Protein AF-0000000066302357 (afdb_homodimer)

Foldseek 3Di:
DDLFAKEKAWAWADDDPPVDQKTKIKIFIDGQQRTDDIWIDIDGQLDACVQVVVLVGLVPDPCLVRHQAYEYAAQAHNHLHGHQLVSNCVRRVHKYKYKYPDDDDPVVVVVCVVRPDCSVVSVCNQPDWDWEAEPAGIMIITIDNDDPVVVNVQQRSQQDPHSGGNNNVVNQQVRHCVRVVGSDDPDPPPDDPPPPPD/DDLFAKEKAWAWADDDPPVDQKTKIKIFIDGQQRTDDIWIDIDGQLDACVQVVVLVGLVPDPCLVRHQAYEYAAQAHNHLHGHQLVSNCVRRVHKYKYKYPDDDDPVVVVVCVVRPDCSVVSVCNQPDWDWEAEPAGIMIITIDNDDPVVVNVQQRSQQDPHSGGNNNVVNQQVRHCVRVVGSDDPDPDDDPPPPPPD

pLDDT: mean 91.06, std 17.76, range [19.14, 98.94]

Organism: Nanoarchaeum equitans (strain Kin4-M) (NCBI:txid228908)

Structure (mmCIF, N/CA/C/O backbone):
data_AF-0000000066302357-model_v1
#
loop_
_entity.id
_entity.type
_entity.pdbx_description
1 polymer 'UPF0215 protein NEQ431'
#
loop_
_atom_site.group_PDB
_atom_site.id
_atom_site.type_symbol
_atom_site.label_atom_id
_atom_site.label_alt_id
_atom_site.label_comp_id
_atom_site.label_asym_id
_atom_site.label_entity_id
_atom_site.label_seq_id
_atom_site.pdbx_PDB_ins_code
_atom_site.Cartn_x
_atom_site.Cartn_y
_atom_site.Cartn_z
_atom_site.occupancy
_atom_site.B_iso_or_equiv
_atom_site.auth_seq_id
_atom_site.auth_comp_id
_atom_site.auth_asym_id
_atom_site.auth_atom_id
_atom_site.pdbx_PDB_model_num
ATOM 1 N N . MET A 1 1 ? -20.938 16.656 -1.493 1 35 1 MET A N 1
ATOM 2 C CA . MET A 1 1 ? -19.672 16.188 -2.061 1 35 1 MET A CA 1
ATOM 3 C C . MET A 1 1 ? -19.844 14.852 -2.766 1 35 1 MET A C 1
ATOM 5 O O . MET A 1 1 ? -20.578 13.984 -2.283 1 35 1 MET A O 1
ATOM 9 N N . LYS A 1 2 ? -19.609 14.695 -3.947 1 46.97 2 LYS A N 1
ATOM 10 C CA . LYS A 1 2 ? -19.984 13.586 -4.816 1 46.97 2 LYS A CA 1
ATOM 11 C C . LYS A 1 2 ? -19.375 12.273 -4.32 1 46.97 2 LYS A C 1
ATOM 13 O O . LYS A 1 2 ? -18.203 12.227 -3.967 1 46.97 2 LYS A O 1
ATOM 18 N N . LYS A 1 3 ? -20.156 11.211 -3.994 1 53.09 3 LYS A N 1
ATOM 19 C CA . LYS A 1 3 ? -19.969 9.805 -3.664 1 53.09 3 LYS A CA 1
ATOM 20 C C . LYS A 1 3 ? -18.719 9.242 -4.34 1 53.09 3 LYS A C 1
ATOM 22 O O . LYS A 1 3 ? -18.203 8.203 -3.932 1 53.09 3 LYS A O 1
ATOM 27 N N . PHE A 1 4 ? -17.875 10.242 -5.062 1 69.38 4 PHE A N 1
ATOM 28 C CA . PHE A 1 4 ? -16.891 9.586 -5.902 1 69.38 4 PHE A CA 1
ATOM 29 C C . PHE A 1 4 ? -15.594 10.391 -5.938 1 69.38 4 PHE A C 1
ATOM 31 O O . PHE A 1 4 ? -14.773 10.227 -6.848 1 69.38 4 PHE A O 1
ATOM 38 N N . ALA A 1 5 ? -15.406 11.188 -4.895 1 89.81 5 ALA A N 1
ATOM 39 C CA . ALA A 1 5 ? -14.227 12.047 -4.938 1 89.81 5 ALA A CA 1
ATOM 40 C C . ALA A 1 5 ? -12.969 11.281 -4.523 1 89.81 5 ALA A C 1
ATOM 42 O O . ALA A 1 5 ? -13.023 10.414 -3.652 1 89.81 5 ALA A O 1
ATOM 43 N N . ARG A 1 6 ? -11.883 11.641 -5.211 1 96.56 6 ARG A N 1
ATOM 44 C CA . ARG A 1 6 ? -10.586 11.07 -4.863 1 96.56 6 ARG A CA 1
ATOM 45 C C . ARG A 1 6 ? -9.836 11.969 -3.887 1 96.56 6 ARG A C 1
ATOM 47 O O . ARG A 1 6 ? -9.773 13.18 -4.074 1 96.56 6 ARG A O 1
ATOM 54 N N . PHE A 1 7 ? -9.398 11.391 -2.848 1 98.44 7 PHE A N 1
ATOM 55 C CA . PHE A 1 7 ? -8.5 12.055 -1.91 1 98.44 7 PHE A CA 1
ATOM 56 C C . PHE A 1 7 ? -7.16 11.328 -1.841 1 98.44 7 PHE A C 1
ATOM 58 O O . PHE A 1 7 ? -7.082 10.133 -2.117 1 98.44 7 PHE A O 1
ATOM 65 N N . ILE A 1 8 ? -6.137 12.055 -1.518 1 98.69 8 ILE A N 1
ATOM 66 C CA . ILE A 1 8 ? -4.84 11.43 -1.271 1 98.69 8 ILE A CA 1
ATOM 67 C C . ILE A 1 8 ? -4.484 11.547 0.21 1 98.69 8 ILE A C 1
ATOM 69 O O . ILE A 1 8 ? -4.543 12.641 0.784 1 98.69 8 ILE A O 1
ATOM 73 N N . GLY A 1 9 ? -4.262 10.391 0.84 1 98.88 9 GLY A N 1
ATOM 74 C CA . GLY A 1 9 ? -3.689 10.352 2.176 1 98.88 9 GLY A CA 1
ATOM 75 C C . GLY A 1 9 ? -2.176 10.266 2.172 1 98.88 9 GLY A C 1
ATOM 76 O O . GLY A 1 9 ? -1.589 9.586 1.323 1 98.88 9 GLY A O 1
ATOM 77 N N . ILE A 1 10 ? -1.567 10.938 3.137 1 98.94 10 ILE A N 1
ATOM 78 C CA . ILE A 1 10 ? -0.109 10.969 3.156 1 98.94 10 ILE A CA 1
ATOM 79 C C . ILE A 1 10 ? 0.395 10.633 4.559 1 98.94 10 ILE A C 1
ATOM 81 O O . ILE A 1 10 ? -0.11 11.172 5.547 1 98.94 10 ILE A O 1
ATOM 85 N N . ASP A 1 11 ? 1.307 9.789 4.613 1 98.75 11 ASP A N 1
ATOM 86 C CA . ASP A 1 11 ? 2.014 9.453 5.848 1 98.75 11 ASP A CA 1
ATOM 87 C C . ASP A 1 11 ? 3.439 8.992 5.555 1 98.75 11 ASP A C 1
ATOM 89 O O . ASP A 1 11 ? 3.801 8.766 4.395 1 98.75 11 ASP A O 1
ATOM 93 N N . ASP A 1 12 ? 4.246 8.953 6.543 1 98.44 12 ASP A N 1
ATOM 94 C CA . ASP A 1 12 ? 5.629 8.531 6.363 1 98.44 12 ASP A CA 1
ATOM 95 C C . ASP A 1 12 ? 5.855 7.137 6.953 1 98.44 12 ASP A C 1
ATOM 97 O O . ASP A 1 12 ? 5.047 6.66 7.754 1 98.44 12 ASP A O 1
ATOM 101 N N . GLY A 1 13 ? 6.961 6.531 6.5 1 97.25 13 GLY A N 1
ATOM 102 C CA . GLY A 1 13 ? 7.312 5.184 6.926 1 97.25 13 GLY A CA 1
ATOM 103 C C . GLY A 1 13 ? 8.102 5.152 8.219 1 97.25 13 GLY A C 1
ATOM 104 O O . GLY A 1 13 ? 8.484 6.199 8.742 1 97.25 13 GLY A O 1
ATOM 105 N N . TYR A 1 14 ? 8.266 3.93 8.672 1 93.81 14 TYR A N 1
ATOM 106 C CA . TYR A 1 14 ? 9.062 3.652 9.867 1 93.81 14 TYR A CA 1
ATOM 107 C C . TYR A 1 14 ? 10.508 4.078 9.664 1 93.81 14 TYR A C 1
ATOM 109 O O . TYR A 1 14 ? 11.062 3.939 8.57 1 93.81 14 TYR A O 1
ATOM 117 N N . PHE A 1 15 ? 11.086 4.555 10.805 1 94.38 15 PHE A N 1
ATOM 118 C CA . PHE A 1 15 ? 12.508 4.879 10.797 1 94.38 15 PHE A CA 1
ATOM 119 C C . PHE A 1 15 ? 13.086 4.82 12.203 1 94.38 15 PHE A C 1
ATOM 121 O O . PHE A 1 15 ? 12.344 4.863 13.188 1 94.38 15 PHE A O 1
ATOM 128 N N . VAL A 1 16 ? 14.312 4.652 12.242 1 93.62 16 VAL A N 1
ATOM 129 C CA . VAL A 1 16 ? 15.07 4.758 13.477 1 93.62 16 VAL A CA 1
ATOM 130 C C . VAL A 1 16 ? 16.016 5.957 13.406 1 93.62 16 VAL A C 1
ATOM 132 O O . VAL A 1 16 ? 16.906 5.996 12.555 1 93.62 16 VAL A O 1
ATOM 135 N N . ARG A 1 17 ? 15.773 6.895 14.344 1 91.06 17 ARG A N 1
ATOM 136 C CA . ARG A 1 17 ? 16.578 8.109 14.375 1 91.06 17 ARG A CA 1
ATOM 137 C C . ARG A 1 17 ? 18.062 7.777 14.539 1 91.06 17 ARG A C 1
ATOM 139 O O . ARG A 1 17 ? 18.422 6.867 15.297 1 91.06 17 ARG A O 1
ATOM 146 N N . ASN A 1 18 ? 18.922 8.484 13.938 1 91.12 18 ASN A N 1
ATOM 147 C CA . ASN A 1 18 ? 20.375 8.359 14 1 91.12 18 ASN A CA 1
ATOM 148 C C . ASN A 1 18 ? 20.859 7.078 13.336 1 91.12 18 ASN A C 1
ATOM 150 O O . ASN A 1 18 ? 22.031 6.734 13.422 1 91.12 18 ASN A O 1
ATOM 154 N N . VAL A 1 19 ? 20.031 6.344 12.844 1 92.62 19 VAL A N 1
ATOM 155 C CA . VAL A 1 19 ? 20.406 5.164 12.07 1 92.62 19 VAL A CA 1
ATOM 156 C C . VAL A 1 19 ? 20.078 5.398 10.594 1 92.62 19 VAL A C 1
ATOM 158 O O . VAL A 1 19 ? 20.938 5.219 9.727 1 92.62 19 VAL A O 1
ATOM 161 N N . HIS A 1 20 ? 18.875 5.871 10.445 1 95.06 20 HIS A N 1
ATOM 162 C CA . HIS A 1 20 ? 18.438 6.164 9.086 1 95.06 20 HIS A CA 1
ATOM 163 C C . HIS A 1 20 ? 18.578 7.648 8.773 1 95.06 20 HIS A C 1
ATOM 165 O O . HIS A 1 20 ? 18.375 8.492 9.648 1 95.06 20 HIS A O 1
ATOM 171 N N . LYS A 1 21 ? 18.859 7.91 7.52 1 97.38 21 LYS A N 1
ATOM 172 C CA . LYS A 1 21 ? 18.938 9.305 7.082 1 97.38 21 LYS A CA 1
ATOM 173 C C . LYS A 1 21 ? 17.656 9.727 6.387 1 97.38 21 LYS A C 1
ATOM 175 O O . LYS A 1 21 ? 17.312 10.914 6.359 1 97.38 21 LYS A O 1
ATOM 180 N N . LYS A 1 22 ? 17.031 8.711 5.809 1 98.25 22 LYS A N 1
ATOM 181 C CA . LYS A 1 22 ? 15.805 8.969 5.055 1 98.25 22 LYS A CA 1
ATOM 182 C C . LYS A 1 22 ? 14.742 7.91 5.355 1 98.25 22 LYS A C 1
ATOM 184 O O . LYS A 1 22 ? 15.055 6.852 5.91 1 98.25 22 LYS A O 1
ATOM 189 N N . THR A 1 23 ? 13.516 8.25 5.031 1 98 23 THR A N 1
ATOM 190 C CA . THR A 1 23 ? 12.414 7.297 5.051 1 98 23 THR A CA 1
ATOM 191 C C . THR A 1 23 ? 11.453 7.566 3.896 1 98 23 THR A C 1
ATOM 193 O O . THR A 1 23 ? 11.648 8.508 3.123 1 98 23 THR A O 1
ATOM 196 N N . LYS A 1 24 ? 10.508 6.695 3.795 1 98.38 24 LYS A N 1
ATOM 197 C CA . LYS A 1 24 ? 9.555 6.801 2.689 1 98.38 24 LYS A CA 1
ATOM 198 C C . LYS A 1 24 ? 8.391 7.715 3.055 1 98.38 24 LYS A C 1
ATOM 200 O O . LYS A 1 24 ? 7.895 7.676 4.184 1 98.38 24 LYS A O 1
ATOM 205 N N . LEU A 1 25 ? 8.031 8.539 2.184 1 98.88 25 LEU A N 1
ATOM 206 C CA . LEU A 1 25 ? 6.762 9.25 2.17 1 98.88 25 LEU A CA 1
ATOM 207 C C . LEU A 1 25 ? 5.766 8.562 1.243 1 98.88 25 LEU A C 1
ATOM 209 O O . LEU A 1 25 ? 6.047 8.367 0.058 1 98.88 25 LEU A O 1
ATOM 213 N N . ILE A 1 26 ? 4.602 8.219 1.754 1 98.88 26 ILE A N 1
ATOM 214 C CA . ILE A 1 26 ? 3.629 7.453 0.981 1 98.88 26 ILE A CA 1
ATOM 215 C C . ILE A 1 26 ? 2.377 8.297 0.745 1 98.88 26 ILE A C 1
ATOM 217 O O . ILE A 1 26 ? 1.867 8.938 1.669 1 98.88 26 ILE A O 1
ATOM 221 N N . GLY A 1 27 ? 1.935 8.344 -0.473 1 98.88 27 GLY A N 1
ATOM 222 C CA . GLY A 1 27 ? 0.632 8.867 -0.847 1 98.88 27 GLY A CA 1
ATOM 223 C C . GLY A 1 27 ? -0.321 7.801 -1.349 1 98.88 27 GLY A C 1
ATOM 224 O O . GLY A 1 27 ? -0.022 7.098 -2.318 1 98.88 27 GLY A O 1
ATOM 225 N N . ALA A 1 28 ? -1.444 7.68 -0.691 1 98.75 28 ALA A N 1
ATOM 226 C CA . ALA A 1 28 ? -2.482 6.742 -1.112 1 98.75 28 ALA A CA 1
ATOM 227 C C . ALA A 1 28 ? -3.686 7.48 -1.692 1 98.75 28 ALA A C 1
ATOM 229 O O . ALA A 1 28 ? -4.359 8.234 -0.985 1 98.75 28 ALA A O 1
ATOM 230 N N . ILE A 1 29 ? -3.963 7.258 -2.912 1 98.38 29 ILE A N 1
ATOM 231 C CA . ILE A 1 29 ? -5.129 7.84 -3.568 1 98.38 29 ILE A CA 1
ATOM 232 C C . ILE A 1 29 ? -6.297 6.859 -3.514 1 98.38 29 ILE A C 1
ATOM 234 O O . ILE A 1 29 ? -6.191 5.73 -4.004 1 98.38 29 ILE A O 1
ATOM 238 N N . THR A 1 30 ? -7.375 7.332 -2.893 1 97.5 30 THR A N 1
ATOM 239 C CA . THR A 1 30 ? -8.516 6.441 -2.764 1 97.5 30 THR A CA 1
ATOM 240 C C . THR A 1 30 ? -9.789 7.117 -3.266 1 97.5 30 THR A C 1
ATOM 242 O O . THR A 1 30 ? -9.914 8.344 -3.209 1 97.5 30 THR A O 1
ATOM 245 N N . LYS A 1 31 ? -10.602 6.375 -3.805 1 95.94 31 LYS A N 1
ATOM 246 C CA . LYS A 1 31 ? -12.016 6.676 -3.984 1 95.94 31 LYS A CA 1
ATOM 247 C C . LYS A 1 31 ? -12.875 5.891 -2.996 1 95.94 31 LYS A C 1
ATOM 249 O O . LYS A 1 31 ? -13.219 4.734 -3.244 1 95.94 31 LYS A O 1
ATOM 254 N N . HIS A 1 32 ? -13.141 6.527 -1.908 1 94 32 HIS A N 1
ATOM 255 C CA . HIS A 1 32 ? -13.727 5.848 -0.761 1 94 32 HIS A CA 1
ATOM 256 C C . HIS A 1 32 ? -12.82 4.727 -0.263 1 94 32 HIS A C 1
ATOM 258 O O . HIS A 1 32 ? -11.711 4.98 0.211 1 94 32 HIS A O 1
ATOM 264 N N . THR A 1 33 ? -13.195 3.494 -0.592 1 93.75 33 THR A N 1
ATOM 265 C CA . THR A 1 33 ? -12.383 2.406 -0.062 1 93.75 33 THR A CA 1
ATOM 266 C C . THR A 1 33 ? -11.508 1.804 -1.157 1 93.75 33 THR A C 1
ATOM 268 O O . THR A 1 33 ? -10.672 0.941 -0.886 1 93.75 33 THR A O 1
ATOM 271 N N . ILE A 1 34 ? -11.672 2.238 -2.33 1 96.31 34 ILE A N 1
ATOM 272 C CA . ILE A 1 34 ? -10.93 1.671 -3.449 1 96.31 34 ILE A CA 1
ATOM 273 C C . ILE A 1 34 ? -9.586 2.381 -3.59 1 96.31 34 ILE A C 1
ATOM 275 O O . ILE A 1 34 ? -9.539 3.604 -3.752 1 96.31 34 ILE A O 1
ATOM 279 N N . LEU A 1 35 ? -8.547 1.677 -3.498 1 97.5 35 LEU A N 1
ATOM 280 C CA . LEU A 1 35 ? -7.219 2.229 -3.754 1 97.5 35 LEU A CA 1
ATOM 281 C C . LEU A 1 35 ? -7.004 2.461 -5.246 1 97.5 35 LEU A C 1
ATOM 283 O O . LEU A 1 35 ? -7.02 1.515 -6.035 1 97.5 35 LEU A O 1
ATOM 287 N N . ASP A 1 36 ? -6.766 3.691 -5.574 1 95.94 36 ASP A N 1
ATOM 288 C CA . ASP A 1 36 ? -6.703 4.062 -6.984 1 95.94 36 ASP A CA 1
ATOM 289 C C . ASP A 1 36 ? -5.266 4.363 -7.41 1 95.94 36 ASP A C 1
ATOM 291 O O . ASP A 1 36 ? -4.965 4.414 -8.602 1 95.94 36 ASP A O 1
ATOM 295 N N . GLY A 1 37 ? -4.441 4.59 -6.461 1 97.19 37 GLY A N 1
ATOM 296 C CA . GLY A 1 37 ? -3.049 4.879 -6.758 1 97.19 37 GLY A CA 1
ATOM 297 C C . GLY A 1 37 ? -2.18 4.949 -5.516 1 97.19 37 GLY A C 1
ATOM 298 O O . GLY A 1 37 ? -2.666 5.258 -4.426 1 97.19 37 GLY A O 1
ATOM 299 N N . VAL A 1 38 ? -0.959 4.637 -5.68 1 98.56 38 VAL A N 1
ATOM 300 C CA . VAL A 1 38 ? 0.049 4.766 -4.633 1 98.56 38 VAL A CA 1
ATOM 301 C C . VAL A 1 38 ? 1.243 5.559 -5.16 1 98.56 38 VAL A C 1
ATOM 303 O O . VAL A 1 38 ? 1.76 5.273 -6.242 1 98.56 38 VAL A O 1
ATOM 306 N N . LEU A 1 39 ? 1.622 6.543 -4.441 1 98.5 39 LEU A N 1
ATOM 307 C CA . LEU A 1 39 ? 2.791 7.367 -4.73 1 98.5 39 LEU A CA 1
ATOM 308 C C . LEU A 1 39 ? 3.807 7.285 -3.596 1 98.5 39 LEU A C 1
ATOM 310 O O . LEU A 1 39 ? 3.439 7.039 -2.445 1 98.5 39 LEU A O 1
ATOM 314 N N . SER A 1 40 ? 5.062 7.52 -3.977 1 98.62 40 SER A N 1
ATOM 315 C CA . SER A 1 40 ? 6.051 7.535 -2.9 1 98.62 40 SER A CA 1
ATOM 316 C C . SER A 1 40 ? 7.246 8.414 -3.26 1 98.62 40 SER A C 1
ATOM 318 O O . SER A 1 40 ? 7.527 8.633 -4.438 1 98.62 40 SER A O 1
ATOM 320 N N . ARG A 1 41 ? 7.82 8.984 -2.303 1 98.44 41 ARG A N 1
ATOM 321 C CA . ARG A 1 41 ? 9.102 9.695 -2.326 1 98.44 41 ARG A CA 1
ATOM 322 C C . ARG A 1 41 ? 9.922 9.375 -1.083 1 98.44 41 ARG A C 1
ATOM 324 O O . ARG A 1 41 ? 9.438 8.719 -0.162 1 98.44 41 ARG A O 1
ATOM 331 N N . GLU A 1 42 ? 11.133 9.773 -1.117 1 98.44 42 GLU A N 1
ATOM 332 C CA . GLU A 1 42 ? 11.961 9.727 0.082 1 98.44 42 GLU A CA 1
ATOM 333 C C . GLU A 1 42 ? 12.117 11.117 0.699 1 98.44 42 GLU A C 1
ATOM 335 O O . GLU A 1 42 ? 12.273 12.109 -0.019 1 98.44 42 GLU A O 1
ATOM 340 N N . ILE A 1 43 ? 12.047 11.141 1.98 1 98.5 43 ILE A N 1
ATOM 341 C CA . ILE A 1 43 ? 12.234 12.414 2.674 1 98.5 43 ILE A CA 1
ATOM 342 C C . ILE A 1 43 ? 13.32 12.273 3.73 1 98.5 43 ILE A C 1
ATOM 344 O O . ILE A 1 43 ? 13.586 11.172 4.215 1 98.5 43 ILE A O 1
ATOM 348 N N . THR A 1 44 ? 13.938 13.391 4.086 1 98.25 44 THR A N 1
ATOM 349 C CA . THR A 1 44 ? 15.031 13.422 5.055 1 98.25 44 THR A CA 1
ATOM 350 C C . THR A 1 44 ? 14.484 13.422 6.48 1 98.25 44 THR A C 1
ATOM 352 O O . THR A 1 44 ? 13.555 14.156 6.801 1 98.25 44 THR A O 1
ATOM 355 N N . ILE A 1 45 ? 15.008 12.555 7.328 1 97.5 45 ILE A N 1
ATOM 356 C CA . ILE A 1 45 ? 14.625 12.523 8.734 1 97.5 45 ILE A CA 1
ATOM 357 C C . ILE A 1 45 ? 15.039 13.836 9.406 1 97.5 45 ILE A C 1
ATOM 359 O O . ILE A 1 45 ? 16.172 14.281 9.258 1 97.5 45 ILE A O 1
ATOM 363 N N . ASP A 1 46 ? 14.109 14.492 10.039 1 95.44 46 ASP A N 1
ATOM 364 C CA . ASP A 1 46 ? 14.297 15.781 10.703 1 95.44 46 ASP A CA 1
ATOM 365 C C . ASP A 1 46 ? 14.734 16.859 9.711 1 95.44 46 ASP A C 1
ATOM 367 O O . ASP A 1 46 ? 15.461 17.781 10.07 1 95.44 46 ASP A O 1
ATOM 371 N N . GLY A 1 47 ? 14.383 16.641 8.477 1 96.38 47 GLY A N 1
ATOM 372 C CA . GLY A 1 47 ? 14.734 17.578 7.426 1 96.38 47 GLY A CA 1
ATOM 373 C C . GLY A 1 47 ? 13.688 18.656 7.211 1 96.38 47 GLY A C 1
ATOM 374 O O . GLY A 1 47 ? 12.938 19 8.133 1 96.38 47 GLY A O 1
ATOM 375 N N . ASP A 1 48 ? 13.75 19.25 5.996 1 96.38 48 ASP A N 1
ATOM 376 C CA . ASP A 1 48 ? 12.82 20.312 5.629 1 96.38 48 ASP A CA 1
ATOM 377 C C . ASP A 1 48 ? 12.328 20.141 4.195 1 96.38 48 ASP A C 1
ATOM 379 O O . ASP A 1 48 ? 11.969 21.125 3.537 1 96.38 48 ASP A O 1
ATOM 383 N N . ASP A 1 49 ? 12.289 18.938 3.799 1 98.25 49 ASP A N 1
ATOM 384 C CA . ASP A 1 49 ? 12.031 18.703 2.381 1 98.25 49 ASP A CA 1
ATOM 385 C C . ASP A 1 49 ? 10.656 18.078 2.166 1 98.25 49 ASP A C 1
ATOM 387 O O . ASP A 1 49 ? 10.273 17.781 1.032 1 98.25 49 ASP A O 1
ATOM 391 N N . VAL A 1 50 ? 9.82 17.844 3.17 1 98.5 50 VAL A N 1
ATOM 392 C CA . VAL A 1 50 ? 8.57 17.109 3.045 1 98.5 50 VAL A CA 1
ATOM 393 C C . VAL A 1 50 ? 7.59 17.891 2.18 1 98.5 50 VAL A C 1
ATOM 395 O O . VAL A 1 50 ? 6.859 17.312 1.373 1 98.5 50 VAL A O 1
ATOM 398 N N . SER A 1 51 ? 7.527 19.203 2.328 1 98.75 51 SER A N 1
ATOM 399 C CA . SER A 1 51 ? 6.594 20.016 1.554 1 98.75 51 SER A CA 1
ATOM 400 C C . SER A 1 51 ? 6.875 19.906 0.059 1 98.75 51 SER A C 1
ATOM 402 O O . SER A 1 51 ? 5.961 19.672 -0.734 1 98.75 51 SER A O 1
ATOM 404 N N . GLU A 1 52 ? 8.109 20.031 -0.253 1 98.75 52 GLU A N 1
ATOM 405 C CA . GLU A 1 52 ? 8.508 19.938 -1.655 1 98.75 52 GLU A CA 1
ATOM 406 C C . GLU A 1 52 ? 8.234 18.547 -2.211 1 98.75 52 GLU A C 1
ATOM 408 O O . GLU A 1 52 ? 7.832 18.406 -3.367 1 98.75 52 GLU A O 1
ATOM 413 N N . LYS A 1 53 ? 8.469 17.547 -1.421 1 98.75 53 LYS A N 1
ATOM 414 C CA . LYS A 1 53 ? 8.25 16.172 -1.856 1 98.75 53 LYS A CA 1
ATOM 415 C C . LYS A 1 53 ? 6.762 15.883 -2.049 1 98.75 53 LYS A C 1
ATOM 417 O O . LYS A 1 53 ? 6.379 15.148 -2.961 1 98.75 53 LYS A O 1
ATOM 422 N N . ILE A 1 54 ? 5.93 16.422 -1.17 1 98.81 54 ILE A N 1
ATOM 423 C CA . ILE A 1 54 ? 4.484 16.281 -1.33 1 98.81 54 ILE A CA 1
ATOM 424 C C . ILE A 1 54 ? 4.047 16.938 -2.639 1 98.81 54 ILE A C 1
ATOM 426 O O . ILE A 1 54 ? 3.303 16.344 -3.42 1 98.81 54 ILE A O 1
ATOM 430 N N . ILE A 1 55 ? 4.523 18.125 -2.861 1 98.81 55 ILE A N 1
ATOM 431 C CA . ILE A 1 55 ? 4.18 18.859 -4.07 1 98.81 55 ILE A CA 1
ATOM 432 C C . ILE A 1 55 ? 4.629 18.078 -5.301 1 98.81 55 ILE A C 1
ATOM 434 O O . ILE A 1 55 ? 3.844 17.875 -6.23 1 98.81 55 ILE A O 1
ATOM 438 N N . ASP A 1 56 ? 5.836 17.625 -5.262 1 98.25 56 ASP A N 1
ATOM 439 C CA . ASP A 1 56 ? 6.418 16.875 -6.371 1 98.25 56 ASP A CA 1
ATOM 440 C C . ASP A 1 56 ? 5.645 15.586 -6.625 1 98.25 56 ASP A C 1
ATOM 442 O O . ASP A 1 56 ? 5.312 15.273 -7.77 1 98.25 56 ASP A O 1
ATOM 446 N N . MET A 1 57 ? 5.359 14.945 -5.633 1 97.19 57 MET A N 1
ATOM 447 C CA . MET A 1 57 ? 4.676 13.648 -5.668 1 97.19 57 MET A CA 1
ATOM 448 C C . MET A 1 57 ? 3.297 13.781 -6.305 1 97.19 57 MET A C 1
ATOM 450 O O . MET A 1 57 ? 2.93 12.992 -7.172 1 97.19 57 MET A O 1
ATOM 454 N N . ILE A 1 58 ? 2.523 14.766 -5.941 1 97.75 58 ILE A N 1
ATOM 455 C CA . ILE A 1 58 ? 1.146 14.938 -6.387 1 97.75 58 ILE A CA 1
ATOM 456 C C . ILE A 1 58 ? 1.13 15.562 -7.781 1 97.75 58 ILE A C 1
ATOM 458 O O . ILE A 1 58 ? 0.404 15.102 -8.664 1 97.75 58 ILE A O 1
ATOM 462 N N . LYS A 1 59 ? 1.954 16.531 -7.977 1 95.94 59 LYS A N 1
ATOM 463 C CA . LYS A 1 59 ? 1.983 17.266 -9.25 1 95.94 59 LYS A CA 1
ATOM 464 C C . LYS A 1 59 ? 2.359 16.328 -10.398 1 95.94 59 LYS A C 1
ATOM 466 O O . LYS A 1 59 ? 1.87 16.5 -11.516 1 95.94 59 LYS A O 1
ATOM 471 N N . ASN A 1 60 ? 3.16 15.391 -10.156 1 93.94 60 ASN A N 1
ATOM 472 C CA . ASN A 1 60 ? 3.674 14.523 -11.211 1 93.94 60 ASN A CA 1
ATOM 473 C C . ASN A 1 60 ? 2.885 13.227 -11.297 1 93.94 60 ASN A C 1
ATOM 475 O O . ASN A 1 60 ? 3.264 12.312 -12.039 1 93.94 60 ASN A O 1
ATOM 479 N N . SER A 1 61 ? 1.84 13.125 -10.594 1 93 61 SER A N 1
ATOM 480 C CA . SER A 1 61 ? 0.997 11.938 -10.656 1 93 61 SER A CA 1
ATOM 481 C C . SER A 1 61 ? -0.038 12.062 -11.773 1 93 61 SER A C 1
ATOM 483 O O . SER A 1 61 ? -0.488 13.164 -12.094 1 93 61 SER A O 1
ATOM 485 N N . ASN A 1 62 ? -0.44 10.883 -12.281 1 89.31 62 ASN A N 1
ATOM 486 C CA . ASN A 1 62 ? -1.488 10.828 -13.297 1 89.31 62 ASN A CA 1
ATOM 487 C C . ASN A 1 62 ? -2.85 11.203 -12.711 1 89.31 62 ASN A C 1
ATOM 489 O O . ASN A 1 62 ? -3.801 11.453 -13.453 1 89.31 62 ASN A O 1
ATOM 493 N N . HIS A 1 63 ? -2.961 11.297 -11.461 1 87.25 63 HIS A N 1
ATOM 494 C CA . HIS A 1 63 ? -4.238 11.516 -10.789 1 87.25 63 HIS A CA 1
ATOM 495 C C . HIS A 1 63 ? -4.395 12.969 -10.352 1 87.25 63 HIS A C 1
ATOM 497 O O . HIS A 1 63 ? -5.426 13.344 -9.797 1 87.25 63 HIS A O 1
ATOM 503 N N . TYR A 1 64 ? -3.42 13.773 -10.602 1 87.75 64 TYR A N 1
ATOM 504 C CA . TYR A 1 64 ? -3.373 15.117 -10.039 1 87.75 64 TYR A CA 1
ATOM 505 C C . TYR A 1 64 ? -4.691 15.852 -10.266 1 87.75 64 TYR A C 1
ATOM 507 O O . TYR A 1 64 ? -5.293 16.359 -9.32 1 87.75 64 TYR A O 1
ATOM 515 N N . TYR A 1 65 ? -5.25 15.734 -11.375 1 89.81 65 TYR A N 1
ATOM 516 C CA . TYR A 1 65 ? -6.418 16.531 -11.734 1 89.81 65 TYR A CA 1
ATOM 517 C C . TYR A 1 65 ? -7.695 15.914 -11.188 1 89.81 65 TYR A C 1
ATOM 519 O O . TYR A 1 65 ? -8.758 16.531 -11.211 1 89.81 65 TYR A O 1
ATOM 527 N N . GLN A 1 66 ? -7.574 14.711 -10.648 1 94.38 66 GLN A N 1
ATOM 528 C CA . GLN A 1 66 ? -8.75 14.016 -10.141 1 94.38 66 GLN A CA 1
ATOM 529 C C . GLN A 1 66 ? -8.82 14.102 -8.617 1 94.38 66 GLN A C 1
ATOM 531 O O . GLN A 1 66 ? -9.859 13.797 -8.023 1 94.38 66 GLN A O 1
ATOM 536 N N . ILE A 1 67 ? -7.793 14.531 -8.023 1 97.12 67 ILE A N 1
ATOM 537 C CA . ILE A 1 67 ? -7.727 14.594 -6.562 1 97.12 67 ILE A CA 1
ATOM 538 C C . ILE A 1 67 ? -8.469 15.836 -6.07 1 97.12 67 ILE A C 1
ATOM 540 O O . ILE A 1 67 ? -8.281 16.938 -6.602 1 97.12 67 ILE A O 1
ATOM 544 N N . ARG A 1 68 ? -9.281 15.664 -5.039 1 97.56 68 ARG A N 1
ATOM 545 C CA . ARG A 1 68 ? -10.117 16.75 -4.555 1 97.56 68 ARG A CA 1
ATOM 546 C C . ARG A 1 68 ? -9.562 17.344 -3.258 1 97.56 68 ARG A C 1
ATOM 548 O O . ARG A 1 68 ? -9.984 18.406 -2.824 1 97.56 68 ARG A O 1
ATOM 555 N N . GLY A 1 69 ? -8.625 16.641 -2.662 1 98.31 69 GLY A N 1
ATOM 556 C CA . GLY A 1 69 ? -8.047 17.125 -1.417 1 98.31 69 GLY A CA 1
ATOM 557 C C . GLY A 1 69 ? -6.945 16.234 -0.885 1 98.31 69 GLY A C 1
ATOM 558 O O . GLY A 1 69 ? -6.789 15.094 -1.332 1 98.31 69 GLY A O 1
ATOM 559 N N . ILE A 1 70 ? -6.227 16.781 0.041 1 98.81 70 ILE A N 1
ATOM 560 C CA . ILE A 1 70 ? -5.105 16.109 0.688 1 98.81 70 ILE A CA 1
ATOM 561 C C . ILE A 1 70 ? -5.43 15.867 2.16 1 98.81 70 ILE A C 1
ATOM 563 O O . ILE A 1 70 ? -5.902 16.766 2.854 1 98.81 70 ILE A O 1
ATOM 567 N N . ILE A 1 71 ? -5.203 14.68 2.584 1 98.94 71 ILE A N 1
ATOM 568 C CA . ILE A 1 71 ? -5.355 14.344 3.996 1 98.94 71 ILE A CA 1
ATOM 569 C C . ILE A 1 71 ? -4.008 13.922 4.574 1 98.94 71 ILE A C 1
ATOM 571 O O . ILE A 1 71 ? -3.484 12.859 4.23 1 98.94 71 ILE A O 1
ATOM 575 N N . LEU A 1 72 ? -3.473 14.719 5.418 1 98.94 72 LEU A N 1
ATOM 576 C CA . LEU A 1 72 ? -2.205 14.422 6.074 1 98.94 72 LEU A CA 1
ATOM 577 C C . LEU A 1 72 ? -2.436 13.703 7.398 1 98.94 72 LEU A C 1
ATOM 579 O O . LEU A 1 72 ? -3.266 14.125 8.203 1 98.94 72 LEU A O 1
ATOM 583 N N . TYR A 1 73 ? -1.77 12.641 7.535 1 98.69 73 TYR A N 1
ATOM 584 C CA . TYR A 1 73 ? -1.791 11.992 8.844 1 98.69 73 TYR A CA 1
ATOM 585 C C . TYR A 1 73 ? -0.735 12.586 9.766 1 98.69 73 TYR A C 1
ATOM 587 O O . TYR A 1 73 ? 0.319 11.984 9.984 1 98.69 73 TYR A O 1
ATOM 595 N N . GLY A 1 74 ? -1.081 13.727 10.383 1 97.5 74 GLY A N 1
ATOM 596 C CA . GLY A 1 74 ? -0.149 14.57 11.117 1 97.5 74 GLY A CA 1
ATOM 597 C C . GLY A 1 74 ? 0.506 15.633 10.25 1 97.5 74 GLY A C 1
ATOM 598 O O . GLY A 1 74 ? 0.478 15.539 9.023 1 97.5 74 GLY A O 1
ATOM 599 N N . ILE A 1 75 ? 1.095 16.594 10.938 1 97.44 75 ILE A N 1
ATOM 600 C CA . ILE A 1 75 ? 1.716 17.688 10.195 1 97.44 75 ILE A CA 1
ATOM 601 C C . ILE A 1 75 ? 3.227 17.469 10.133 1 97.44 75 ILE A C 1
ATOM 603 O O . ILE A 1 75 ? 3.916 18.109 9.336 1 97.44 75 ILE A O 1
ATOM 607 N N . THR A 1 76 ? 3.768 16.625 11.039 1 96.75 76 THR A N 1
ATOM 608 C CA . THR A 1 76 ? 5.191 16.312 11.055 1 96.75 76 THR A CA 1
ATOM 609 C C . THR A 1 76 ? 5.434 14.914 10.484 1 96.75 76 THR A C 1
ATOM 611 O O . THR A 1 76 ? 4.664 13.984 10.734 1 96.75 76 THR A O 1
ATOM 614 N N . PHE A 1 77 ? 6.43 14.812 9.742 1 97.69 77 PHE A N 1
ATOM 615 C CA . PHE A 1 77 ? 6.863 13.578 9.102 1 97.69 77 PHE A CA 1
ATOM 616 C C . PHE A 1 77 ? 8.344 13.312 9.375 1 97.69 77 PHE A C 1
ATOM 618 O O . PHE A 1 77 ? 9.133 14.258 9.492 1 97.69 77 PHE A O 1
ATOM 625 N N . ALA A 1 78 ? 8.648 12.016 9.469 1 97.44 78 ALA A N 1
ATOM 626 C CA . ALA A 1 78 ? 10.047 11.656 9.648 1 97.44 78 ALA A CA 1
ATOM 627 C C . ALA A 1 78 ? 10.68 12.469 10.781 1 97.44 78 ALA A C 1
ATOM 629 O O . ALA A 1 78 ? 11.727 13.094 10.594 1 97.44 78 ALA A O 1
ATOM 630 N N . GLY A 1 79 ? 9.992 12.578 11.852 1 94.75 79 GLY A N 1
ATOM 631 C CA . GLY A 1 79 ? 10.453 13.367 12.984 1 94.75 79 GLY A CA 1
ATOM 632 C C . GLY A 1 79 ? 10 14.812 12.945 1 94.75 79 GLY A C 1
ATOM 633 O O . GLY A 1 79 ? 8.805 15.094 13.094 1 94.75 79 GLY A O 1
ATOM 634 N N . PHE A 1 80 ? 10.953 15.727 12.586 1 94.88 80 PHE A N 1
ATOM 635 C CA . PHE A 1 80 ? 10.656 17.156 12.641 1 94.88 80 PHE A CA 1
ATOM 636 C C . PHE A 1 80 ? 10.625 17.75 11.242 1 94.88 80 PHE A C 1
ATOM 638 O O . PHE A 1 80 ? 10.945 18.938 11.062 1 94.88 80 PHE A O 1
ATOM 645 N N . ASN A 1 81 ? 10.375 16.922 10.32 1 97.12 81 ASN A N 1
ATOM 646 C CA . ASN A 1 81 ? 10.109 17.406 8.969 1 97.12 81 ASN A CA 1
ATOM 647 C C . ASN A 1 81 ? 8.664 17.875 8.812 1 97.12 81 ASN A C 1
ATOM 649 O O . ASN A 1 81 ? 7.777 17.078 8.508 1 97.12 81 ASN A O 1
ATOM 653 N N . ILE A 1 82 ? 8.445 19.172 8.953 1 97.75 82 ILE A N 1
ATOM 654 C CA . ILE A 1 82 ? 7.109 19.719 9.141 1 97.75 82 ILE A CA 1
ATOM 655 C C . ILE A 1 82 ? 6.555 20.188 7.793 1 97.75 82 ILE A C 1
ATOM 657 O O . ILE A 1 82 ? 7.23 20.891 7.043 1 97.75 82 ILE A O 1
ATOM 661 N N . ALA A 1 83 ? 5.371 19.828 7.508 1 98.44 83 ALA A N 1
ATOM 662 C CA . ALA A 1 83 ? 4.715 20.219 6.266 1 98.44 83 ALA A CA 1
ATOM 663 C C . ALA A 1 83 ? 4.242 21.672 6.34 1 98.44 83 ALA A C 1
ATOM 665 O O . ALA A 1 83 ? 3.529 22.062 7.27 1 98.44 83 ALA A O 1
ATOM 666 N N . ASP A 1 84 ? 4.66 22.453 5.418 1 98.25 84 ASP A N 1
ATOM 667 C CA . ASP A 1 84 ? 4.152 23.812 5.242 1 98.25 84 ASP A CA 1
ATOM 668 C C . ASP A 1 84 ? 2.871 23.812 4.414 1 98.25 84 ASP A C 1
ATOM 670 O O . ASP A 1 84 ? 2.92 23.859 3.184 1 98.25 84 ASP A O 1
ATOM 674 N N . VAL A 1 85 ? 1.762 23.875 5.07 1 98.5 85 VAL A N 1
ATOM 675 C CA . VAL A 1 85 ? 0.478 23.672 4.406 1 98.5 85 VAL A CA 1
ATOM 676 C C . VAL A 1 85 ? 0.193 24.859 3.48 1 98.5 85 VAL A C 1
ATOM 678 O O . VAL A 1 85 ? -0.454 24.703 2.441 1 98.5 85 VAL A O 1
ATOM 681 N N . GLU A 1 86 ? 0.63 26 3.885 1 98.25 86 GLU A N 1
ATOM 682 C CA . GLU A 1 86 ? 0.45 27.156 3.02 1 98.25 86 GLU A CA 1
ATOM 683 C C . GLU A 1 86 ? 1.204 26.984 1.704 1 98.25 86 GLU A C 1
ATOM 685 O O . GLU A 1 86 ? 0.648 27.219 0.629 1 98.25 86 GLU A O 1
ATOM 690 N N . LEU A 1 87 ? 2.451 26.609 1.847 1 98.38 87 LEU A N 1
ATOM 691 C CA . LEU A 1 87 ? 3.268 26.391 0.658 1 98.38 87 LEU A CA 1
ATOM 692 C C . LEU A 1 87 ? 2.652 25.312 -0.232 1 98.38 87 LEU A C 1
ATOM 694 O O . LEU A 1 87 ? 2.576 25.484 -1.451 1 98.38 87 LEU A O 1
ATOM 698 N N . ILE A 1 88 ? 2.207 24.234 0.319 1 98.75 88 ILE A N 1
ATOM 699 C CA . ILE A 1 88 ? 1.622 23.109 -0.422 1 98.75 88 ILE A CA 1
ATOM 700 C C . ILE A 1 88 ? 0.35 23.578 -1.128 1 98.75 88 ILE A C 1
ATOM 702 O O . ILE A 1 88 ? 0.164 23.312 -2.318 1 98.75 88 ILE A O 1
ATOM 706 N N . TYR A 1 89 ? -0.491 24.281 -0.447 1 98.62 89 TYR A N 1
ATOM 707 C CA . TYR A 1 89 ? -1.743 24.781 -1.006 1 98.62 89 TYR A CA 1
ATOM 708 C C . TYR A 1 89 ? -1.482 25.734 -2.166 1 98.62 89 TYR A C 1
ATOM 710 O O . TYR A 1 89 ? -2.143 25.641 -3.205 1 98.62 89 TYR A O 1
ATOM 718 N N . LYS A 1 90 ? -0.603 26.609 -1.958 1 98.38 90 LYS A N 1
ATOM 719 C CA . LYS A 1 90 ? -0.282 27.578 -2.99 1 98.38 90 LYS A CA 1
ATOM 720 C C . LYS A 1 90 ? 0.171 26.891 -4.277 1 98.38 90 LYS A C 1
ATOM 722 O O . LYS A 1 90 ? -0.114 27.375 -5.375 1 98.38 90 LYS A O 1
ATOM 727 N N . ASN A 1 91 ? 0.828 25.844 -4.168 1 98.38 91 ASN A N 1
ATOM 728 C CA . ASN A 1 91 ? 1.396 25.172 -5.328 1 98.38 91 ASN A CA 1
ATOM 729 C C . ASN A 1 91 ? 0.395 24.203 -5.965 1 98.38 91 ASN A C 1
ATOM 731 O O . ASN A 1 91 ? 0.399 24.016 -7.18 1 98.38 91 ASN A O 1
ATOM 735 N N . LEU A 1 92 ? -0.486 23.594 -5.168 1 98.31 92 LEU A N 1
ATOM 736 C CA . LEU A 1 92 ? -1.32 22.516 -5.688 1 98.31 92 LEU A CA 1
ATOM 737 C C . LEU A 1 92 ? -2.768 22.969 -5.836 1 98.31 92 LEU A C 1
ATOM 739 O O . LEU A 1 92 ? -3.545 22.359 -6.57 1 98.31 92 LEU A O 1
ATOM 743 N N . GLY A 1 93 ? -3.129 23.922 -5.051 1 97.75 93 GLY A N 1
ATOM 744 C CA . GLY A 1 93 ? -4.5 24.406 -5.086 1 97.75 93 GLY A CA 1
ATOM 745 C C . GLY A 1 93 ? -5.496 23.422 -4.504 1 97.75 93 GLY A C 1
ATOM 746 O O . GLY A 1 93 ? -6.688 23.484 -4.812 1 97.75 93 GLY A O 1
ATOM 747 N N . LEU A 1 94 ? -5.086 22.562 -3.801 1 98.25 94 LEU A N 1
ATOM 748 C CA . LEU A 1 94 ? -5.93 21.531 -3.188 1 98.25 94 LEU A CA 1
ATOM 749 C C . LEU A 1 94 ? -6.117 21.812 -1.698 1 98.25 94 LEU A C 1
ATOM 751 O O . LEU A 1 94 ? -5.16 22.156 -1.001 1 98.25 94 LEU A O 1
ATOM 755 N N . PRO A 1 95 ? -7.379 21.672 -1.197 1 98.56 95 PRO A N 1
ATOM 756 C CA . PRO A 1 95 ? -7.559 21.797 0.253 1 98.56 95 PRO A CA 1
ATOM 757 C C . PRO A 1 95 ? -6.785 20.719 1.026 1 98.56 95 PRO A C 1
ATOM 759 O O . PRO A 1 95 ? -6.59 19.609 0.525 1 98.56 95 PRO A O 1
ATOM 762 N N . ILE A 1 96 ? -6.387 21.125 2.229 1 98.88 96 ILE A N 1
ATOM 763 C CA . ILE A 1 96 ? -5.59 20.234 3.066 1 98.88 96 ILE A CA 1
ATOM 764 C C . ILE A 1 96 ? -6.293 20.016 4.406 1 98.88 96 ILE A C 1
ATOM 766 O O . ILE A 1 96 ? -6.715 20.984 5.051 1 98.88 96 ILE A O 1
ATOM 770 N N . ILE A 1 97 ? -6.484 18.781 4.746 1 98.88 97 ILE A N 1
ATOM 771 C CA . ILE A 1 97 ? -6.969 18.391 6.066 1 98.88 97 ILE A CA 1
ATOM 772 C C . ILE A 1 97 ? -5.879 17.625 6.805 1 98.88 97 ILE A C 1
ATOM 774 O O . ILE A 1 97 ? -5.379 16.609 6.305 1 98.88 97 ILE A O 1
ATOM 778 N N . ILE A 1 98 ? -5.449 18.094 7.965 1 98.88 98 ILE A N 1
ATOM 779 C CA . ILE A 1 98 ? -4.5 17.391 8.828 1 98.88 98 ILE A CA 1
ATOM 780 C C . ILE A 1 98 ? -5.254 16.656 9.93 1 98.88 98 ILE A C 1
ATOM 782 O O . ILE A 1 98 ? -5.984 17.281 10.711 1 98.88 98 ILE A O 1
ATOM 786 N N . VAL A 1 99 ? -5.07 15.352 9.992 1 98.81 99 VAL A N 1
ATOM 787 C CA . VAL A 1 99 ? -5.824 14.586 10.984 1 98.81 99 VAL A CA 1
ATOM 788 C C . VAL A 1 99 ? -4.867 13.992 12.008 1 98.81 99 VAL A C 1
ATOM 790 O O . VAL A 1 99 ? -3.715 13.68 11.688 1 98.81 99 VAL A O 1
ATOM 793 N N . MET A 1 100 ? -5.418 13.875 13.219 1 97.62 100 MET A N 1
ATOM 794 C CA . MET A 1 100 ? -4.691 13.266 14.328 1 97.62 100 MET A CA 1
ATOM 795 C C . MET A 1 100 ? -5.641 12.5 15.242 1 97.62 100 MET A C 1
ATOM 797 O O . MET A 1 100 ? -6.801 12.891 15.406 1 97.62 100 MET A O 1
ATOM 801 N N . GLU A 1 101 ? -5.113 11.5 15.805 1 96.94 101 GLU A N 1
ATOM 802 C CA . GLU A 1 101 ? -5.922 10.727 16.75 1 96.94 101 GLU A CA 1
ATOM 803 C C . GLU A 1 101 ? -6.105 11.477 18.062 1 96.94 101 GLU A C 1
ATOM 805 O O 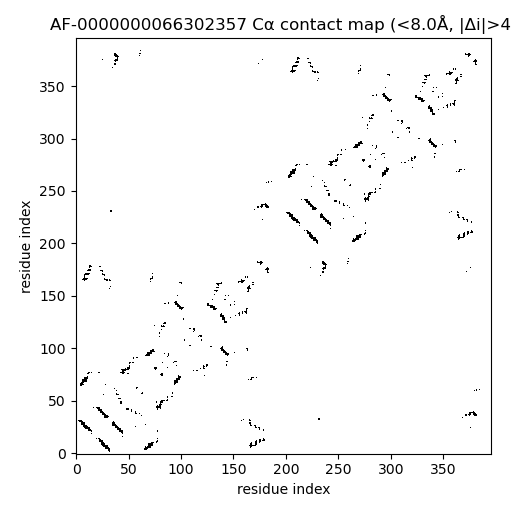. GLU A 1 101 ? -7.137 11.336 18.719 1 96.94 101 GLU A O 1
ATOM 810 N N . ARG A 1 102 ? -5.051 12.203 18.438 1 95.88 102 ARG A N 1
ATOM 811 C CA . ARG A 1 102 ? -5.023 13.023 19.641 1 95.88 102 ARG A CA 1
ATOM 812 C C . ARG A 1 102 ? -4.285 14.336 19.406 1 95.88 102 ARG A C 1
ATOM 814 O O . ARG A 1 102 ? -3.348 14.383 18.609 1 95.88 102 ARG A O 1
ATOM 821 N N . PRO A 1 103 ? -4.762 15.297 20.141 1 94.19 103 PRO A N 1
ATOM 822 C CA . PRO A 1 103 ? -4.027 16.562 19.969 1 94.19 103 PRO A CA 1
ATOM 823 C C . PRO A 1 103 ? -2.619 16.5 20.562 1 94.19 103 PRO A C 1
ATOM 825 O O . PRO A 1 103 ? -2.379 15.758 21.516 1 94.19 103 PRO A O 1
ATOM 828 N N . PRO A 1 104 ? -1.73 17.281 19.984 1 92.38 104 PRO A N 1
ATOM 829 C CA . PRO A 1 104 ? -0.369 17.281 20.531 1 92.38 104 PRO A CA 1
ATOM 830 C C . PRO A 1 104 ? -0.302 17.828 21.953 1 92.38 104 PRO A C 1
ATOM 832 O O . PRO A 1 104 ? -1.062 18.719 22.312 1 92.38 104 PRO A O 1
ATOM 835 N N . LYS A 1 105 ? 0.646 17.266 22.641 1 91.81 105 LYS A N 1
ATOM 836 C CA . LYS A 1 105 ? 0.903 17.734 24 1 91.81 105 LYS A CA 1
ATOM 837 C C . LYS A 1 105 ? 1.964 18.828 24.016 1 91.81 105 LYS A C 1
ATOM 839 O O . LYS A 1 105 ? 2.629 19.078 23 1 91.81 105 LYS A O 1
ATOM 844 N N . ASP A 1 106 ? 2.123 19.406 25.219 1 91.12 106 ASP A N 1
ATOM 845 C CA . ASP A 1 106 ? 3.066 20.516 25.375 1 91.12 106 ASP A CA 1
ATOM 846 C C . ASP A 1 106 ? 4.484 20.078 25 1 91.12 106 ASP A C 1
ATOM 848 O O . ASP A 1 106 ? 5.258 20.875 24.469 1 91.12 106 ASP A O 1
ATOM 852 N N . ILE A 1 107 ? 4.758 18.875 25.297 1 88.94 107 ILE A N 1
ATOM 853 C CA . ILE A 1 107 ? 6.098 18.359 25.062 1 88.94 107 ILE A CA 1
ATOM 854 C C . ILE A 1 107 ? 6.398 18.375 23.562 1 88.94 107 ILE A C 1
ATOM 856 O O . ILE A 1 107 ? 7.539 18.578 23.156 1 88.94 107 ILE A O 1
ATOM 860 N N . PHE A 1 108 ? 5.422 18.219 22.891 1 90.88 108 PHE A N 1
ATOM 861 C CA . PHE A 1 108 ? 5.559 18.266 21.438 1 90.88 108 PHE A CA 1
ATOM 862 C C . PHE A 1 108 ? 6.027 19.641 21 1 90.88 108 PHE A C 1
ATOM 864 O O . PHE A 1 108 ? 6.996 19.766 20.25 1 90.88 108 PHE A O 1
ATOM 871 N N . TYR A 1 109 ? 5.426 20.641 21.469 1 92.06 109 TYR A N 1
ATOM 872 C CA . TYR A 1 109 ? 5.75 22.016 21.094 1 92.06 109 TYR A CA 1
ATOM 873 C C . TYR A 1 109 ? 7.133 22.406 21.594 1 92.06 109 TYR A C 1
ATOM 875 O O . TYR A 1 109 ? 7.891 23.078 20.891 1 92.06 109 TYR A O 1
ATOM 883 N N . LYS A 1 110 ? 7.457 21.953 22.734 1 92.44 110 LYS A N 1
ATOM 884 C CA . LYS A 1 110 ? 8.773 22.219 23.297 1 92.44 110 LYS A CA 1
ATOM 885 C C . LYS A 1 110 ? 9.875 21.594 22.453 1 92.44 110 LYS A C 1
ATOM 887 O O . LYS A 1 110 ? 10.922 22.203 22.219 1 92.44 110 LYS A O 1
ATOM 892 N N . ALA A 1 111 ? 9.578 20.375 22.031 1 92.38 111 ALA A N 1
ATOM 893 C CA . ALA A 1 111 ? 10.539 19.672 21.172 1 92.38 111 ALA A CA 1
ATOM 894 C C . ALA A 1 111 ? 10.727 20.406 19.844 1 92.38 111 ALA A C 1
ATOM 896 O O . ALA A 1 111 ? 11.852 20.562 19.375 1 92.38 111 ALA A O 1
ATOM 897 N N . ILE A 1 112 ? 9.656 20.844 19.312 1 92.69 112 ILE A N 1
ATOM 898 C CA . ILE A 1 112 ? 9.711 21.562 18.047 1 92.69 112 ILE A CA 1
ATOM 899 C C . ILE A 1 112 ? 10.516 22.844 18.219 1 92.69 112 ILE A C 1
ATOM 901 O O . ILE A 1 112 ? 11.375 23.172 17.391 1 92.69 112 ILE A O 1
ATOM 905 N N . GLU A 1 113 ? 10.203 23.562 19.25 1 91.31 113 GLU A N 1
ATOM 906 C CA . GLU A 1 113 ? 10.906 24.812 19.516 1 91.31 113 GLU A CA 1
ATOM 907 C C . GLU A 1 113 ? 12.414 24.578 19.672 1 91.31 113 GLU A C 1
ATOM 909 O O . GLU A 1 113 ? 13.219 25.391 19.219 1 91.31 113 GLU A O 1
ATOM 914 N N . LYS A 1 114 ? 12.711 23.531 20.172 1 91.38 114 LYS A N 1
ATOM 915 C CA . LYS A 1 114 ? 14.102 23.219 20.469 1 91.38 114 LYS A CA 1
ATOM 916 C C . LYS A 1 114 ? 14.844 22.766 19.219 1 91.38 114 LYS A C 1
ATOM 918 O O . LYS A 1 114 ? 15.992 23.141 19 1 91.38 114 LYS A O 1
ATOM 923 N N . TYR A 1 115 ? 14.195 22.016 18.328 1 90.19 115 TYR A N 1
ATOM 924 C CA . TYR A 1 115 ? 14.945 21.312 17.297 1 90.19 115 TYR A CA 1
ATOM 925 C C . TYR A 1 115 ? 14.656 21.891 15.922 1 90.19 115 TYR A C 1
ATOM 927 O O . TYR A 1 115 ? 15.383 21.609 14.969 1 90.19 115 TYR A O 1
ATOM 935 N N . LYS A 1 116 ? 13.617 22.625 15.805 1 91.5 116 LYS A N 1
ATOM 936 C CA . LYS A 1 116 ? 13.25 23.156 14.492 1 91.5 116 LYS A CA 1
ATOM 937 C C . LYS A 1 116 ? 12.969 24.656 14.562 1 91.5 116 LYS A C 1
ATOM 939 O O . LYS A 1 116 ? 11.852 25.078 14.859 1 91.5 116 LYS A O 1
ATOM 944 N N . PRO A 1 117 ? 14.047 25.312 14.07 1 87.12 117 PRO A N 1
ATOM 945 C CA . PRO A 1 117 ? 13.805 26.75 14.008 1 87.12 117 PRO A CA 1
ATOM 946 C C . PRO A 1 117 ? 12.586 27.109 13.164 1 87.12 117 PRO A C 1
ATOM 948 O O . PRO A 1 117 ? 12.391 26.547 12.086 1 87.12 117 PRO A O 1
ATOM 951 N N . ASN A 1 118 ? 11.633 27.844 13.562 1 89.31 118 ASN A N 1
ATOM 952 C CA . ASN A 1 118 ? 10.445 28.328 12.867 1 89.31 118 ASN A CA 1
ATOM 953 C C . ASN A 1 118 ? 9.359 27.25 12.805 1 89.31 118 ASN A C 1
ATOM 955 O O . ASN A 1 118 ? 8.398 27.391 12.039 1 89.31 118 ASN A O 1
ATOM 959 N N . GLY A 1 119 ? 9.656 26.125 13.445 1 93.75 119 GLY A N 1
ATOM 960 C CA . GLY A 1 119 ? 8.703 25.016 13.422 1 93.75 119 GLY A CA 1
ATOM 961 C C . GLY A 1 119 ? 7.336 25.406 13.945 1 93.75 119 GLY A C 1
ATOM 962 O O . GLY A 1 119 ? 6.316 25.031 13.359 1 93.75 119 GLY A O 1
ATOM 963 N N . ILE A 1 120 ? 7.355 26.156 14.961 1 93.25 120 ILE A N 1
ATOM 964 C CA . ILE A 1 120 ? 6.109 26.578 15.594 1 93.25 120 ILE A CA 1
ATOM 965 C C . ILE A 1 120 ? 5.312 27.453 14.625 1 93.25 120 ILE A C 1
ATOM 967 O O . ILE A 1 120 ? 4.086 27.328 14.539 1 93.25 120 ILE A O 1
ATOM 971 N N . GLU A 1 121 ? 5.996 28.266 13.953 1 93.62 121 GLU A N 1
ATOM 972 C CA . GLU A 1 121 ? 5.344 29.141 12.984 1 93.62 121 GLU A CA 1
ATOM 973 C C . GLU A 1 121 ? 4.652 28.344 11.891 1 93.62 121 GLU A C 1
ATOM 975 O O . GLU A 1 121 ? 3.547 28.672 11.469 1 93.62 121 GLU A O 1
ATOM 980 N N . LEU A 1 122 ? 5.285 27.297 11.43 1 93.69 122 LEU A N 1
ATOM 981 C CA . LEU A 1 122 ? 4.715 26.422 10.406 1 93.69 122 LEU A CA 1
ATOM 982 C C . LEU A 1 122 ? 3.439 25.75 10.906 1 93.69 122 LEU A C 1
ATOM 984 O O . LEU A 1 122 ? 2.441 25.688 10.188 1 93.69 122 LEU A O 1
ATOM 988 N N . ILE A 1 123 ? 3.488 25.297 12.078 1 94.44 123 ILE A N 1
ATOM 989 C CA . ILE A 1 123 ? 2.361 24.609 12.688 1 94.44 123 ILE A CA 1
ATOM 990 C C . ILE A 1 123 ? 1.191 25.562 12.867 1 94.44 123 ILE A C 1
ATOM 992 O O . ILE A 1 123 ? 0.036 25.203 12.633 1 94.44 123 ILE A O 1
ATOM 996 N N . LYS A 1 124 ? 1.462 26.781 13.219 1 93.12 124 LYS A N 1
ATOM 997 C CA . LYS A 1 124 ? 0.437 27.797 13.438 1 93.12 124 LYS A CA 1
ATOM 998 C C . LYS A 1 124 ? -0.281 28.141 12.133 1 93.12 124 LYS A C 1
ATOM 1000 O O . LYS A 1 124 ? -1.458 28.516 12.148 1 93.12 124 LYS A O 1
ATOM 1005 N N . LYS A 1 125 ? 0.428 28.031 11.07 1 94.12 125 LYS A N 1
ATOM 1006 C CA . LYS A 1 125 ? -0.166 28.312 9.766 1 94.12 125 LYS A CA 1
ATOM 1007 C C . LYS A 1 125 ? -1.341 27.391 9.484 1 94.12 125 LYS A C 1
ATOM 1009 O O . LYS A 1 125 ? -2.236 27.719 8.703 1 94.12 125 LYS A O 1
ATOM 1014 N N . ALA A 1 126 ? -1.315 26.188 10.086 1 94.19 126 ALA A N 1
ATOM 1015 C CA . ALA A 1 126 ? -2.369 25.203 9.852 1 94.19 126 ALA A CA 1
ATOM 1016 C C . ALA A 1 126 ? -3.639 25.578 10.617 1 94.19 126 ALA A C 1
ATOM 1018 O O . ALA A 1 126 ? -4.691 24.969 10.414 1 94.19 126 ALA A O 1
ATOM 1019 N N . GLY A 1 127 ? -3.531 26.609 11.453 1 95.62 127 GLY A N 1
ATOM 1020 C CA . GLY A 1 127 ? -4.715 27.078 12.148 1 95.62 127 GLY A CA 1
ATOM 1021 C C . GLY A 1 127 ? -5.016 26.281 13.406 1 95.62 127 GLY A C 1
ATOM 1022 O O . GLY A 1 127 ? -4.207 25.453 13.836 1 95.62 127 GLY A O 1
ATOM 1023 N N . PRO A 1 128 ? -6.16 26.562 14.055 1 96.81 128 PRO A N 1
ATOM 1024 C CA . PRO A 1 128 ? -6.52 25.891 15.305 1 96.81 128 PRO A CA 1
ATOM 1025 C C . PRO A 1 128 ? -6.883 24.422 15.102 1 96.81 128 PRO A C 1
ATOM 1027 O O . PRO A 1 128 ? -7.223 24.016 13.984 1 96.81 128 PRO A O 1
ATOM 1030 N N . ILE A 1 129 ? -6.766 23.641 16.188 1 97.94 129 ILE A N 1
ATOM 1031 C CA . ILE A 1 129 ? -7.152 22.234 16.156 1 97.94 129 ILE A CA 1
ATOM 1032 C C . ILE A 1 129 ? -8.641 22.109 16.5 1 97.94 129 ILE A C 1
ATOM 1034 O O . ILE A 1 129 ? -9.094 22.625 17.516 1 97.94 129 ILE A O 1
ATOM 1038 N N . TYR A 1 130 ? -9.375 21.453 15.586 1 98.56 130 TYR A N 1
ATOM 1039 C CA . TYR A 1 130 ? -10.789 21.141 15.781 1 98.56 130 TYR A CA 1
ATOM 1040 C C . TYR A 1 130 ? -10.969 19.656 16.109 1 98.56 130 TYR A C 1
ATOM 1042 O O . TYR A 1 130 ? -10.008 18.875 16.062 1 98.56 130 TYR A O 1
ATOM 1050 N N . LYS A 1 131 ?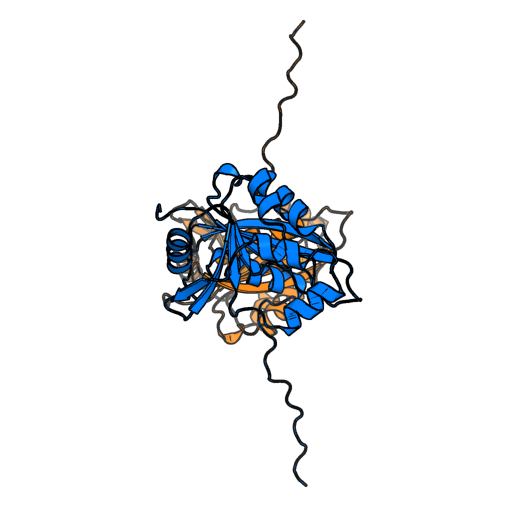 -12.102 19.266 16.5 1 98.19 131 LYS A N 1
ATOM 1051 C CA . LYS A 1 131 ? -12.445 17.859 16.719 1 98.19 131 LYS A CA 1
ATOM 1052 C C . LYS A 1 131 ? -13.797 17.531 16.094 1 98.19 131 LYS A C 1
ATOM 1054 O O . LYS A 1 131 ? -14.688 18.375 16.047 1 98.19 131 LYS A O 1
ATOM 1059 N N . THR A 1 132 ? -13.977 16.391 15.609 1 98.44 132 THR A N 1
ATOM 1060 C CA . THR A 1 132 ? -15.234 15.891 15.062 1 98.44 132 THR A CA 1
ATOM 1061 C C . THR A 1 132 ? -15.5 14.453 15.516 1 98.44 132 THR A C 1
ATOM 1063 O O . THR A 1 132 ? -14.555 13.68 15.711 1 98.44 132 THR A O 1
ATOM 1066 N N . LYS A 1 133 ? -16.719 14.102 15.656 1 97.75 133 LYS A N 1
ATOM 1067 C CA . LYS A 1 133 ? -17.109 12.758 16.062 1 97.75 133 LYS A CA 1
ATOM 1068 C C . LYS A 1 133 ? -17.375 11.859 14.852 1 97.75 133 LYS A C 1
ATOM 1070 O O . LYS A 1 133 ? -18.125 12.234 13.953 1 97.75 133 LYS A O 1
ATOM 1075 N N . THR A 1 134 ? -16.719 10.742 14.844 1 97.56 134 THR A N 1
ATOM 1076 C CA . THR A 1 134 ? -16.953 9.695 13.852 1 97.56 134 THR A CA 1
ATOM 1077 C C . THR A 1 134 ? -17.609 8.477 14.5 1 97.56 134 THR A C 1
ATOM 1079 O O . THR A 1 134 ? -17.719 8.398 15.727 1 97.56 134 THR A O 1
ATOM 1082 N N . PRO A 1 135 ? -18.062 7.562 13.688 1 97 135 PRO A N 1
ATOM 1083 C CA . PRO A 1 135 ? -18.625 6.332 14.258 1 97 135 PRO A CA 1
ATOM 1084 C C . PRO A 1 135 ? -17.609 5.574 15.109 1 97 135 PRO A C 1
ATOM 1086 O O . PRO A 1 135 ? -17.984 4.699 15.898 1 97 135 PRO A O 1
ATOM 1089 N N . PHE A 1 136 ? -16.375 5.969 15.055 1 97.75 136 PHE A N 1
ATOM 1090 C CA . PHE A 1 136 ? -15.336 5.207 15.727 1 97.75 136 PHE A CA 1
ATOM 1091 C C . PHE A 1 136 ? -14.656 6.047 16.797 1 97.75 136 PHE A C 1
ATOM 1093 O O . PHE A 1 136 ? -13.625 5.656 17.344 1 97.75 136 PHE A O 1
ATOM 1100 N N . GLY A 1 137 ? -15.156 7.191 17.031 1 97.56 137 GLY A N 1
ATOM 1101 C CA . GLY A 1 137 ? -14.586 8.078 18.031 1 97.56 137 GLY A CA 1
ATOM 1102 C C . GLY A 1 137 ? -14.289 9.469 17.5 1 97.56 137 GLY A C 1
ATOM 1103 O O . GLY A 1 137 ? -14.758 9.836 16.422 1 97.56 137 GLY A O 1
ATOM 1104 N N . TYR A 1 138 ? -13.492 10.18 18.266 1 98.06 138 TYR A N 1
ATOM 1105 C CA . TYR A 1 138 ? -13.188 11.555 17.875 1 98.06 138 TYR A CA 1
ATOM 1106 C C . TYR A 1 138 ? -11.906 11.625 17.047 1 98.06 138 TYR A C 1
ATOM 1108 O O . TYR A 1 138 ? -10.938 10.93 17.344 1 98.06 138 TYR A O 1
ATOM 1116 N N . THR A 1 139 ? -11.992 12.383 16.094 1 98.44 139 THR A N 1
ATOM 1117 C CA . THR A 1 139 ? -10.82 12.734 15.297 1 98.44 139 THR A CA 1
ATOM 1118 C C . THR A 1 139 ? -10.5 14.219 15.43 1 98.44 139 THR A C 1
ATOM 1120 O O . THR A 1 139 ? -11.398 15.062 15.383 1 98.44 139 THR A O 1
ATOM 1123 N N . TYR A 1 140 ? -9.266 14.562 15.648 1 98.75 140 TYR A N 1
ATOM 1124 C CA . TYR A 1 140 ? -8.805 15.945 15.688 1 98.75 140 TYR A CA 1
ATOM 1125 C C . TYR A 1 140 ? -8.211 16.359 14.352 1 98.75 140 TYR A C 1
ATOM 1127 O O . TYR A 1 140 ? -7.594 15.547 13.664 1 98.75 140 TYR A O 1
ATOM 1135 N N . TYR A 1 141 ? -8.453 17.656 14.047 1 98.75 141 TYR A N 1
ATOM 1136 C CA . TYR A 1 141 ? -8 18.016 12.711 1 98.75 141 TYR A CA 1
ATOM 1137 C C . TYR A 1 141 ? -7.75 19.5 12.602 1 98.75 141 TYR A C 1
ATOM 1139 O O . TYR A 1 141 ? -8.227 20.281 13.438 1 98.75 141 TYR A O 1
ATOM 1147 N N . GLN A 1 142 ? -6.891 19.891 11.703 1 98.62 142 GLN A N 1
ATOM 1148 C CA . GLN A 1 142 ? -6.668 21.234 11.195 1 98.62 142 GLN A CA 1
ATOM 1149 C C . GLN A 1 142 ? -6.957 21.328 9.703 1 98.62 142 GLN A C 1
ATOM 1151 O O . GLN A 1 142 ? -7.062 20.297 9.023 1 98.62 142 GLN A O 1
ATOM 1156 N N . VAL A 1 143 ? -7.18 22.547 9.227 1 98.44 143 VAL A N 1
ATOM 1157 C CA . VAL A 1 143 ? -7.555 22.672 7.82 1 98.44 143 VAL A CA 1
ATOM 1158 C C . VAL A 1 143 ? -6.84 23.859 7.191 1 98.44 143 VAL A C 1
ATOM 1160 O O . VAL A 1 143 ? -6.5 24.828 7.887 1 98.44 143 VAL A O 1
ATOM 1163 N N . TYR A 1 144 ? -6.625 23.781 5.988 1 98.56 144 TYR A N 1
ATOM 1164 C CA . TYR A 1 144 ? -6.148 24.891 5.164 1 98.56 144 TYR A CA 1
ATOM 1165 C C . TYR A 1 144 ? -6.793 24.859 3.783 1 98.56 144 TYR A C 1
ATOM 1167 O O . TYR A 1 144 ? -6.773 23.828 3.104 1 98.56 144 TYR A O 1
ATOM 1175 N N . GLY A 1 145 ? -7.453 25.922 3.357 1 98.19 145 GLY A N 1
ATOM 1176 C CA . GLY A 1 145 ? -8.07 26.016 2.045 1 98.19 145 GLY A CA 1
ATOM 1177 C C . GLY A 1 145 ? -9.484 25.453 2.016 1 98.19 145 GLY A C 1
ATOM 1178 O O . GLY A 1 145 ? -10.039 25.219 0.942 1 98.19 145 GLY A O 1
ATOM 1179 N N . ILE A 1 146 ? -10.039 25.188 3.143 1 98.06 146 ILE A N 1
ATOM 1180 C CA . ILE A 1 146 ? -11.391 24.656 3.268 1 98.06 146 ILE A CA 1
ATOM 1181 C C . ILE A 1 146 ? -11.969 25.016 4.633 1 98.06 146 ILE A C 1
ATOM 1183 O O . ILE A 1 146 ? -11.227 25.219 5.594 1 98.06 146 ILE A O 1
ATOM 1187 N N . ASP A 1 147 ? -13.227 25.125 4.719 1 97.94 147 ASP A N 1
ATOM 1188 C CA . ASP A 1 147 ? -13.82 25.453 6.004 1 97.94 147 ASP A CA 1
ATOM 1189 C C . ASP A 1 147 ? -13.938 24.219 6.902 1 97.94 147 ASP A C 1
ATOM 1191 O O . ASP A 1 147 ? -14.07 23.109 6.406 1 97.94 147 ASP A O 1
ATOM 1195 N N . LYS A 1 148 ? -13.992 24.484 8.18 1 98.25 148 LYS A N 1
ATOM 1196 C CA . LYS A 1 148 ? -13.922 23.422 9.172 1 98.25 148 LYS A CA 1
ATOM 1197 C C . LYS A 1 148 ? -15.141 22.5 9.078 1 98.25 148 LYS A C 1
ATOM 1199 O O . LYS A 1 148 ? -15.039 21.297 9.32 1 98.25 148 LYS A O 1
ATOM 1204 N N . ASP A 1 149 ? -16.266 23.047 8.75 1 98.44 149 ASP A N 1
ATOM 1205 C CA . ASP A 1 149 ? -17.484 22.234 8.703 1 98.44 149 ASP A CA 1
ATOM 1206 C C . ASP A 1 149 ? -17.453 21.266 7.52 1 98.44 149 ASP A C 1
ATOM 1208 O O . ASP A 1 149 ? -17.812 20.094 7.66 1 98.44 149 ASP A O 1
ATOM 1212 N N . THR A 1 150 ? -17.078 21.734 6.395 1 98.31 150 THR A N 1
ATOM 1213 C CA . THR A 1 150 ? -16.922 20.875 5.219 1 98.31 150 THR A CA 1
ATOM 1214 C C . THR A 1 150 ? -15.883 19.797 5.473 1 98.31 150 THR A C 1
ATOM 1216 O O . THR A 1 150 ? -16.094 18.625 5.121 1 98.31 150 THR A O 1
ATOM 1219 N N . ALA A 1 151 ? -14.812 20.188 6.094 1 98.5 151 ALA A N 1
ATOM 1220 C CA . ALA A 1 151 ? -13.766 19.234 6.426 1 98.5 151 ALA A CA 1
ATOM 1221 C C . ALA A 1 151 ? -14.297 18.156 7.371 1 98.5 151 ALA A C 1
ATOM 1223 O O . ALA A 1 151 ? -14 16.969 7.199 1 98.5 151 ALA A O 1
ATOM 1224 N N . SER A 1 152 ? -15.047 18.562 8.328 1 98.62 152 SER A N 1
ATOM 1225 C CA . SER A 1 152 ? -15.656 17.625 9.266 1 98.62 152 SER A CA 1
ATOM 1226 C C . SER A 1 152 ? -16.516 16.594 8.531 1 98.62 152 SER A C 1
ATOM 1228 O O . SER A 1 152 ? -16.453 15.398 8.836 1 98.62 152 SER A O 1
ATOM 1230 N N . ASN A 1 153 ? -17.25 17.047 7.602 1 98.06 153 ASN A N 1
ATOM 1231 C CA . ASN A 1 153 ? -18.094 16.156 6.812 1 98.06 153 ASN A CA 1
ATOM 1232 C C . ASN A 1 153 ? -17.25 15.164 6 1 98.06 153 ASN A C 1
ATOM 1234 O O . ASN A 1 153 ? -17.609 13.992 5.895 1 98.06 153 ASN A O 1
ATOM 1238 N N . ILE A 1 154 ? -16.203 15.625 5.441 1 97.94 154 ILE A N 1
ATOM 1239 C CA . ILE A 1 154 ? -15.305 14.781 4.656 1 97.94 154 ILE A CA 1
ATOM 1240 C C . ILE A 1 154 ? -14.695 13.703 5.555 1 97.94 154 ILE A C 1
ATOM 1242 O O . ILE A 1 154 ? -14.688 12.523 5.199 1 97.94 154 ILE A O 1
ATOM 1246 N N . ILE A 1 155 ? -14.25 14.117 6.73 1 98.56 155 ILE A N 1
ATOM 1247 C CA . ILE A 1 155 ? -13.648 13.188 7.684 1 98.56 155 ILE A CA 1
ATOM 1248 C C . ILE A 1 155 ? -14.664 12.109 8.062 1 98.56 155 ILE A C 1
ATOM 1250 O O . ILE A 1 155 ? -14.352 10.914 8.031 1 98.56 155 ILE A O 1
ATOM 1254 N N . ASN A 1 156 ? -15.797 12.508 8.32 1 97.75 156 ASN A N 1
ATOM 1255 C CA . ASN A 1 156 ? -16.828 11.578 8.742 1 97.75 156 ASN A CA 1
ATOM 1256 C C . ASN A 1 156 ? -17.203 10.602 7.629 1 97.75 156 ASN A C 1
ATOM 1258 O O . ASN A 1 156 ? -17.422 9.422 7.883 1 97.75 156 ASN A O 1
ATOM 1262 N N . ASN A 1 157 ? -17.266 11.102 6.473 1 96.75 157 ASN A N 1
ATOM 1263 C CA . ASN A 1 157 ? -17.609 10.266 5.324 1 96.75 157 ASN A CA 1
ATOM 1264 C C . ASN A 1 157 ? -16.531 9.25 5.016 1 96.75 157 ASN A C 1
ATOM 1266 O O . ASN A 1 157 ? -16.812 8.164 4.504 1 96.75 157 ASN A O 1
ATOM 1270 N N . LEU A 1 158 ? -15.281 9.594 5.355 1 97.5 158 LEU A N 1
ATOM 1271 C CA . LEU A 1 158 ? -14.164 8.75 4.965 1 97.5 158 LEU A CA 1
ATOM 1272 C C . LEU A 1 158 ? -13.664 7.926 6.148 1 97.5 158 LEU A C 1
ATOM 1274 O O . LEU A 1 158 ? -12.734 7.117 6.004 1 97.5 158 LEU A O 1
ATOM 1278 N N . ALA A 1 159 ? -14.242 8.211 7.281 1 97.81 159 ALA A N 1
ATOM 1279 C CA . ALA A 1 159 ? -13.992 7.344 8.43 1 97.81 159 ALA A CA 1
ATOM 1280 C C . ALA A 1 159 ? -14.781 6.043 8.32 1 97.81 159 ALA A C 1
ATOM 1282 O O . ALA A 1 159 ? -15.875 5.93 8.875 1 97.81 159 ALA A O 1
ATOM 1283 N N . ILE A 1 160 ? -14.227 5.07 7.73 1 96.5 160 ILE A N 1
ATOM 1284 C CA . ILE A 1 160 ? -14.977 3.896 7.289 1 96.5 160 ILE A CA 1
ATOM 1285 C C . ILE A 1 160 ? -14.766 2.752 8.281 1 96.5 160 ILE A C 1
ATOM 1287 O O . ILE A 1 160 ? -15.734 2.162 8.766 1 96.5 160 ILE A O 1
ATOM 1291 N N . VAL A 1 161 ? -13.484 2.494 8.57 1 96.5 161 VAL A N 1
ATOM 1292 C CA . VAL A 1 161 ? -13.227 1.368 9.461 1 96.5 161 VAL A CA 1
ATOM 1293 C C . VAL A 1 161 ? -12.492 1.854 10.711 1 96.5 161 VAL A C 1
ATOM 1295 O O . VAL A 1 161 ? -12.195 1.067 11.609 1 96.5 161 VAL A O 1
ATOM 1298 N N . SER A 1 162 ? -12.125 3.1 10.758 1 96.94 162 SER A N 1
ATOM 1299 C CA . SER A 1 162 ? -11.484 3.742 11.898 1 96.94 162 SER A CA 1
ATOM 1300 C C . SER A 1 162 ? -11.812 5.23 11.953 1 96.94 162 SER A C 1
ATOM 1302 O O . SER A 1 162 ? -12.477 5.758 11.055 1 96.94 162 SER A O 1
ATOM 1304 N N . LYS A 1 163 ? -11.414 5.816 12.984 1 98.06 163 LYS A N 1
ATOM 1305 C CA . LYS A 1 163 ? -11.672 7.246 13.141 1 98.06 163 LYS A CA 1
ATOM 1306 C C . LYS A 1 163 ? -10.781 8.07 12.219 1 98.06 163 LYS A C 1
ATOM 1308 O O . LYS A 1 163 ? -10.992 9.273 12.055 1 98.06 163 LYS A O 1
ATOM 1313 N N . ILE A 1 164 ? -9.773 7.438 11.727 1 98.31 164 ILE A N 1
ATOM 1314 C CA . ILE A 1 164 ? -8.906 8.07 10.742 1 98.31 164 ILE A CA 1
ATOM 1315 C C . ILE A 1 164 ? -9.484 7.867 9.344 1 98.31 164 ILE A C 1
ATOM 1317 O O . ILE A 1 164 ? -9.844 6.75 8.969 1 98.31 164 ILE A O 1
ATOM 1321 N N . PRO A 1 165 ? -9.602 8.977 8.562 1 98.44 165 PRO A N 1
ATOM 1322 C CA . PRO A 1 165 ? -10.133 8.828 7.207 1 98.44 165 PRO A CA 1
ATOM 1323 C C . PRO A 1 165 ? -9.367 7.797 6.383 1 98.44 165 PRO A C 1
ATOM 1325 O O . PRO A 1 165 ? -8.148 7.688 6.504 1 98.44 165 PRO A O 1
ATOM 1328 N N . GLU A 1 166 ? -10.016 7.105 5.508 1 98.38 166 GLU A N 1
ATOM 1329 C CA . GLU A 1 166 ? -9.523 5.934 4.789 1 98.38 166 GLU A CA 1
ATOM 1330 C C . GLU A 1 166 ? -8.25 6.258 4.012 1 98.38 166 GLU A C 1
ATOM 1332 O O . GLU A 1 166 ? -7.281 5.492 4.055 1 98.38 166 GLU A O 1
ATOM 1337 N N . PRO A 1 167 ? -8.156 7.441 3.271 1 98.5 167 PRO A N 1
ATOM 1338 C CA . PRO A 1 167 ? -6.914 7.715 2.549 1 98.5 167 PRO A CA 1
ATOM 1339 C C . PRO A 1 167 ? -5.695 7.766 3.467 1 98.5 167 PRO A C 1
ATOM 1341 O O . PRO A 1 167 ? -4.645 7.215 3.137 1 98.5 167 PRO A O 1
ATOM 1344 N N . ALA A 1 168 ? -5.832 8.383 4.625 1 98.75 168 ALA A N 1
ATOM 1345 C CA . ALA A 1 168 ? -4.734 8.492 5.582 1 98.75 168 ALA A CA 1
ATOM 1346 C C . ALA A 1 168 ? -4.445 7.141 6.23 1 98.75 168 ALA A C 1
ATOM 1348 O O . ALA A 1 168 ? -3.283 6.789 6.449 1 98.75 168 ALA A O 1
ATOM 1349 N N . ARG A 1 169 ? -5.504 6.426 6.535 1 98.5 169 ARG A N 1
ATOM 1350 C CA . ARG A 1 169 ? -5.344 5.098 7.125 1 98.5 169 ARG A CA 1
ATOM 1351 C C . ARG A 1 169 ? -4.562 4.176 6.195 1 98.5 169 ARG A C 1
ATOM 1353 O O . ARG A 1 169 ? -3.643 3.48 6.629 1 98.5 169 ARG A O 1
ATOM 1360 N N . VAL A 1 170 ? -4.938 4.199 4.973 1 98.62 170 VAL A N 1
ATOM 1361 C CA . VAL A 1 170 ? -4.309 3.346 3.971 1 98.62 170 VAL A CA 1
ATOM 1362 C C . VAL A 1 170 ? -2.852 3.766 3.773 1 98.62 170 VAL A C 1
ATOM 1364 O O . VAL A 1 170 ? -1.957 2.92 3.713 1 98.62 170 VAL A O 1
ATOM 1367 N N . ALA A 1 171 ? -2.602 5.074 3.66 1 98.81 171 ALA A N 1
ATOM 1368 C CA . ALA A 1 171 ? -1.231 5.57 3.549 1 98.81 171 ALA A CA 1
ATOM 1369 C C . ALA A 1 171 ? -0.38 5.094 4.723 1 98.81 171 ALA A C 1
ATOM 1371 O O . ALA A 1 171 ? 0.759 4.66 4.539 1 98.81 171 ALA A O 1
ATOM 1372 N N . HIS A 1 172 ? -0.967 5.168 5.887 1 98.38 172 HIS A N 1
ATOM 1373 C CA . HIS A 1 172 ? -0.284 4.746 7.105 1 98.38 172 HIS A CA 1
ATOM 1374 C C . HIS A 1 172 ? 0.062 3.26 7.055 1 98.38 172 HIS A C 1
ATOM 1376 O O . HIS A 1 172 ? 1.193 2.871 7.352 1 98.38 172 HIS A O 1
ATOM 1382 N N . MET A 1 173 ? -0.854 2.5 6.637 1 97.81 173 MET A N 1
ATOM 1383 C CA . MET A 1 173 ? -0.678 1.051 6.574 1 97.81 173 MET A CA 1
ATOM 1384 C C . MET A 1 173 ? 0.399 0.678 5.562 1 97.81 173 MET A C 1
ATOM 1386 O O . MET A 1 173 ? 1.262 -0.155 5.844 1 97.81 173 MET A O 1
ATOM 1390 N N . ILE A 1 174 ? 0.341 1.292 4.414 1 98.75 174 ILE A N 1
ATOM 1391 C CA . ILE A 1 174 ? 1.33 1.021 3.377 1 98.75 174 ILE A CA 1
ATOM 1392 C C . ILE A 1 174 ? 2.715 1.444 3.859 1 98.75 174 ILE A C 1
ATOM 1394 O O . ILE A 1 174 ? 3.68 0.684 3.744 1 98.75 174 ILE A O 1
ATOM 1398 N N . ALA A 1 175 ? 2.797 2.637 4.43 1 98.62 175 ALA A N 1
ATOM 1399 C CA . ALA A 1 175 ? 4.074 3.172 4.895 1 98.62 175 ALA A CA 1
ATOM 1400 C C . ALA A 1 175 ? 4.723 2.238 5.91 1 98.62 175 ALA A C 1
ATOM 1402 O O . ALA A 1 175 ? 5.895 1.878 5.773 1 98.62 175 ALA A O 1
ATOM 1403 N N . ARG A 1 176 ? 3.977 1.818 6.875 1 97.31 176 ARG A N 1
ATOM 1404 C CA . ARG A 1 176 ? 4.492 0.921 7.902 1 97.31 176 ARG A CA 1
ATOM 1405 C C . ARG A 1 176 ? 4.84 -0.443 7.316 1 97.31 176 ARG A C 1
ATOM 1407 O O . ARG A 1 176 ? 5.902 -0.998 7.605 1 97.31 176 ARG A O 1
ATOM 1414 N N . GLY A 1 177 ? 3.967 -0.948 6.469 1 98.06 177 GLY A N 1
ATOM 1415 C CA . GLY A 1 177 ? 4.152 -2.271 5.895 1 98.06 177 GLY A CA 1
ATOM 1416 C C . GLY A 1 177 ? 5.398 -2.379 5.035 1 98.06 177 GLY A C 1
ATOM 1417 O O . GLY A 1 177 ? 6.105 -3.387 5.082 1 98.06 177 GLY A O 1
ATOM 1418 N N . VAL A 1 178 ? 5.707 -1.361 4.312 1 97.94 178 VAL A N 1
ATOM 1419 C CA . VAL A 1 178 ? 6.785 -1.456 3.332 1 97.94 178 VAL A CA 1
ATOM 1420 C C . VAL A 1 178 ? 8.117 -1.106 3.994 1 97.94 178 VAL A C 1
ATOM 1422 O O . VAL A 1 178 ? 9.18 -1.482 3.496 1 97.94 178 VAL A O 1
ATOM 1425 N N . THR A 1 179 ? 8.055 -0.397 5.098 1 96.81 179 THR A N 1
ATOM 1426 C CA . THR A 1 179 ? 9.312 0.025 5.707 1 96.81 179 THR A CA 1
ATOM 1427 C C . THR A 1 179 ? 9.672 -0.873 6.887 1 96.81 179 THR A C 1
ATOM 1429 O O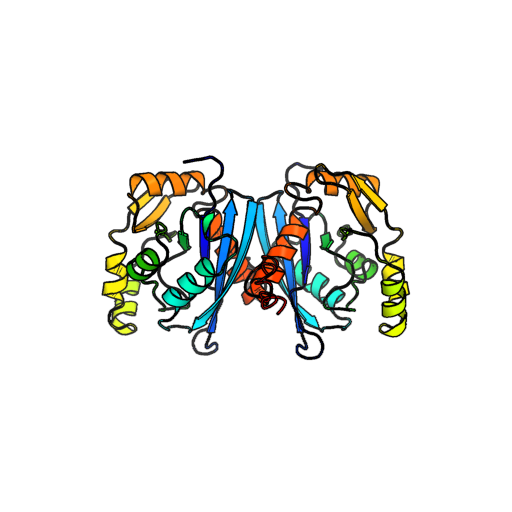 . THR A 1 179 ? 10.852 -1.127 7.145 1 96.81 179 THR A O 1
ATOM 1432 N N . LYS A 1 180 ? 8.672 -1.389 7.594 1 93.69 180 LYS A N 1
ATOM 1433 C CA . LYS A 1 180 ? 8.914 -2.264 8.734 1 93.69 180 LYS A CA 1
ATOM 1434 C C . LYS A 1 180 ? 8.781 -3.732 8.344 1 93.69 180 LYS A C 1
ATOM 1436 O O . LYS A 1 180 ? 9.219 -4.621 9.078 1 93.69 180 LYS A O 1
ATOM 1441 N N . GLY A 1 181 ? 8.117 -3.982 7.262 1 93.69 181 GLY A N 1
ATOM 1442 C CA . GLY A 1 181 ? 7.875 -5.344 6.809 1 93.69 181 GLY A CA 1
ATOM 1443 C C . GLY A 1 181 ? 6.477 -5.844 7.121 1 93.69 181 GLY A C 1
ATOM 1444 O O . GLY A 1 181 ? 6.008 -6.809 6.516 1 93.69 181 GLY A O 1
ATOM 1445 N N . ASP A 1 182 ? 5.898 -5.191 8.07 1 93.94 182 ASP A N 1
ATOM 1446 C CA . ASP A 1 182 ? 4.559 -5.531 8.531 1 93.94 182 ASP A CA 1
ATOM 1447 C C . ASP A 1 182 ? 3.844 -4.309 9.094 1 93.94 182 ASP A C 1
ATOM 1449 O O . ASP A 1 182 ? 4.379 -3.615 9.961 1 93.94 182 ASP A O 1
ATOM 1453 N N . SER A 1 183 ? 2.629 -4.125 8.578 1 92.06 183 SER A N 1
ATOM 1454 C CA . SER A 1 183 ? 1.915 -2.912 8.961 1 92.06 183 SER A CA 1
ATOM 1455 C C . SER A 1 183 ? 1.332 -3.039 10.367 1 92.06 183 SER A C 1
ATOM 1457 O O . SER A 1 183 ? 0.88 -2.051 10.945 1 92.06 183 SER A O 1
ATOM 1459 N N . SER A 1 184 ? 1.3 -4.23 10.898 1 84.81 184 SER A N 1
ATOM 1460 C CA . SER A 1 184 ? 0.692 -4.441 12.211 1 84.81 184 SER A CA 1
ATOM 1461 C C . SER A 1 184 ? 1.588 -3.918 13.328 1 84.81 184 SER A C 1
ATOM 1463 O O . SER A 1 184 ? 2.807 -3.83 13.164 1 84.81 184 SER A O 1
ATOM 1465 N N . LYS A 1 185 ? 0.908 -3.482 14.383 1 67.38 185 LYS A N 1
ATOM 1466 C CA . LYS A 1 185 ? 1.665 -3.16 15.586 1 67.38 185 LYS A CA 1
ATOM 1467 C C . LYS A 1 185 ? 2.236 -4.422 16.234 1 67.38 185 LYS A C 1
ATOM 1469 O O . LYS A 1 185 ? 1.619 -5.484 16.172 1 67.38 185 LYS A O 1
ATOM 1474 N N . PRO A 1 186 ? 3.576 -4.387 16.656 1 53.22 186 PRO A N 1
ATOM 1475 C CA . PRO A 1 186 ? 4.152 -5.578 17.281 1 53.22 186 PRO A CA 1
ATOM 1476 C C . PRO A 1 186 ? 3.236 -6.195 18.344 1 53.22 186 PRO A C 1
ATOM 1478 O O . PRO A 1 186 ? 2.504 -5.477 19.016 1 53.22 186 PRO A O 1
ATOM 1481 N N . ARG A 1 187 ? 2.908 -7.512 18.266 1 41.25 187 ARG A N 1
ATOM 1482 C CA . ARG A 1 187 ? 2.188 -8.188 19.344 1 41.25 187 ARG A CA 1
ATOM 1483 C C . ARG A 1 187 ? 2.887 -7.992 20.688 1 41.25 187 ARG A C 1
ATOM 1485 O O . ARG A 1 187 ? 4.117 -7.949 20.75 1 41.25 187 ARG A O 1
ATOM 1492 N N . ALA A 1 188 ? 2.236 -7.496 21.75 1 38.16 188 ALA A N 1
ATOM 1493 C CA . ALA A 1 188 ? 2.756 -7.469 23.109 1 38.16 188 ALA A CA 1
ATOM 1494 C C . ALA A 1 188 ? 3.299 -8.836 23.516 1 38.16 188 ALA A C 1
ATOM 1496 O O . ALA A 1 188 ? 3.656 -9.047 24.672 1 38.16 188 ALA A O 1
ATOM 1497 N N . GLY A 1 189 ? 3.32 -9.93 22.891 1 34.69 189 GLY A N 1
ATOM 1498 C CA . GLY A 1 189 ? 3.588 -11.234 23.484 1 34.69 189 GLY A CA 1
ATOM 1499 C C . GLY A 1 189 ? 5.016 -11.383 23.984 1 34.69 189 GLY A C 1
ATOM 1500 O O . GLY A 1 189 ? 5.414 -12.461 24.422 1 34.69 189 GLY A O 1
ATOM 1501 N N . GLY A 1 190 ? 6.109 -10.906 23.547 1 32.38 190 GLY A N 1
ATOM 1502 C CA . GLY A 1 190 ? 7.254 -11.586 24.141 1 32.38 190 GLY A CA 1
ATOM 1503 C C . GLY A 1 190 ? 7.379 -11.352 25.641 1 32.38 190 GLY A C 1
ATOM 1504 O O . GLY A 1 190 ? 7.977 -10.359 26.062 1 32.38 190 GLY A O 1
ATOM 1505 N N . ASP A 1 191 ? 6.398 -11.633 26.453 1 28.16 191 ASP A N 1
ATOM 1506 C CA . ASP A 1 191 ? 6.605 -11.898 27.875 1 28.16 191 ASP A CA 1
ATOM 1507 C C . ASP A 1 191 ? 7.754 -12.883 28.094 1 28.16 191 ASP A C 1
ATOM 1509 O O . ASP A 1 191 ? 7.93 -13.82 27.312 1 28.16 191 ASP A O 1
ATOM 1513 N N . SER A 1 192 ? 8.914 -12.531 28.828 1 28.08 192 SER A N 1
ATOM 1514 C CA . SER A 1 192 ? 9.773 -13.367 29.656 1 28.08 192 SER A CA 1
ATOM 1515 C C . SER A 1 192 ? 8.961 -14.359 30.484 1 28.08 192 SER A C 1
ATOM 1517 O O . SER A 1 192 ? 7.941 -13.992 31.062 1 28.08 192 SER A O 1
ATOM 1519 N N . ASN A 1 193 ? 8.852 -15.633 30.172 1 27.17 193 ASN A N 1
ATOM 1520 C CA . ASN A 1 193 ? 8.477 -16.719 31.047 1 27.17 193 ASN A CA 1
ATOM 1521 C C . ASN A 1 193 ? 9.109 -16.578 32.438 1 27.17 193 ASN A C 1
ATOM 1523 O O . ASN A 1 193 ? 10.336 -16.594 32.562 1 27.17 193 ASN A O 1
ATOM 1527 N N . PRO A 1 194 ? 8.562 -15.93 33.438 1 30.42 194 PRO A N 1
ATOM 1528 C CA . PRO A 1 194 ? 9.117 -16.125 34.781 1 30.42 194 PRO A CA 1
ATOM 1529 C C . PRO A 1 194 ? 9.281 -17.609 35.156 1 30.42 194 PRO A C 1
ATOM 1531 O O . PRO A 1 194 ? 8.516 -18.453 34.688 1 30.42 194 PRO A O 1
ATOM 1534 N N . GLY A 1 195 ? 10.586 -18.203 35.062 1 25.02 195 GLY A N 1
ATOM 1535 C CA . GLY A 1 195 ? 10.875 -19.531 35.594 1 25.02 195 GLY A CA 1
ATOM 1536 C C . GLY A 1 195 ? 9.977 -19.906 36.781 1 25.02 195 GLY A C 1
ATOM 1537 O O . GLY A 1 195 ? 9.328 -19.047 37.375 1 25.02 195 GLY A O 1
ATOM 1538 N N . PRO A 1 196 ? 9.648 -21.234 36.875 1 24.52 196 PRO A N 1
ATOM 1539 C CA . PRO A 1 196 ? 8.859 -21.703 38.031 1 24.52 196 PRO A CA 1
ATOM 1540 C C . PRO A 1 196 ? 9.289 -21.047 39.344 1 24.52 196 PRO A C 1
ATOM 1542 O O . PRO A 1 196 ? 10.461 -20.688 39.5 1 24.52 196 PRO A O 1
ATOM 1545 N N . ALA A 1 197 ? 8.453 -20.172 39.812 1 24.23 197 ALA A N 1
ATOM 1546 C CA . ALA A 1 197 ? 8.648 -19.906 41.25 1 24.23 197 ALA A CA 1
ATOM 1547 C C . ALA A 1 197 ? 8.977 -21.188 42 1 24.23 197 ALA A C 1
ATOM 1549 O O . ALA A 1 197 ? 8.156 -22.109 42.062 1 24.23 197 ALA A O 1
ATOM 1550 N N . GLY A 1 198 ? 10.32 -21.703 41.656 1 19.14 198 GLY A N 1
ATOM 1551 C CA . GLY A 1 198 ? 10.875 -22.562 42.688 1 19.14 198 GLY A CA 1
ATOM 1552 C C . GLY A 1 198 ? 11.055 -21.844 44 1 19.14 198 GLY A C 1
ATOM 1553 O O . GLY A 1 198 ? 11.203 -20.625 44.062 1 19.14 198 GLY A O 1
ATOM 1554 N N . MET B 1 1 ? -19.062 -18.844 0.777 1 35.81 1 MET B N 1
ATOM 1555 C CA . MET B 1 1 ? -17.859 -18.234 1.347 1 35.81 1 MET B CA 1
ATOM 1556 C C . MET B 1 1 ? -18.188 -16.938 2.057 1 35.81 1 MET B C 1
ATOM 1558 O O . MET B 1 1 ? -19 -16.156 1.58 1 35.81 1 MET B O 1
ATOM 1562 N N . LYS B 1 2 ? -17.969 -16.75 3.24 1 47.22 2 LYS B N 1
ATOM 1563 C CA . LYS B 1 2 ? -18.453 -15.695 4.113 1 47.22 2 LYS B CA 1
ATOM 1564 C C . LYS B 1 2 ? -18.016 -14.32 3.615 1 47.22 2 LYS B C 1
ATOM 1566 O O . LYS B 1 2 ? -16.844 -14.133 3.266 1 47.22 2 LYS B O 1
ATOM 1571 N N . LYS B 1 3 ? -18.906 -13.375 3.275 1 53.44 3 LYS B N 1
ATOM 1572 C CA . LYS B 1 3 ? -18.875 -11.953 2.93 1 53.44 3 LYS B CA 1
ATOM 1573 C C . LYS B 1 3 ? -17.719 -11.25 3.617 1 53.44 3 LYS B C 1
ATOM 1575 O O . LYS B 1 3 ? -17.297 -10.164 3.193 1 53.44 3 LYS B O 1
ATOM 1580 N N . PHE B 1 4 ? -16.781 -12.125 4.355 1 69.31 4 PHE B N 1
ATOM 1581 C CA . PHE B 1 4 ? -15.875 -11.359 5.199 1 69.31 4 PHE B CA 1
ATOM 1582 C C . PHE B 1 4 ? -14.5 -12.016 5.262 1 69.31 4 PHE B C 1
ATOM 1584 O O . PHE B 1 4 ? -13.727 -11.766 6.191 1 69.31 4 PHE B O 1
ATOM 1591 N N . ALA B 1 5 ? -14.211 -12.781 4.223 1 89.75 5 ALA B N 1
ATOM 1592 C CA . ALA B 1 5 ? -12.953 -13.508 4.285 1 89.75 5 ALA B CA 1
ATOM 1593 C C . ALA B 1 5 ? -11.773 -12.617 3.898 1 89.75 5 ALA B C 1
ATOM 1595 O O . ALA B 1 5 ? -11.906 -11.758 3.023 1 89.75 5 ALA B O 1
ATOM 1596 N N . ARG B 1 6 ? -10.672 -12.844 4.609 1 96.56 6 ARG B N 1
ATOM 1597 C CA . ARG B 1 6 ? -9.438 -12.141 4.289 1 96.56 6 ARG B CA 1
ATOM 1598 C C . ARG B 1 6 ? -8.578 -12.945 3.326 1 96.56 6 ARG B C 1
ATOM 1600 O O . ARG B 1 6 ? -8.391 -14.148 3.516 1 96.56 6 ARG B O 1
ATOM 1607 N N . PHE B 1 7 ? -8.18 -12.328 2.297 1 98.44 7 PHE B N 1
ATOM 1608 C CA . PHE B 1 7 ? -7.199 -12.891 1.377 1 98.44 7 PHE B CA 1
ATOM 1609 C C . PHE B 1 7 ? -5.941 -12.031 1.334 1 98.44 7 PHE B C 1
ATOM 1611 O O . PHE B 1 7 ? -5.992 -10.828 1.614 1 98.44 7 PHE B O 1
ATOM 1618 N N . ILE B 1 8 ? -4.844 -12.641 1.037 1 98.69 8 ILE B N 1
ATOM 1619 C CA . ILE B 1 8 ? -3.617 -11.883 0.815 1 98.69 8 ILE B CA 1
ATOM 1620 C C . ILE B 1 8 ? -3.221 -11.969 -0.657 1 98.69 8 ILE B C 1
ATOM 1622 O O . ILE B 1 8 ? -3.158 -13.055 -1.231 1 98.69 8 ILE B O 1
ATOM 1626 N N . GLY B 1 9 ? -3.105 -10.789 -1.29 1 98.88 9 GLY B N 1
ATOM 1627 C CA . GLY B 1 9 ? -2.512 -10.688 -2.613 1 98.88 9 GLY B CA 1
ATOM 1628 C C . GLY B 1 9 ? -1.017 -10.438 -2.58 1 98.88 9 GLY B C 1
ATOM 1629 O O . GLY B 1 9 ? -0.525 -9.703 -1.722 1 98.88 9 GLY B O 1
ATOM 1630 N N . ILE B 1 10 ? -0.32 -11.031 -3.529 1 98.94 10 ILE B N 1
ATOM 1631 C CA . ILE B 1 10 ? 1.134 -10.906 -3.518 1 98.94 10 ILE B CA 1
ATOM 1632 C C . ILE B 1 10 ? 1.63 -10.523 -4.91 1 98.94 10 ILE B C 1
ATOM 1634 O O . ILE B 1 10 ? 1.206 -11.109 -5.91 1 98.94 10 ILE B O 1
ATOM 1638 N N . ASP B 1 11 ? 2.451 -9.586 -4.949 1 98.75 11 ASP B N 1
ATOM 1639 C CA . ASP B 1 11 ? 3.145 -9.172 -6.168 1 98.75 11 ASP B CA 1
ATOM 1640 C C . ASP B 1 11 ? 4.508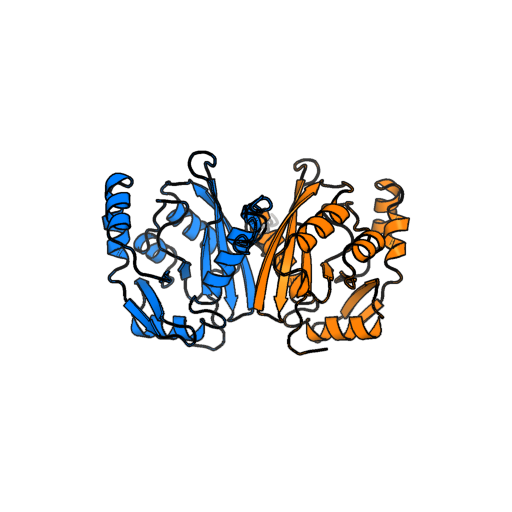 -8.57 -5.844 1 98.75 11 ASP B C 1
ATOM 1642 O O . ASP B 1 11 ? 4.812 -8.297 -4.684 1 98.75 11 ASP B O 1
ATOM 1646 N N . ASP B 1 12 ? 5.328 -8.445 -6.809 1 98.5 12 ASP B N 1
ATOM 1647 C CA . ASP B 1 12 ? 6.652 -7.875 -6.602 1 98.5 12 ASP B CA 1
ATOM 1648 C C . ASP B 1 12 ? 6.742 -6.465 -7.188 1 98.5 12 ASP B C 1
ATOM 1650 O O . ASP B 1 12 ? 5.902 -6.07 -8 1 98.5 12 ASP B O 1
ATOM 1654 N N . GLY B 1 13 ? 7.77 -5.75 -6.715 1 97.31 13 GLY B N 1
ATOM 1655 C CA . GLY B 1 13 ? 7.984 -4.371 -7.137 1 97.31 13 GLY B CA 1
ATOM 1656 C C . GLY B 1 13 ? 8.797 -4.258 -8.406 1 97.31 13 GLY B C 1
ATOM 1657 O O . GLY B 1 13 ? 9.305 -5.262 -8.922 1 97.31 13 GLY B O 1
ATOM 1658 N N . TYR B 1 14 ? 8.844 -3.033 -8.867 1 93.81 14 TYR B N 1
ATOM 1659 C CA . TYR B 1 14 ? 9.625 -2.676 -10.039 1 93.81 14 TYR B CA 1
ATOM 1660 C C . TYR B 1 14 ? 11.109 -2.939 -9.805 1 93.81 14 TYR B C 1
ATOM 1662 O O . TYR B 1 14 ? 11.617 -2.742 -8.695 1 93.81 14 TYR B O 1
ATOM 1670 N N . PHE B 1 15 ? 11.766 -3.352 -10.938 1 94.38 15 PHE B N 1
ATOM 1671 C CA . PHE B 1 15 ? 13.211 -3.518 -10.891 1 94.38 15 PHE B CA 1
ATOM 1672 C C . PHE B 1 15 ? 13.812 -3.395 -12.289 1 94.38 15 PHE B C 1
ATOM 1674 O O . PHE B 1 15 ? 13.102 -3.518 -13.289 1 94.38 15 PHE B O 1
ATOM 1681 N N . VAL B 1 16 ? 15 -3.074 -12.289 1 93.69 16 VAL B N 1
ATOM 1682 C CA . VAL B 1 16 ? 15.805 -3.1 -13.508 1 93.69 16 VAL B CA 1
ATOM 1683 C C . VAL B 1 16 ? 16.875 -4.188 -13.406 1 93.69 16 VAL B C 1
ATOM 1685 O O . VAL B 1 16 ? 17.734 -4.133 -12.539 1 93.69 16 VAL B O 1
ATOM 1688 N N . ARG B 1 17 ? 16.75 -5.148 -14.352 1 91.19 17 ARG B N 1
ATOM 1689 C CA . ARG B 1 17 ? 17.688 -6.27 -14.359 1 91.19 17 ARG B CA 1
ATOM 1690 C C . ARG B 1 17 ? 19.125 -5.785 -14.492 1 91.19 17 ARG B C 1
ATOM 1692 O O . ARG B 1 17 ? 19.406 -4.844 -15.242 1 91.19 17 ARG B O 1
ATOM 1699 N N . ASN B 1 18 ? 20.031 -6.395 -13.867 1 91.19 18 ASN B N 1
ATOM 1700 C CA . ASN B 1 18 ? 21.469 -6.113 -13.891 1 91.19 18 ASN B CA 1
ATOM 1701 C C . ASN B 1 18 ? 21.781 -4.781 -13.219 1 91.19 18 ASN B C 1
ATOM 1703 O O . ASN B 1 18 ? 22.922 -4.312 -13.281 1 91.19 18 ASN B O 1
ATOM 1707 N N . VAL B 1 19 ? 20.859 -4.133 -12.75 1 92.69 19 VAL B N 1
ATOM 1708 C CA . VAL B 1 19 ? 21.094 -2.922 -11.969 1 92.69 19 VAL B CA 1
ATOM 1709 C C . VAL B 1 19 ? 20.766 -3.186 -10.5 1 92.69 19 VAL B C 1
ATOM 1711 O O . VAL B 1 19 ? 21.578 -2.904 -9.617 1 92.69 19 VAL B O 1
ATOM 1714 N N . HIS B 1 20 ? 19.609 -3.799 -10.391 1 95.19 20 HIS B N 1
ATOM 1715 C CA . HIS B 1 20 ? 19.188 -4.141 -9.031 1 95.19 20 HIS B CA 1
ATOM 1716 C C . HIS B 1 20 ? 19.469 -5.605 -8.719 1 95.19 20 HIS B C 1
ATOM 1718 O O . HIS B 1 20 ? 19.375 -6.461 -9.602 1 95.19 20 HIS B O 1
ATOM 1724 N N . LYS B 1 21 ? 19.766 -5.824 -7.465 1 97.38 21 LYS B N 1
ATOM 1725 C CA . LYS B 1 21 ? 19.969 -7.199 -7.023 1 97.38 21 LYS B CA 1
ATOM 1726 C C . LYS B 1 21 ? 18.719 -7.77 -6.363 1 97.38 21 LYS B C 1
ATOM 1728 O O . LYS B 1 21 ? 18.516 -8.984 -6.344 1 97.38 21 LYS B O 1
ATOM 1733 N N . LYS B 1 22 ? 17.969 -6.832 -5.793 1 98.25 22 LYS B N 1
ATOM 1734 C CA . LYS B 1 22 ? 16.766 -7.219 -5.066 1 98.25 22 LYS B CA 1
ATOM 1735 C C . LYS B 1 22 ? 15.609 -6.277 -5.387 1 98.25 22 LYS B C 1
ATOM 1737 O O . LYS B 1 22 ? 15.82 -5.191 -5.934 1 98.25 22 LYS B O 1
ATOM 1742 N N . THR B 1 23 ? 14.43 -6.75 -5.102 1 98 23 THR B N 1
ATOM 1743 C CA . THR B 1 23 ? 13.234 -5.918 -5.145 1 98 23 THR B CA 1
ATOM 1744 C C . THR B 1 23 ? 12.281 -6.285 -4.012 1 98 23 THR B C 1
ATOM 1746 O O . THR B 1 23 ? 12.555 -7.199 -3.23 1 98 23 THR B O 1
ATOM 1749 N N . LYS B 1 24 ? 11.25 -5.523 -3.926 1 98.38 24 LYS B N 1
ATOM 1750 C CA . LYS B 1 24 ? 10.289 -5.734 -2.842 1 98.38 24 LYS B CA 1
ATOM 1751 C C . LYS B 1 24 ? 9.234 -6.766 -3.229 1 98.38 24 LYS B C 1
ATOM 1753 O O . LYS B 1 24 ? 8.766 -6.785 -4.367 1 98.38 24 LYS B O 1
ATOM 1758 N N . LEU B 1 25 ? 8.953 -7.625 -2.363 1 98.88 25 LEU B N 1
ATOM 1759 C CA . LEU B 1 25 ? 7.762 -8.469 -2.377 1 98.88 25 LEU B CA 1
ATOM 1760 C C . LEU B 1 25 ? 6.676 -7.895 -1.474 1 98.88 25 LEU B C 1
ATOM 1762 O O . LEU B 1 25 ? 6.91 -7.668 -0.284 1 98.88 25 LEU B O 1
ATOM 1766 N N . ILE B 1 26 ? 5.5 -7.676 -2.014 1 98.88 26 ILE B N 1
ATOM 1767 C CA . ILE B 1 26 ? 4.434 -7.02 -1.265 1 98.88 26 ILE B CA 1
ATOM 1768 C C . ILE B 1 26 ? 3.275 -7.996 -1.055 1 98.88 26 ILE B C 1
ATOM 1770 O O . ILE B 1 26 ? 2.859 -8.688 -1.989 1 98.88 26 ILE B O 1
ATOM 1774 N N . GLY B 1 27 ? 2.812 -8.086 0.154 1 98.88 27 GLY B N 1
ATOM 1775 C CA . GLY B 1 27 ? 1.564 -8.75 0.501 1 98.88 27 GLY B CA 1
ATOM 1776 C C . GLY B 1 27 ? 0.492 -7.793 0.981 1 98.88 27 GLY B C 1
ATOM 1777 O O . GLY B 1 27 ? 0.694 -7.066 1.957 1 98.88 27 GLY B O 1
ATOM 1778 N N . ALA B 1 28 ? -0.624 -7.793 0.3 1 98.75 28 ALA B N 1
ATOM 1779 C CA . ALA B 1 28 ? -1.764 -6.969 0.7 1 98.75 28 ALA B CA 1
ATOM 1780 C C . ALA B 1 28 ? -2.895 -7.832 1.252 1 98.75 28 ALA B C 1
ATOM 1782 O O . ALA B 1 28 ? -3.467 -8.656 0.532 1 98.75 28 ALA B O 1
ATOM 1783 N N . ILE B 1 29 ? -3.223 -7.637 2.461 1 98.38 29 ILE B N 1
ATOM 1784 C CA . ILE B 1 29 ? -4.332 -8.344 3.09 1 98.38 29 ILE B CA 1
ATOM 1785 C C . ILE B 1 29 ? -5.598 -7.492 3.01 1 98.38 29 ILE B C 1
ATOM 1787 O O . ILE B 1 29 ? -5.625 -6.359 3.498 1 98.38 29 ILE B O 1
ATOM 1791 N N . THR B 1 30 ? -6.605 -8.078 2.377 1 97.56 30 THR B N 1
ATOM 1792 C CA . THR B 1 30 ? -7.84 -7.316 2.223 1 97.56 30 THR B CA 1
ATOM 1793 C C . THR B 1 30 ? -9.039 -8.125 2.701 1 97.56 30 THR B C 1
ATOM 1795 O O . THR B 1 30 ? -9.031 -9.359 2.639 1 97.56 30 THR B O 1
ATOM 1798 N N . LYS B 1 31 ? -9.93 -7.465 3.217 1 96 31 LYS B N 1
ATOM 1799 C CA . LYS B 1 31 ? -11.312 -7.914 3.367 1 96 31 LYS B CA 1
ATOM 1800 C C . LYS B 1 31 ? -12.227 -7.23 2.357 1 96 31 LYS B C 1
ATOM 1802 O O . LYS B 1 31 ? -12.695 -6.117 2.592 1 96 31 LYS B O 1
ATOM 1807 N N . HIS B 1 32 ? -12.406 -7.895 1.272 1 94.06 32 HIS B N 1
ATOM 1808 C CA . HIS B 1 32 ? -13.039 -7.277 0.109 1 94.06 32 HIS B CA 1
ATOM 1809 C C . HIS B 1 32 ? -12.242 -6.07 -0.374 1 94.06 32 HIS B C 1
ATOM 1811 O O . HIS B 1 32 ? -11.109 -6.215 -0.84 1 94.06 32 HIS B O 1
ATOM 1817 N N . THR B 1 33 ? -12.75 -4.883 -0.059 1 93.75 33 THR B N 1
ATOM 1818 C CA . THR B 1 33 ? -12.039 -3.717 -0.576 1 93.75 33 THR B CA 1
ATOM 1819 C C . THR B 1 33 ? -11.258 -3.021 0.536 1 93.75 33 THR B C 1
ATOM 1821 O O . THR B 1 33 ? -10.508 -2.076 0.278 1 93.75 33 THR B O 1
ATOM 1824 N N . ILE B 1 34 ? -11.406 -3.469 1.712 1 96.25 34 ILE B N 1
ATOM 1825 C CA . ILE B 1 34 ? -10.758 -2.826 2.846 1 96.25 34 ILE B CA 1
ATOM 1826 C C . ILE B 1 34 ? -9.344 -3.389 3.018 1 96.25 34 ILE B C 1
ATOM 1828 O O . ILE B 1 34 ? -9.172 -4.598 3.186 1 96.25 34 ILE B O 1
ATOM 1832 N N . LEU B 1 35 ? -8.383 -2.572 2.949 1 97.5 35 LEU B N 1
ATOM 1833 C CA . LEU B 1 35 ? -7.008 -2.98 3.234 1 97.5 35 LEU B CA 1
ATOM 1834 C C . LEU B 1 35 ? -6.805 -3.197 4.73 1 97.5 35 LEU B C 1
ATOM 1836 O O . LEU B 1 35 ? -6.941 -2.26 5.523 1 97.5 35 LEU B O 1
ATOM 1840 N N . ASP B 1 36 ? -6.445 -4.387 5.062 1 95.94 36 ASP B N 1
ATOM 1841 C CA . ASP B 1 36 ? -6.375 -4.75 6.477 1 95.94 36 ASP B CA 1
ATOM 1842 C C . ASP B 1 36 ? -4.922 -4.902 6.93 1 95.94 36 ASP B C 1
ATOM 1844 O O . ASP B 1 36 ? -4.645 -4.926 8.133 1 95.94 36 ASP B O 1
ATOM 1848 N N . GLY B 1 37 ? -4.059 -5.043 6 1 97.19 37 GLY B N 1
ATOM 1849 C CA . GLY B 1 37 ? -2.65 -5.188 6.324 1 97.19 37 GLY B CA 1
ATOM 1850 C C . GLY B 1 37 ? -1.751 -5.16 5.105 1 97.19 37 GLY B C 1
ATOM 1851 O O . GLY B 1 37 ? -2.178 -5.516 4.004 1 97.19 37 GLY B O 1
ATOM 1852 N N . VAL B 1 38 ? -0.578 -4.723 5.297 1 98.56 38 VAL B N 1
ATOM 1853 C CA . VAL B 1 38 ? 0.46 -4.738 4.273 1 98.56 38 VAL B CA 1
ATOM 1854 C C . VAL B 1 38 ? 1.72 -5.402 4.82 1 98.56 38 VAL B C 1
ATOM 1856 O O . VAL B 1 38 ? 2.18 -5.07 5.914 1 98.56 38 VAL B O 1
ATOM 1859 N N . LEU B 1 39 ? 2.219 -6.332 4.113 1 98.5 39 LEU B N 1
ATOM 1860 C CA . LEU B 1 39 ? 3.463 -7.027 4.426 1 98.5 39 LEU B CA 1
ATOM 1861 C C . LEU B 1 39 ? 4.488 -6.836 3.314 1 98.5 39 LEU B C 1
ATOM 1863 O O . LEU B 1 39 ? 4.121 -6.625 2.156 1 98.5 39 LEU B O 1
ATOM 1867 N N . SER B 1 40 ? 5.754 -6.949 3.719 1 98.62 40 SER B N 1
ATOM 1868 C CA . SER B 1 40 ? 6.762 -6.852 2.666 1 98.62 40 SER B CA 1
ATOM 1869 C C . SER B 1 40 ? 8.039 -7.598 3.051 1 98.62 40 SER B C 1
ATOM 1871 O O . SER B 1 40 ? 8.32 -7.785 4.234 1 98.62 40 SER B O 1
ATOM 1873 N N . ARG B 1 41 ? 8.695 -8.102 2.111 1 98.44 41 ARG B N 1
ATOM 1874 C CA . ARG B 1 41 ? 10.039 -8.672 2.164 1 98.44 41 ARG B CA 1
ATOM 1875 C C . ARG B 1 41 ? 10.852 -8.266 0.94 1 98.44 41 ARG B C 1
ATOM 1877 O O . ARG B 1 41 ? 10.32 -7.672 0.001 1 98.44 41 ARG B O 1
ATOM 1884 N N . GLU B 1 42 ? 12.094 -8.523 1.007 1 98.44 42 GLU B N 1
ATOM 1885 C CA . GLU B 1 42 ? 12.945 -8.383 -0.171 1 98.44 42 GLU B CA 1
ATOM 1886 C C . GLU B 1 42 ? 13.266 -9.742 -0.784 1 98.44 42 GLU B C 1
ATOM 1888 O O . GLU B 1 42 ? 13.508 -10.719 -0.063 1 98.44 42 GLU B O 1
ATOM 1893 N N . ILE B 1 43 ? 13.211 -9.781 -2.068 1 98.5 43 ILE B N 1
ATOM 1894 C CA . ILE B 1 43 ? 13.547 -11.023 -2.758 1 98.5 43 ILE B CA 1
ATOM 1895 C C . ILE B 1 43 ? 14.641 -10.766 -3.791 1 98.5 43 ILE B C 1
ATOM 1897 O O . ILE B 1 43 ? 14.789 -9.633 -4.27 1 98.5 43 ILE B O 1
ATOM 1901 N N . THR B 1 44 ? 15.375 -11.812 -4.137 1 98.25 44 THR B N 1
ATOM 1902 C CA . THR B 1 44 ? 16.484 -11.719 -5.078 1 98.25 44 THR B CA 1
ATOM 1903 C C . THR B 1 44 ? 15.977 -11.773 -6.52 1 98.25 44 THR B C 1
ATOM 1905 O O . THR B 1 44 ? 15.141 -12.609 -6.855 1 98.25 44 THR B O 1
ATOM 1908 N N . ILE B 1 45 ? 16.422 -10.859 -7.352 1 97.56 45 ILE B N 1
ATOM 1909 C CA . ILE B 1 45 ? 16.062 -10.875 -8.766 1 97.56 45 ILE B CA 1
ATOM 1910 C C . ILE B 1 45 ? 16.641 -12.133 -9.422 1 97.56 45 ILE B C 1
ATOM 1912 O O . ILE B 1 45 ? 17.812 -12.453 -9.25 1 97.56 45 ILE B O 1
ATOM 1916 N N . ASP B 1 46 ? 15.797 -12.875 -10.086 1 95.5 46 ASP B N 1
ATOM 1917 C CA . ASP B 1 46 ? 16.141 -14.133 -10.742 1 95.5 46 ASP B CA 1
ATOM 1918 C C . ASP B 1 46 ? 16.672 -15.156 -9.734 1 95.5 46 ASP B C 1
ATOM 1920 O O . ASP B 1 46 ? 17.5 -15.992 -10.078 1 95.5 46 ASP B O 1
ATOM 1924 N N . GLY B 1 47 ? 16.266 -14.984 -8.516 1 96.38 47 GLY B N 1
ATOM 1925 C CA . GLY B 1 47 ? 16.703 -15.875 -7.453 1 96.38 47 GLY B CA 1
ATOM 1926 C C . GLY B 1 47 ? 15.766 -17.062 -7.258 1 96.38 47 GLY B C 1
ATOM 1927 O O . GLY B 1 47 ? 15.07 -17.469 -8.188 1 96.38 47 GLY B O 1
ATOM 1928 N N . ASP B 1 48 ? 15.875 -17.641 -6.035 1 96.38 48 ASP B N 1
ATOM 1929 C CA . ASP B 1 48 ? 15.062 -18.812 -5.688 1 96.38 48 ASP B CA 1
ATOM 1930 C C . ASP B 1 48 ? 14.516 -18.688 -4.266 1 96.38 48 ASP B C 1
ATOM 1932 O O . ASP B 1 48 ? 14.234 -19.703 -3.619 1 96.38 48 ASP B O 1
ATOM 1936 N N . ASP B 1 49 ? 14.328 -17.5 -3.869 1 98.25 49 ASP B N 1
ATOM 1937 C CA . ASP B 1 49 ? 14.016 -17.297 -2.459 1 98.25 49 ASP B CA 1
ATOM 1938 C C . ASP B 1 49 ? 12.578 -16.828 -2.275 1 98.25 49 ASP B C 1
ATOM 1940 O O . ASP B 1 49 ? 12.141 -16.578 -1.149 1 98.25 49 ASP B O 1
ATOM 1944 N N . VAL B 1 50 ? 11.75 -16.688 -3.305 1 98.5 50 VAL B N 1
ATOM 1945 C CA . VAL B 1 50 ? 10.422 -16.094 -3.209 1 98.5 50 VAL B CA 1
ATOM 1946 C C . VAL B 1 50 ? 9.508 -16.984 -2.369 1 98.5 50 VAL B C 1
ATOM 1948 O O . VAL B 1 50 ? 8.703 -16.484 -1.578 1 98.5 50 VAL B O 1
ATOM 1951 N N . SER B 1 51 ? 9.602 -18.281 -2.508 1 98.75 51 SER B N 1
ATOM 1952 C CA . SER B 1 51 ? 8.742 -19.188 -1.754 1 98.75 51 SER B CA 1
ATOM 1953 C C . SER B 1 51 ? 8.977 -19.062 -0.254 1 98.75 51 SER B C 1
ATOM 1955 O O . SER B 1 51 ? 8.023 -18.922 0.519 1 98.75 51 SER B O 1
ATOM 1957 N N . GLU B 1 52 ? 10.211 -19.047 0.088 1 98.75 52 GLU B N 1
ATOM 1958 C CA . GLU B 1 52 ? 10.562 -18.922 1.499 1 98.75 52 GLU B CA 1
ATOM 1959 C C . GLU B 1 52 ? 10.133 -17.562 2.049 1 98.75 52 GLU B C 1
ATOM 1961 O O . GLU B 1 52 ? 9.688 -17.469 3.195 1 98.75 52 GLU B O 1
ATOM 1966 N N . LYS B 1 53 ? 10.266 -16.547 1.261 1 98.75 53 LYS B N 1
ATOM 1967 C CA . LYS B 1 53 ? 9.898 -15.195 1.691 1 98.75 53 LYS B CA 1
ATOM 1968 C C . LYS B 1 53 ? 8.383 -15.07 1.847 1 98.75 53 LYS B C 1
ATOM 1970 O O . LYS B 1 53 ? 7.902 -14.383 2.75 1 98.75 53 LYS B O 1
ATOM 1975 N N . ILE B 1 54 ? 7.637 -15.695 0.95 1 98.81 54 ILE B N 1
ATOM 1976 C CA . ILE B 1 54 ? 6.184 -15.711 1.076 1 98.81 54 ILE B CA 1
ATOM 1977 C C 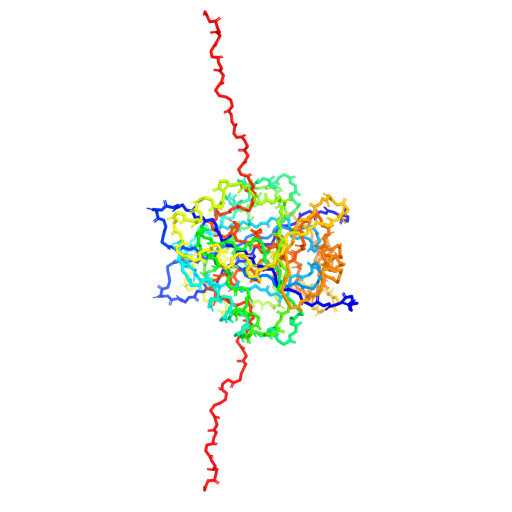. ILE B 1 54 ? 5.785 -16.406 2.375 1 98.81 54 ILE B C 1
ATOM 1979 O O . ILE B 1 54 ? 4.969 -15.898 3.139 1 98.81 54 ILE B O 1
ATOM 1983 N N . ILE B 1 55 ? 6.383 -17.531 2.613 1 98.81 55 ILE B N 1
ATOM 1984 C CA . ILE B 1 55 ? 6.09 -18.312 3.814 1 98.81 55 ILE B CA 1
ATOM 1985 C C . ILE B 1 55 ? 6.426 -17.484 5.055 1 98.81 55 ILE B C 1
ATOM 1987 O O . ILE B 1 55 ? 5.602 -17.359 5.965 1 98.81 55 ILE B O 1
ATOM 1991 N N . ASP B 1 56 ? 7.578 -16.922 5.043 1 98.25 56 ASP B N 1
ATOM 1992 C CA . ASP B 1 56 ? 8.055 -16.125 6.168 1 98.25 56 ASP B CA 1
ATOM 1993 C C . ASP B 1 56 ? 7.141 -14.922 6.406 1 98.25 56 ASP B C 1
ATOM 1995 O O . ASP B 1 56 ? 6.75 -14.648 7.543 1 98.25 56 ASP B O 1
ATOM 1999 N N . MET B 1 57 ? 6.809 -14.297 5.406 1 97.12 57 MET B N 1
ATOM 2000 C CA . MET B 1 57 ? 5.996 -13.086 5.43 1 97.12 57 MET B CA 1
ATOM 2001 C C . MET B 1 57 ? 4.625 -13.359 6.031 1 97.12 57 MET B C 1
ATOM 2003 O O . MET B 1 57 ? 4.156 -12.617 6.891 1 97.12 57 MET B O 1
ATOM 2007 N N . ILE B 1 58 ? 3.971 -14.414 5.645 1 97.75 58 ILE B N 1
ATOM 2008 C CA . ILE B 1 58 ? 2.609 -14.727 6.059 1 97.75 58 ILE B CA 1
ATOM 2009 C C . ILE B 1 58 ? 2.627 -15.352 7.453 1 97.75 58 ILE B C 1
ATOM 2011 O O . ILE B 1 58 ? 1.836 -14.977 8.32 1 97.75 58 ILE B O 1
ATOM 2015 N N . LYS B 1 59 ? 3.539 -16.234 7.672 1 95.94 59 LYS B N 1
ATOM 2016 C CA . LYS B 1 59 ? 3.615 -16.953 8.945 1 95.94 59 LYS B CA 1
ATOM 2017 C C . LYS B 1 59 ? 3.863 -15.992 10.102 1 95.94 59 LYS B C 1
ATOM 2019 O O . LYS B 1 59 ? 3.365 -16.219 11.211 1 95.94 59 LYS B O 1
ATOM 2024 N N . ASN B 1 60 ? 4.574 -14.984 9.875 1 93.94 60 ASN B N 1
ATOM 2025 C CA . ASN B 1 60 ? 4.969 -14.07 10.945 1 93.94 60 ASN B CA 1
ATOM 2026 C C . ASN B 1 60 ? 4.047 -12.859 11.016 1 93.94 60 ASN B C 1
ATOM 2028 O O . ASN B 1 60 ? 4.316 -11.914 11.758 1 93.94 60 ASN B O 1
ATOM 2032 N N . SER B 1 61 ? 3.006 -12.875 10.281 1 92.94 61 SER B N 1
ATOM 2033 C CA . SER B 1 61 ? 2.041 -11.781 10.328 1 92.94 61 SER B CA 1
ATOM 2034 C C . SER B 1 61 ? 0.995 -12.008 11.414 1 92.94 61 SER B C 1
ATOM 2036 O O . SER B 1 61 ? 0.658 -13.156 11.719 1 92.94 61 SER B O 1
ATOM 2038 N N . ASN B 1 62 ? 0.458 -10.883 11.906 1 89.31 62 ASN B N 1
ATOM 2039 C CA . ASN B 1 62 ? -0.614 -10.953 12.898 1 89.31 62 ASN B CA 1
ATOM 2040 C C . ASN B 1 62 ? -1.912 -11.469 12.281 1 89.31 62 ASN B C 1
ATOM 2042 O O . ASN B 1 62 ? -2.85 -11.82 13 1 89.31 62 ASN B O 1
ATOM 2046 N N . HIS B 1 63 ? -1.981 -11.562 11.031 1 87.19 63 HIS B N 1
ATOM 2047 C CA . HIS B 1 63 ? -3.211 -11.914 10.328 1 87.19 63 HIS B CA 1
ATOM 2048 C C . HIS B 1 63 ? -3.199 -13.375 9.891 1 87.19 63 HIS B C 1
ATOM 2050 O O . HIS B 1 63 ? -4.172 -13.859 9.305 1 87.19 63 HIS B O 1
ATOM 2056 N N . TYR B 1 64 ? -2.152 -14.086 10.141 1 87.5 64 TYR B N 1
ATOM 2057 C CA . TYR B 1 64 ? -1.947 -15.422 9.586 1 87.5 64 TYR B CA 1
ATOM 2058 C C . TYR B 1 64 ? -3.184 -16.297 9.781 1 87.5 64 TYR B C 1
ATOM 2060 O O . TYR B 1 64 ? -3.707 -16.859 8.828 1 87.5 64 TYR B O 1
ATOM 2068 N N . TYR B 1 65 ? -3.768 -16.25 10.898 1 90 65 TYR B N 1
ATOM 2069 C CA . TYR B 1 65 ? -4.852 -17.172 11.234 1 90 65 TYR B CA 1
ATOM 2070 C C . TYR B 1 65 ? -6.176 -16.672 10.664 1 90 65 TYR B C 1
ATOM 2072 O O . TYR B 1 65 ? -7.172 -17.406 10.672 1 90 65 TYR B O 1
ATOM 2080 N N . GLN B 1 66 ? -6.172 -15.461 10.133 1 94.38 66 GLN B N 1
ATOM 2081 C CA . GLN B 1 66 ? -7.406 -14.898 9.602 1 94.38 66 GLN B CA 1
ATOM 2082 C C . GLN B 1 66 ? -7.441 -14.984 8.078 1 94.38 66 GLN B C 1
ATOM 2084 O O . GLN B 1 66 ? -8.492 -14.797 7.461 1 94.38 66 GLN B O 1
ATOM 2089 N N . ILE B 1 67 ? -6.355 -15.305 7.5 1 97.06 67 ILE B N 1
ATOM 2090 C CA . ILE B 1 67 ? -6.254 -15.359 6.047 1 97.06 67 ILE B CA 1
ATOM 2091 C C . ILE B 1 67 ? -6.848 -16.672 5.535 1 97.06 67 ILE B C 1
ATOM 2093 O O . ILE B 1 67 ? -6.559 -17.734 6.074 1 97.06 67 ILE B O 1
ATOM 2097 N N . ARG B 1 68 ? -7.652 -16.578 4.492 1 97.56 68 ARG B N 1
ATOM 2098 C CA . ARG B 1 68 ? -8.352 -17.75 3.986 1 97.56 68 ARG B CA 1
ATOM 2099 C C . ARG B 1 68 ? -7.711 -18.266 2.705 1 97.56 68 ARG B C 1
ATOM 2101 O O . ARG B 1 68 ? -7.996 -19.375 2.264 1 97.56 68 ARG B O 1
ATOM 2108 N N . GLY B 1 69 ? -6.84 -17.469 2.129 1 98.38 69 GLY B N 1
ATOM 2109 C CA . GLY B 1 69 ? -6.191 -17.891 0.894 1 98.38 69 GLY B CA 1
ATOM 2110 C C . GLY B 1 69 ? -5.176 -16.875 0.387 1 98.38 69 GLY B C 1
ATOM 2111 O O . GLY B 1 69 ? -5.152 -15.734 0.838 1 98.38 69 GLY B O 1
ATOM 2112 N N . ILE B 1 70 ? -4.383 -17.359 -0.525 1 98.81 70 ILE B N 1
ATOM 2113 C CA . ILE B 1 70 ? -3.33 -16.562 -1.148 1 98.81 70 ILE B CA 1
ATOM 2114 C C . ILE B 1 70 ? -3.645 -16.359 -2.629 1 98.81 70 ILE B C 1
ATOM 2116 O O . ILE B 1 70 ? -4.004 -17.297 -3.33 1 98.81 70 ILE B O 1
ATOM 2120 N N . ILE B 1 71 ? -3.539 -15.141 -3.047 1 98.94 71 ILE B N 1
ATOM 2121 C CA . ILE B 1 71 ? -3.695 -14.828 -4.461 1 98.94 71 ILE B CA 1
ATOM 2122 C C . ILE B 1 71 ? -2.389 -14.258 -5.012 1 98.94 71 ILE B C 1
ATOM 2124 O O . ILE B 1 71 ? -1.992 -13.148 -4.66 1 98.94 71 ILE B O 1
ATOM 2128 N N . LEU B 1 72 ? -1.749 -15 -5.84 1 98.94 72 LEU B N 1
ATOM 2129 C CA . LEU B 1 72 ? -0.508 -14.57 -6.473 1 98.94 72 LEU B CA 1
ATOM 2130 C C . LEU B 1 72 ? -0.789 -13.875 -7.801 1 98.94 72 LEU B C 1
ATOM 2132 O O . LEU B 1 72 ? -1.549 -14.391 -8.625 1 98.94 72 LEU B O 1
ATOM 2136 N N . TYR B 1 73 ? -0.235 -12.742 -7.926 1 98.69 73 TYR B N 1
ATOM 2137 C CA . TYR B 1 73 ? -0.294 -12.102 -9.234 1 98.69 73 TYR B CA 1
ATOM 2138 C C . TYR B 1 73 ? 0.839 -12.586 -10.133 1 98.69 73 TYR B C 1
ATOM 2140 O O . TYR B 1 73 ? 1.834 -11.875 -10.32 1 98.69 73 TYR B O 1
ATOM 2148 N N . GLY B 1 74 ? 0.627 -13.742 -10.758 1 97.5 74 GLY B N 1
ATOM 2149 C CA . GLY B 1 74 ? 1.66 -14.484 -11.469 1 97.5 74 GLY B CA 1
ATOM 2150 C C . GLY B 1 74 ? 2.408 -15.461 -10.586 1 97.5 74 GLY B C 1
ATOM 2151 O O . GLY B 1 74 ? 2.35 -15.375 -9.359 1 97.5 74 GLY B O 1
ATOM 2152 N N . ILE B 1 75 ? 3.113 -16.359 -11.25 1 97.44 75 ILE B N 1
ATOM 2153 C CA . ILE B 1 75 ? 3.832 -17.375 -10.5 1 97.44 75 ILE B CA 1
ATOM 2154 C C . ILE B 1 75 ? 5.309 -17 -10.406 1 97.44 75 ILE B C 1
ATOM 2156 O O . ILE B 1 75 ? 6.047 -17.562 -9.594 1 97.44 75 ILE B O 1
ATOM 2160 N N . THR B 1 76 ? 5.777 -16.109 -11.305 1 96.81 76 THR B N 1
ATOM 2161 C CA . THR B 1 76 ? 7.16 -15.633 -11.297 1 96.81 76 THR B CA 1
ATOM 2162 C C . THR B 1 76 ? 7.242 -14.219 -10.719 1 96.81 76 THR B C 1
ATOM 2164 O O . THR B 1 76 ? 6.383 -13.383 -10.992 1 96.81 76 THR B O 1
ATOM 2167 N N . PHE B 1 77 ? 8.211 -14.023 -9.953 1 97.69 77 PHE B N 1
ATOM 2168 C CA . PHE B 1 77 ? 8.492 -12.75 -9.312 1 97.69 77 PHE B CA 1
ATOM 2169 C C . PHE B 1 77 ? 9.938 -12.328 -9.547 1 97.69 77 PHE B C 1
ATOM 2171 O O . PHE B 1 77 ? 10.828 -13.18 -9.648 1 97.69 77 PHE B O 1
ATOM 2178 N N . ALA B 1 78 ? 10.102 -11.008 -9.633 1 97.5 78 ALA B N 1
ATOM 2179 C CA . ALA B 1 78 ? 11.461 -10.5 -9.789 1 97.5 78 ALA B CA 1
ATOM 2180 C C . ALA B 1 78 ? 12.203 -11.242 -10.898 1 97.5 78 ALA B C 1
ATOM 2182 O O . ALA B 1 78 ? 13.305 -11.758 -10.688 1 97.5 78 ALA B O 1
ATOM 2183 N N . GLY B 1 79 ? 11.547 -11.414 -11.992 1 94.69 79 GLY B N 1
ATOM 2184 C CA . GLY B 1 79 ? 12.125 -12.148 -13.109 1 94.69 79 GLY B CA 1
ATOM 2185 C C . GLY B 1 79 ? 11.812 -13.633 -13.07 1 94.69 79 GLY B C 1
ATOM 2186 O O . GLY B 1 79 ? 10.664 -14.039 -13.242 1 94.69 79 GLY B O 1
ATOM 2187 N N . PHE B 1 80 ? 12.852 -14.438 -12.695 1 94.88 80 PHE B N 1
ATOM 2188 C CA . PHE B 1 80 ? 12.703 -15.883 -12.758 1 94.88 80 PHE B CA 1
ATOM 2189 C C . PHE B 1 80 ? 12.711 -16.484 -11.359 1 94.88 80 PHE B C 1
ATOM 2191 O O . PHE B 1 80 ? 13.148 -17.625 -11.172 1 94.88 80 PHE B O 1
ATOM 2198 N N . ASN B 1 81 ? 12.359 -15.695 -10.445 1 97.12 81 ASN B N 1
ATOM 2199 C CA . ASN B 1 81 ? 12.117 -16.203 -9.094 1 97.12 81 ASN B CA 1
ATOM 2200 C C . ASN B 1 81 ? 10.727 -16.828 -8.977 1 97.12 81 ASN B C 1
ATOM 2202 O O . ASN B 1 81 ? 9.75 -16.125 -8.688 1 97.12 81 ASN B O 1
ATOM 2206 N N . ILE B 1 82 ? 10.648 -18.125 -9.109 1 97.75 82 ILE B N 1
ATOM 2207 C CA . ILE B 1 82 ? 9.383 -18.828 -9.328 1 97.75 82 ILE B CA 1
ATOM 2208 C C . ILE B 1 82 ? 8.852 -19.344 -7.992 1 97.75 82 ILE B C 1
ATOM 2210 O O . ILE B 1 82 ? 9.578 -19.969 -7.227 1 97.75 82 ILE B O 1
ATOM 2214 N N . ALA B 1 83 ? 7.625 -19.125 -7.734 1 98.44 83 ALA B N 1
ATOM 2215 C CA . ALA B 1 83 ? 6.988 -19.594 -6.504 1 98.44 83 ALA B CA 1
ATOM 2216 C C . ALA B 1 83 ? 6.676 -21.078 -6.586 1 98.44 83 ALA B C 1
ATOM 2218 O O . ALA B 1 83 ? 6.023 -21.531 -7.527 1 98.44 83 ALA B O 1
ATOM 2219 N N . ASP B 1 84 ? 7.16 -21.797 -5.652 1 98.25 84 ASP B N 1
ATOM 2220 C CA . ASP B 1 84 ? 6.801 -23.203 -5.488 1 98.25 84 ASP B CA 1
ATOM 2221 C C . ASP B 1 84 ? 5.512 -23.359 -4.688 1 98.25 84 ASP B C 1
ATOM 2223 O O . ASP B 1 84 ? 5.539 -23.406 -3.457 1 98.25 84 ASP B O 1
ATOM 2227 N N . VAL B 1 85 ? 4.434 -23.531 -5.371 1 98.5 85 VAL B N 1
ATOM 2228 C CA . VAL B 1 85 ? 3.123 -23.484 -4.734 1 98.5 85 VAL B CA 1
ATOM 2229 C C . VAL B 1 85 ? 2.945 -24.703 -3.818 1 98.5 85 VAL B C 1
ATOM 2231 O O . VAL B 1 85 ? 2.26 -24.609 -2.797 1 98.5 85 VAL B O 1
ATOM 2234 N N . GLU B 1 86 ? 3.514 -25.766 -4.207 1 98.31 86 GLU B N 1
ATOM 2235 C CA . GLU B 1 86 ? 3.441 -26.938 -3.346 1 98.31 86 GLU B CA 1
ATOM 2236 C C . GLU B 1 86 ? 4.141 -26.688 -2.012 1 98.31 86 GLU B C 1
ATOM 2238 O O . GLU B 1 86 ? 3.59 -26.984 -0.95 1 98.31 86 GLU B O 1
ATOM 2243 N N . LEU B 1 87 ? 5.344 -26.188 -2.133 1 98.38 87 LEU B N 1
ATOM 2244 C CA . LEU B 1 87 ? 6.105 -25.891 -0.926 1 98.38 87 LEU B CA 1
ATOM 2245 C C . LEU B 1 87 ? 5.355 -24.891 -0.052 1 98.38 87 LEU B C 1
ATOM 2247 O O . LEU B 1 87 ? 5.273 -25.062 1.166 1 98.38 87 LEU B O 1
ATOM 2251 N N . ILE B 1 88 ? 4.805 -23.844 -0.615 1 98.75 88 ILE B N 1
ATOM 2252 C CA . ILE B 1 88 ? 4.086 -22.797 0.112 1 98.75 88 ILE B CA 1
ATOM 2253 C C . ILE B 1 88 ? 2.854 -23.406 0.789 1 98.75 88 ILE B C 1
ATOM 2255 O O . ILE B 1 88 ? 2.613 -23.172 1.975 1 98.75 88 ILE B O 1
ATOM 2259 N N . TYR B 1 89 ? 2.123 -24.188 0.096 1 98.62 89 TYR B N 1
ATOM 2260 C CA . TYR B 1 89 ? 0.918 -24.828 0.626 1 98.62 89 TYR B CA 1
ATOM 2261 C C . TYR B 1 89 ? 1.255 -25.75 1.793 1 98.62 89 TYR B C 1
ATOM 2263 O O . TYR B 1 89 ? 0.565 -25.734 2.816 1 98.62 89 TYR B O 1
ATOM 2271 N N . LYS B 1 90 ? 2.225 -26.516 1.605 1 98.38 90 LYS B N 1
ATOM 2272 C CA . LYS B 1 90 ? 2.625 -27.453 2.645 1 98.38 90 LYS B CA 1
ATOM 2273 C C . LYS B 1 90 ? 2.975 -26.734 3.941 1 98.38 90 LYS B C 1
ATOM 2275 O O . LYS B 1 90 ? 2.719 -27.25 5.035 1 98.38 90 LYS B O 1
ATOM 2280 N N . ASN B 1 91 ? 3.516 -25.625 3.84 1 98.44 91 ASN B N 1
ATOM 2281 C CA . ASN B 1 91 ? 3.98 -24.891 5.012 1 98.44 91 ASN B CA 1
ATOM 2282 C C . ASN B 1 91 ? 2.869 -24.047 5.625 1 98.44 91 ASN B C 1
ATOM 2284 O O . ASN B 1 91 ? 2.826 -23.844 6.84 1 98.44 91 ASN B O 1
ATOM 2288 N N . LEU B 1 92 ? 1.935 -23.531 4.805 1 98.31 92 LEU B N 1
ATOM 2289 C CA . LEU B 1 92 ? 0.978 -22.547 5.305 1 98.31 92 LEU B CA 1
ATOM 2290 C C . LEU B 1 92 ? -0.415 -23.156 5.426 1 98.31 92 LEU B C 1
ATOM 2292 O O . LEU B 1 92 ? -1.268 -22.625 6.145 1 98.31 92 LEU B O 1
ATOM 2296 N N . GLY B 1 93 ? -0.649 -24.125 4.633 1 97.75 93 GLY B N 1
ATOM 2297 C CA . GLY B 1 93 ? -1.96 -24.75 4.637 1 97.75 93 GLY B CA 1
ATOM 2298 C C . GLY B 1 93 ? -3.045 -23.891 4.035 1 97.75 93 GLY B C 1
ATOM 2299 O O . GLY B 1 93 ? -4.23 -24.062 4.32 1 97.75 93 GLY B O 1
ATOM 2300 N N . LEU B 1 94 ? -2.713 -22.969 3.346 1 98.31 94 LEU B N 1
ATOM 2301 C CA . LEU B 1 94 ? -3.648 -22.047 2.713 1 98.31 94 LEU B CA 1
ATOM 2302 C C . LEU B 1 94 ? -3.773 -22.344 1.221 1 98.31 94 LEU B C 1
ATOM 2304 O O . LEU B 1 94 ? -2.77 -22.578 0.544 1 98.31 94 LEU B O 1
ATOM 2308 N N . PRO B 1 95 ? -5.023 -22.344 0.697 1 98.56 95 PRO B N 1
ATOM 2309 C CA . PRO B 1 95 ? -5.16 -22.469 -0.756 1 98.56 95 PRO B CA 1
ATOM 2310 C C . PRO B 1 95 ? -4.484 -21.328 -1.514 1 98.56 95 PRO B C 1
ATOM 2312 O O . PRO B 1 95 ? -4.414 -20.203 -1.009 1 98.56 95 PRO B O 1
ATOM 2315 N N . ILE B 1 96 ? -4.027 -21.688 -2.711 1 98.88 96 ILE B N 1
ATOM 2316 C CA . ILE B 1 96 ? -3.312 -20.703 -3.533 1 98.88 96 ILE B CA 1
ATOM 2317 C C . ILE B 1 96 ? -4.004 -20.578 -4.887 1 98.88 96 ILE B C 1
ATOM 2319 O O . ILE B 1 96 ? -4.309 -21.578 -5.543 1 98.88 96 ILE B O 1
ATOM 2323 N N . ILE B 1 97 ? -4.324 -19.359 -5.234 1 98.88 97 ILE B N 1
ATOM 2324 C CA . ILE B 1 97 ? -4.816 -19.016 -6.562 1 98.88 97 ILE B CA 1
ATOM 2325 C C . ILE B 1 97 ? -3.803 -18.141 -7.281 1 98.88 97 ILE B C 1
ATOM 2327 O O . ILE B 1 97 ? -3.424 -17.078 -6.77 1 98.88 97 ILE B O 1
ATOM 2331 N N . ILE B 1 98 ? -3.299 -18.562 -8.422 1 98.88 98 ILE B N 1
ATOM 2332 C CA . ILE B 1 98 ? -2.41 -17.766 -9.266 1 98.88 98 ILE B CA 1
ATOM 2333 C C . ILE B 1 98 ? -3.213 -17.125 -10.391 1 98.88 98 ILE B C 1
ATOM 2335 O O . ILE B 1 98 ? -3.857 -17.812 -11.188 1 98.88 98 ILE B O 1
ATOM 2339 N N . VAL B 1 99 ? -3.178 -15.781 -10.438 1 98.81 99 VAL B N 1
ATOM 2340 C CA . VAL B 1 99 ? -3.984 -15.102 -11.445 1 98.81 99 VAL B CA 1
ATOM 2341 C C . VAL B 1 99 ? -3.074 -14.406 -12.453 1 98.81 99 VAL B C 1
ATOM 2343 O O . VAL B 1 99 ? -1.969 -13.977 -12.109 1 98.81 99 VAL B O 1
ATOM 2346 N N . MET B 1 100 ? -3.607 -14.352 -13.68 1 97.69 100 MET B N 1
ATOM 2347 C CA . MET B 1 100 ? -2.924 -13.664 -14.773 1 97.69 100 MET B CA 1
ATOM 2348 C C . MET B 1 100 ? -3.928 -13.008 -15.711 1 97.69 100 MET B C 1
ATOM 2350 O O . MET B 1 100 ? -5.035 -13.516 -15.898 1 97.69 100 MET B O 1
ATOM 2354 N N . GLU B 1 101 ? -3.502 -11.953 -16.266 1 96.88 101 GLU B N 1
ATOM 2355 C CA . GLU B 1 101 ? -4.367 -11.266 -17.219 1 96.88 101 GLU B CA 1
ATOM 2356 C C . GLU B 1 101 ? -4.441 -12.031 -18.547 1 96.88 101 GLU B C 1
ATOM 2358 O O . GLU B 1 101 ? -5.469 -12 -19.219 1 96.88 101 GLU B O 1
ATOM 2363 N N . ARG B 1 102 ? -3.307 -12.641 -18.891 1 95.75 102 ARG B N 1
ATOM 2364 C CA . ARG B 1 102 ? -3.17 -13.445 -20.109 1 95.75 102 ARG B CA 1
ATOM 2365 C C . ARG B 1 102 ? -2.299 -14.672 -19.859 1 95.75 102 ARG B C 1
ATOM 2367 O O . ARG B 1 102 ? -1.374 -14.625 -19.031 1 95.75 102 ARG B O 1
ATOM 2374 N N . PRO B 1 1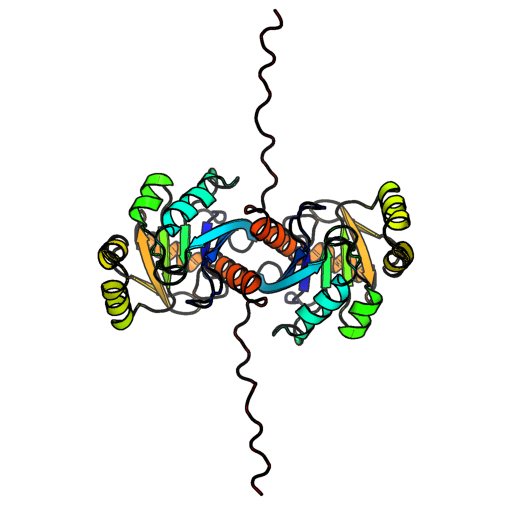03 ? -2.65 -15.695 -20.594 1 94.12 103 PRO B N 1
ATOM 2375 C CA . PRO B 1 103 ? -1.788 -16.859 -20.422 1 94.12 103 PRO B CA 1
ATOM 2376 C C . PRO B 1 103 ? -0.384 -16.656 -20.984 1 94.12 103 PRO B C 1
ATOM 2378 O O . PRO B 1 103 ? -0.205 -15.898 -21.938 1 94.12 103 PRO B O 1
ATOM 2381 N N . PRO B 1 104 ? 0.576 -17.344 -20.375 1 92.31 104 PRO B N 1
ATOM 2382 C CA . PRO B 1 104 ? 1.94 -17.203 -20.891 1 92.31 104 PRO B CA 1
ATOM 2383 C C . PRO B 1 104 ? 2.098 -17.719 -22.312 1 92.31 104 PRO B C 1
ATOM 2385 O O . PRO B 1 104 ? 1.448 -18.703 -22.703 1 92.31 104 PRO B O 1
ATOM 2388 N N . LYS B 1 105 ? 2.992 -17.047 -22.984 1 91.81 105 LYS B N 1
ATOM 2389 C CA 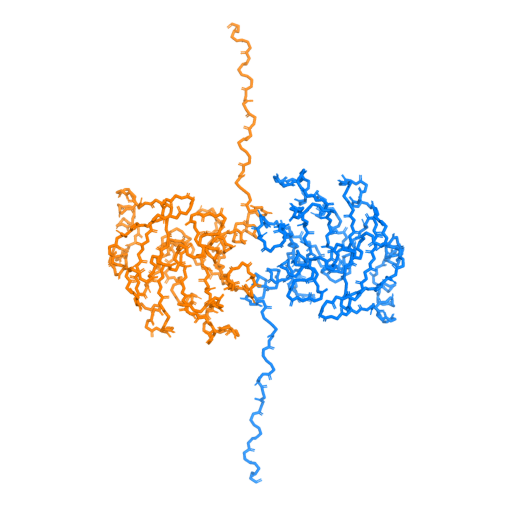. LYS B 1 105 ? 3.328 -17.484 -24.328 1 91.81 105 LYS B CA 1
ATOM 2390 C C . LYS B 1 105 ? 4.496 -18.453 -24.328 1 91.81 105 LYS B C 1
ATOM 2392 O O . LYS B 1 105 ? 5.164 -18.625 -23.297 1 91.81 105 LYS B O 1
ATOM 2397 N N . ASP B 1 106 ? 4.746 -19.016 -25.516 1 91.12 106 ASP B N 1
ATOM 2398 C CA . ASP B 1 106 ? 5.801 -20.016 -25.656 1 91.12 106 ASP B CA 1
ATOM 2399 C C . ASP B 1 106 ? 7.156 -19.438 -25.25 1 91.12 106 ASP B C 1
ATOM 2401 O O . ASP B 1 106 ? 7.996 -20.141 -24.688 1 91.12 106 ASP B O 1
ATOM 2405 N N . ILE B 1 107 ? 7.301 -18.219 -25.547 1 89.06 107 ILE B N 1
ATOM 2406 C CA . ILE B 1 107 ? 8.57 -17.562 -25.281 1 89.06 107 ILE B CA 1
ATOM 2407 C C . ILE B 1 107 ? 8.836 -17.547 -23.781 1 89.06 107 ILE B C 1
ATOM 2409 O O . ILE B 1 107 ? 9.984 -17.641 -23.344 1 89.06 107 ILE B O 1
ATOM 2413 N N . PHE B 1 108 ? 7.848 -17.5 -23.141 1 90.69 108 PHE B N 1
ATOM 2414 C CA . PHE B 1 108 ? 7.949 -17.531 -21.688 1 90.69 108 PHE B CA 1
ATOM 2415 C C . PHE B 1 108 ? 8.555 -18.859 -21.219 1 90.69 108 PHE B C 1
ATOM 2417 O O . PHE B 1 108 ? 9.516 -18.875 -20.453 1 90.69 108 PHE B O 1
ATOM 2424 N N . TYR B 1 109 ? 8.078 -19.906 -21.703 1 92.12 109 TYR B N 1
ATOM 2425 C CA . TYR B 1 109 ? 8.539 -21.234 -21.312 1 92.12 109 TYR B CA 1
ATOM 2426 C C . TYR B 1 109 ? 9.969 -21.469 -21.781 1 92.12 109 TYR B C 1
ATOM 2428 O O . TYR B 1 109 ? 10.773 -22.062 -21.062 1 92.12 109 TYR B O 1
ATOM 2436 N N . LYS B 1 110 ? 10.273 -20.984 -22.922 1 92.44 110 LYS B N 1
ATOM 2437 C CA . LYS B 1 110 ? 11.625 -21.109 -23.453 1 92.44 110 LYS B CA 1
ATOM 2438 C C . LYS B 1 110 ? 12.633 -20.359 -22.578 1 92.44 110 LYS B C 1
ATOM 2440 O O . LYS B 1 110 ? 13.734 -20.859 -22.328 1 92.44 110 LYS B O 1
ATOM 2445 N N . ALA B 1 111 ? 12.188 -19.188 -22.172 1 92.44 111 ALA B N 1
ATOM 2446 C CA . ALA B 1 111 ? 13.047 -18.391 -21.297 1 92.44 111 ALA B CA 1
ATOM 2447 C C . ALA B 1 111 ? 13.281 -19.094 -19.969 1 92.44 111 ALA B C 1
ATOM 2449 O O . ALA B 1 111 ? 14.406 -19.141 -19.469 1 92.44 111 ALA B O 1
ATOM 2450 N N . ILE B 1 112 ? 12.258 -19.656 -19.453 1 92.75 112 ILE B N 1
ATOM 2451 C CA . ILE B 1 112 ? 12.359 -20.359 -18.188 1 92.75 112 ILE B CA 1
ATOM 2452 C C . ILE B 1 112 ? 13.305 -21.562 -18.344 1 92.75 112 ILE B C 1
ATOM 2454 O O . ILE B 1 112 ? 14.172 -21.781 -17.5 1 92.75 112 ILE B O 1
ATOM 2458 N N . GLU B 1 113 ? 13.094 -22.281 -19.375 1 91.31 113 GLU B N 1
ATOM 2459 C CA . GLU B 1 113 ? 13.938 -23.453 -19.625 1 91.31 113 GLU B CA 1
ATOM 2460 C C . GLU B 1 113 ? 15.406 -23.047 -19.734 1 91.31 113 GLU B C 1
ATOM 2462 O O . GLU B 1 113 ? 16.297 -23.781 -19.281 1 91.31 113 GLU B O 1
ATOM 2467 N N . LYS B 1 114 ? 15.602 -21.984 -20.234 1 91.31 114 LYS B N 1
ATOM 2468 C CA . LYS B 1 114 ? 16.953 -21.531 -20.5 1 91.31 114 LYS B CA 1
ATOM 2469 C C . LYS B 1 114 ? 17.625 -21 -19.234 1 91.31 114 LYS B C 1
ATOM 2471 O O . LYS B 1 114 ? 18.797 -21.25 -18.984 1 91.31 114 LYS B O 1
ATOM 2476 N N . TYR B 1 115 ? 16.875 -20.328 -18.375 1 90.19 115 TYR B N 1
ATOM 2477 C CA . TYR B 1 115 ? 17.516 -19.547 -17.312 1 90.19 115 TYR B CA 1
ATOM 2478 C C . TYR B 1 115 ? 17.266 -20.156 -15.945 1 90.19 115 TYR B C 1
ATOM 2480 O O . TYR B 1 115 ? 17.938 -19.828 -14.977 1 90.19 115 TYR B O 1
ATOM 2488 N N . LYS B 1 116 ? 16.312 -21.016 -15.844 1 91.62 116 LYS B N 1
ATOM 2489 C CA . LYS B 1 116 ? 15.969 -21.578 -14.547 1 91.62 116 LYS B CA 1
ATOM 2490 C C . LYS B 1 116 ? 15.859 -23.109 -14.625 1 91.62 116 LYS B C 1
ATOM 2492 O O . LYS B 1 116 ? 14.805 -23.641 -14.961 1 91.62 116 LYS B O 1
ATOM 2497 N N . PRO B 1 117 ? 17 -23.625 -14.102 1 87.19 117 PRO B N 1
ATOM 2498 C CA . PRO B 1 117 ? 16.906 -25.094 -14.055 1 87.19 117 PRO B CA 1
ATOM 2499 C C . PRO B 1 117 ? 15.719 -25.594 -13.242 1 87.19 117 PRO B C 1
ATOM 2501 O O . PRO B 1 117 ? 15.43 -25.047 -12.172 1 87.19 117 PRO B O 1
ATOM 2504 N N . ASN B 1 118 ? 14.852 -26.406 -13.648 1 89.38 118 ASN B N 1
ATOM 2505 C CA . ASN B 1 118 ? 13.711 -27.016 -12.977 1 89.38 118 ASN B CA 1
ATOM 2506 C C . ASN B 1 118 ? 12.508 -26.078 -12.945 1 89.38 118 ASN B C 1
ATOM 2508 O O . ASN B 1 118 ? 11.547 -26.312 -12.203 1 89.38 118 ASN B O 1
ATOM 2512 N N . GLY B 1 119 ? 12.695 -24.922 -13.578 1 93.75 119 GLY B N 1
ATOM 2513 C CA . GLY B 1 119 ? 11.633 -23.922 -13.578 1 93.75 119 GLY B CA 1
ATOM 2514 C C . GLY B 1 119 ? 10.32 -24.453 -14.125 1 93.75 119 GLY B C 1
ATOM 2515 O O . GLY B 1 119 ? 9.25 -24.188 -13.57 1 93.75 119 GLY B O 1
ATOM 2516 N N . ILE B 1 120 ? 10.438 -25.188 -15.133 1 93.25 120 ILE B N 1
ATOM 2517 C CA . ILE B 1 120 ? 9.258 -25.75 -15.789 1 93.25 120 ILE B CA 1
ATOM 2518 C C . ILE B 1 120 ? 8.539 -26.703 -14.836 1 93.25 120 ILE B C 1
ATOM 2520 O O . ILE B 1 120 ? 7.309 -26.703 -14.773 1 93.25 120 ILE B O 1
ATOM 2524 N N . GLU B 1 121 ? 9.289 -27.438 -14.156 1 93.69 121 GLU B N 1
ATOM 2525 C CA . GLU B 1 121 ? 8.711 -28.375 -13.203 1 93.69 121 GLU B CA 1
ATOM 2526 C C . GLU B 1 121 ? 7.918 -27.656 -12.125 1 93.69 121 GLU B C 1
ATOM 2528 O O . GLU B 1 121 ? 6.844 -28.109 -11.719 1 93.69 121 GLU B O 1
ATOM 2533 N N . LEU B 1 122 ? 8.43 -26.547 -11.648 1 93.75 122 LEU B N 1
ATOM 2534 C CA . LEU B 1 122 ? 7.746 -25.75 -10.641 1 93.75 122 LEU B CA 1
ATOM 2535 C C . LEU B 1 122 ? 6.418 -25.219 -11.18 1 93.75 122 LEU B C 1
ATOM 2537 O O . LEU B 1 122 ? 5.402 -25.266 -10.477 1 93.75 122 LEU B O 1
ATOM 2541 N N . ILE B 1 123 ? 6.441 -24.766 -12.344 1 94.38 123 ILE B N 1
ATOM 2542 C CA . ILE B 1 123 ? 5.262 -24.188 -12.984 1 94.38 123 ILE B CA 1
ATOM 2543 C C . ILE B 1 123 ? 4.207 -25.281 -13.188 1 94.38 123 ILE B C 1
ATOM 2545 O O . ILE B 1 123 ? 3.014 -25.031 -12.984 1 94.38 123 ILE B O 1
ATOM 2549 N N . LYS B 1 124 ? 4.617 -26.438 -13.516 1 93.12 124 LYS B N 1
ATOM 2550 C CA . LYS B 1 124 ? 3.713 -27.562 -13.758 1 93.12 124 LYS B CA 1
ATOM 2551 C C . LYS B 1 124 ? 3.006 -27.984 -12.477 1 93.12 124 LYS B C 1
ATOM 2553 O O . LYS B 1 124 ? 1.878 -28.484 -12.516 1 93.12 124 LYS B O 1
ATOM 2558 N N . LYS B 1 125 ? 3.676 -27.797 -11.398 1 94.19 125 LYS B N 1
ATOM 2559 C CA . LYS B 1 125 ? 3.086 -28.141 -10.109 1 94.19 125 LYS B CA 1
ATOM 2560 C C . LYS B 1 125 ? 1.812 -27.344 -9.852 1 94.19 125 LYS B C 1
ATOM 2562 O O . LYS B 1 125 ? 0.945 -27.766 -9.086 1 94.19 125 LYS B O 1
ATOM 2567 N N . ALA B 1 126 ? 1.722 -26.156 -10.461 1 94.31 126 ALA B N 1
ATOM 2568 C CA . ALA B 1 126 ? 0.563 -25.297 -10.258 1 94.31 126 ALA B CA 1
ATOM 2569 C C . ALA B 1 126 ? -0.642 -25.797 -11.047 1 94.31 126 ALA B C 1
ATOM 2571 O O . ALA B 1 126 ? -1.758 -25.297 -10.867 1 94.31 126 ALA B O 1
ATOM 2572 N N . GLY B 1 127 ? -0.392 -26.812 -11.875 1 95.62 127 GLY B N 1
ATOM 2573 C CA . GLY B 1 127 ? -1.506 -27.391 -12.602 1 95.62 127 GLY B CA 1
ATOM 2574 C C . GLY B 1 127 ? -1.863 -26.641 -13.867 1 95.62 127 GLY B C 1
ATOM 2575 O O . GLY B 1 127 ? -1.143 -25.719 -14.266 1 95.62 127 GLY B O 1
ATOM 2576 N N . PRO B 1 128 ? -2.953 -27.047 -14.539 1 96.81 128 PRO B N 1
ATOM 2577 C CA . PRO B 1 128 ? -3.357 -26.406 -15.797 1 96.81 128 PRO B CA 1
ATOM 2578 C C . PRO B 1 128 ? -3.883 -24.984 -15.594 1 96.81 128 PRO B C 1
ATOM 2580 O O . PRO B 1 128 ? -4.289 -24.625 -14.492 1 96.81 128 PRO B O 1
ATOM 2583 N N . ILE B 1 129 ? -3.834 -24.203 -16.688 1 97.94 129 ILE B N 1
ATOM 2584 C CA . ILE B 1 129 ? -4.371 -22.859 -16.672 1 97.94 129 ILE B CA 1
ATOM 2585 C C . ILE B 1 129 ? -5.855 -22.891 -17.047 1 97.94 129 ILE B C 1
ATOM 2587 O O . ILE B 1 129 ? -6.234 -23.453 -18.062 1 97.94 129 ILE B O 1
ATOM 2591 N N . TYR B 1 130 ? -6.676 -22.312 -16.141 1 98.56 130 TYR B N 1
ATOM 2592 C CA . TYR B 1 130 ? -8.109 -22.141 -16.359 1 98.56 130 TYR B CA 1
ATOM 2593 C C . TYR B 1 130 ? -8.438 -20.688 -16.703 1 98.56 130 TYR B C 1
ATOM 2595 O O . TYR B 1 130 ? -7.574 -19.812 -16.625 1 98.56 130 TYR B O 1
ATOM 2603 N N . LYS B 1 131 ? -9.609 -20.422 -17.109 1 98.19 131 LYS B N 1
ATOM 2604 C CA . LYS B 1 131 ? -10.094 -19.062 -17.328 1 98.19 131 LYS B CA 1
ATOM 2605 C C . LYS B 1 131 ? -11.484 -18.875 -16.75 1 98.19 131 LYS B C 1
ATOM 2607 O O . LYS B 1 131 ? -12.289 -19.812 -16.703 1 98.19 131 LYS B O 1
ATOM 2612 N N . THR B 1 132 ? -11.797 -17.75 -16.266 1 98.5 132 THR B N 1
ATOM 2613 C CA . THR B 1 132 ? -13.109 -17.391 -15.75 1 98.5 132 THR B CA 1
ATOM 2614 C C . THR B 1 132 ? -13.516 -16 -16.203 1 98.5 132 THR B C 1
ATOM 2616 O O . THR B 1 132 ? -12.656 -15.125 -16.375 1 98.5 132 THR B O 1
ATOM 2619 N N . LYS B 1 133 ? -14.766 -15.789 -16.375 1 97.69 133 LYS B N 1
ATOM 2620 C CA . LYS B 1 133 ? -15.289 -14.492 -16.797 1 97.69 133 LYS B CA 1
ATOM 2621 C C . LYS B 1 133 ? -15.664 -13.641 -15.586 1 97.69 133 LYS B C 1
ATOM 2623 O O . LYS B 1 133 ? -16.391 -14.086 -14.695 1 97.69 133 LYS B O 1
ATOM 2628 N N . THR B 1 134 ? -15.133 -12.453 -15.562 1 97.56 134 THR B N 1
ATOM 2629 C CA . THR B 1 134 ? -15.508 -11.445 -14.57 1 97.56 134 THR B CA 1
ATOM 2630 C C . THR B 1 134 ? -16.281 -10.305 -15.227 1 97.56 134 THR B C 1
ATOM 2632 O O . THR B 1 134 ? -16.359 -10.227 -16.453 1 97.56 134 THR B O 1
ATOM 2635 N N . PRO B 1 135 ? -16.859 -9.43 -14.43 1 97 135 PRO B N 1
ATOM 2636 C CA . PRO B 1 135 ? -17.516 -8.258 -15.016 1 97 135 PRO B CA 1
ATOM 2637 C C . PRO B 1 135 ? -16.562 -7.398 -15.844 1 97 135 PRO B C 1
ATOM 2639 O O . PRO B 1 135 ? -17.016 -6.57 -16.641 1 97 135 PRO B O 1
ATOM 2642 N N . PHE B 1 136 ? -15.312 -7.672 -15.766 1 97.75 136 PHE B N 1
ATOM 2643 C CA . PHE B 1 136 ? -14.336 -6.801 -16.422 1 97.75 136 PHE B CA 1
ATOM 2644 C C . PHE B 1 136 ? -13.555 -7.566 -17.469 1 97.75 136 PHE B C 1
ATOM 2646 O O . PHE B 1 136 ? -12.547 -7.07 -17.984 1 97.75 136 PHE B O 1
ATOM 2653 N N . GLY B 1 137 ? -13.93 -8.75 -17.719 1 97.56 137 GLY B N 1
ATOM 2654 C CA . GLY B 1 137 ? -13.25 -9.57 -18.703 1 97.56 137 GLY B CA 1
ATOM 2655 C C . GLY B 1 137 ? -12.812 -10.922 -18.172 1 97.56 137 GLY B C 1
ATOM 2656 O O . GLY B 1 137 ? -13.258 -11.344 -17.094 1 97.56 137 GLY B O 1
ATOM 2657 N N . TYR B 1 138 ? -11.93 -11.539 -18.906 1 98.06 138 TYR B N 1
ATOM 2658 C CA . TYR B 1 138 ? -11.484 -12.875 -18.531 1 98.06 138 TYR B CA 1
ATOM 2659 C C . TYR B 1 138 ? -10.227 -12.805 -17.672 1 98.06 138 TYR B C 1
ATOM 2661 O O . TYR B 1 138 ? -9.328 -12 -17.938 1 98.06 138 TYR B O 1
ATOM 2669 N N . THR B 1 139 ? -10.242 -13.578 -16.719 1 98.44 139 THR B N 1
ATOM 2670 C CA . THR B 1 139 ? -9.055 -13.797 -15.891 1 98.44 139 THR B CA 1
ATOM 2671 C C . THR B 1 139 ? -8.57 -15.242 -16.016 1 98.44 139 THR B C 1
ATOM 2673 O O . THR B 1 139 ? -9.375 -16.172 -15.992 1 98.44 139 THR B O 1
ATOM 2676 N N . TYR B 1 140 ? -7.301 -15.438 -16.203 1 98.75 140 TYR B N 1
ATOM 2677 C CA . TYR B 1 140 ? -6.695 -16.766 -16.234 1 98.75 140 TYR B CA 1
ATOM 2678 C C . TYR B 1 140 ? -6.086 -17.109 -14.883 1 98.75 140 TYR B C 1
ATOM 2680 O O . TYR B 1 140 ? -5.574 -16.234 -14.172 1 98.75 140 TYR B O 1
ATOM 2688 N N . TYR B 1 141 ? -6.199 -18.422 -14.578 1 98.75 141 TYR B N 1
ATOM 2689 C CA . TYR B 1 141 ? -5.742 -18.734 -13.234 1 98.75 141 TYR B CA 1
ATOM 2690 C C . TYR B 1 141 ? -5.336 -20.203 -13.117 1 98.75 141 TYR B C 1
ATOM 2692 O O . TYR B 1 141 ? -5.703 -21.016 -13.961 1 98.75 141 TYR B O 1
ATOM 2700 N N . GLN B 1 142 ? -4.453 -20.469 -12.203 1 98.62 142 GLN B N 1
ATOM 2701 C CA . GLN B 1 142 ? -4.098 -21.797 -11.695 1 98.62 142 GLN B CA 1
ATOM 2702 C C . GLN B 1 142 ? -4.414 -21.922 -10.203 1 98.62 142 GLN B C 1
ATOM 2704 O O . GLN B 1 142 ? -4.645 -20.906 -9.531 1 98.62 142 GLN B O 1
ATOM 2709 N N . VAL B 1 143 ? -4.508 -23.172 -9.727 1 98.44 143 VAL B N 1
ATOM 2710 C CA . VAL B 1 143 ? -4.898 -23.344 -8.336 1 98.44 143 VAL B CA 1
ATOM 2711 C C . VAL B 1 143 ? -4.07 -24.453 -7.691 1 98.44 143 VAL B C 1
ATOM 2713 O O . VAL B 1 143 ? -3.619 -25.375 -8.375 1 98.44 143 VAL B O 1
ATOM 2716 N N . TYR B 1 144 ? -3.893 -24.344 -6.48 1 98.56 144 TYR B N 1
ATOM 2717 C CA . TYR B 1 144 ? -3.318 -25.391 -5.645 1 98.56 144 TYR B CA 1
ATOM 2718 C C . TYR B 1 144 ? -3.996 -25.438 -4.281 1 98.56 144 TYR B C 1
ATOM 2720 O O . TYR B 1 144 ? -4.105 -24.422 -3.6 1 98.56 144 TYR B O 1
ATOM 2728 N N . GLY B 1 145 ? -4.539 -26.562 -3.861 1 98.25 145 GLY B N 1
ATOM 2729 C CA . GLY B 1 145 ? -5.172 -26.719 -2.564 1 98.25 145 GLY B CA 1
ATOM 2730 C C . GLY B 1 145 ? -6.637 -26.312 -2.562 1 98.25 145 GLY B C 1
ATOM 2731 O O . GLY B 1 145 ? -7.242 -26.156 -1.501 1 98.25 145 GLY B O 1
ATOM 2732 N N . ILE B 1 146 ? -7.199 -26.109 -3.701 1 98.12 146 ILE B N 1
ATOM 2733 C CA . ILE B 1 146 ? -8.602 -25.719 -3.852 1 98.12 146 ILE B CA 1
ATOM 2734 C C . ILE B 1 146 ? -9.102 -26.141 -5.23 1 98.12 146 ILE B C 1
ATOM 2736 O O . ILE B 1 146 ? -8.32 -26.266 -6.176 1 98.12 146 ILE B O 1
ATOM 2740 N N . ASP B 1 147 ? -10.336 -26.375 -5.348 1 97.94 147 ASP B N 1
ATOM 2741 C CA . ASP B 1 147 ? -10.867 -26.781 -6.645 1 97.94 147 ASP B CA 1
ATOM 2742 C C . ASP B 1 147 ? -11.094 -25.562 -7.547 1 97.94 147 ASP B C 1
ATOM 2744 O O . ASP B 1 147 ? -11.359 -24.469 -7.059 1 97.94 147 ASP B O 1
ATOM 2748 N N . LYS B 1 148 ? -11.094 -25.828 -8.828 1 98.25 148 LYS B N 1
ATOM 2749 C CA . LYS B 1 148 ? -11.117 -24.75 -9.82 1 98.25 148 LYS B CA 1
ATOM 2750 C C . LYS B 1 148 ? -12.43 -23.984 -9.758 1 98.25 148 LYS B C 1
ATOM 2752 O O . LYS B 1 148 ? -12.445 -22.766 -9.992 1 98.25 148 LYS B O 1
ATOM 2757 N N . ASP B 1 149 ? -13.508 -24.641 -9.453 1 98.5 149 ASP B N 1
ATOM 2758 C CA . ASP B 1 149 ? -14.797 -23.969 -9.43 1 98.5 149 ASP B CA 1
ATOM 2759 C C . ASP B 1 149 ? -14.891 -23 -8.25 1 98.5 149 ASP B C 1
ATOM 2761 O O . ASP B 1 149 ? -15.375 -21.875 -8.398 1 98.5 149 ASP B O 1
ATOM 2765 N N . THR B 1 150 ? -14.5 -23.422 -7.121 1 98.31 150 THR B N 1
ATOM 2766 C CA . THR B 1 150 ? -14.461 -22.562 -5.941 1 98.31 150 THR B CA 1
ATOM 2767 C C . THR B 1 150 ? -13.539 -21.359 -6.172 1 98.31 150 THR B C 1
ATOM 2769 O O . THR B 1 150 ? -13.883 -20.234 -5.824 1 98.31 150 THR B O 1
ATOM 2772 N N . ALA B 1 151 ? -12.414 -21.656 -6.762 1 98.5 151 ALA B N 1
ATOM 2773 C CA . ALA B 1 151 ? -11.477 -20.578 -7.07 1 98.5 151 ALA B CA 1
ATOM 2774 C C . ALA B 1 151 ? -12.094 -19.562 -8.031 1 98.5 151 ALA B C 1
ATOM 2776 O O . ALA B 1 151 ? -11.93 -18.359 -7.852 1 98.5 151 ALA B O 1
ATOM 2777 N N . SER B 1 152 ? -12.773 -20.047 -9.008 1 98.62 152 SER B N 1
ATOM 2778 C CA . SER B 1 152 ? -13.461 -19.172 -9.953 1 98.62 152 SER B CA 1
ATOM 2779 C C . SER B 1 152 ? -14.438 -18.25 -9.242 1 98.62 152 SER B C 1
ATOM 2781 O O . SER B 1 152 ? -14.492 -17.047 -9.539 1 98.62 152 SER B O 1
ATOM 2783 N N . ASN B 1 153 ? -15.141 -18.781 -8.328 1 98.06 153 ASN B N 1
ATOM 2784 C CA . ASN B 1 153 ? -16.094 -17.984 -7.562 1 98.06 153 ASN B CA 1
ATOM 2785 C C . ASN B 1 153 ? -15.391 -16.922 -6.73 1 98.06 153 ASN B C 1
ATOM 2787 O O . ASN B 1 153 ? -15.867 -15.789 -6.633 1 98.06 153 ASN B O 1
ATOM 2791 N N . ILE B 1 154 ? -14.305 -17.266 -6.145 1 97.94 154 ILE B N 1
ATOM 2792 C CA . ILE B 1 154 ? -13.531 -16.328 -5.34 1 97.94 154 ILE B CA 1
ATOM 2793 C C . ILE B 1 154 ? -13.016 -15.195 -6.223 1 97.94 154 ILE B C 1
ATOM 2795 O O . ILE B 1 154 ? -13.148 -14.023 -5.867 1 97.94 154 ILE B O 1
ATOM 2799 N N . ILE B 1 155 ? -12.5 -15.555 -7.387 1 98.56 155 ILE B N 1
ATOM 2800 C CA . ILE B 1 155 ? -11.984 -14.57 -8.328 1 98.56 155 ILE B CA 1
ATOM 2801 C C . ILE B 1 155 ? -13.094 -13.602 -8.727 1 98.56 155 ILE B C 1
ATOM 2803 O O . ILE B 1 155 ? -12.914 -12.383 -8.688 1 98.56 155 ILE B O 1
ATOM 2807 N N . ASN B 1 156 ? -14.172 -14.117 -9.016 1 97.81 156 ASN B N 1
ATOM 2808 C CA . ASN B 1 156 ? -15.297 -13.297 -9.461 1 97.81 156 ASN B CA 1
ATOM 2809 C C . ASN B 1 156 ? -15.797 -12.375 -8.352 1 97.81 156 ASN B C 1
ATOM 2811 O O . ASN B 1 156 ? -16.141 -11.219 -8.609 1 97.81 156 ASN B O 1
ATOM 2815 N N . ASN B 1 157 ? -15.828 -12.875 -7.199 1 96.75 157 ASN B N 1
ATOM 2816 C CA . ASN B 1 157 ? -16.297 -12.086 -6.059 1 96.75 157 ASN B CA 1
ATOM 2817 C C . ASN B 1 157 ? -15.328 -10.953 -5.727 1 96.75 157 ASN B C 1
ATOM 2819 O O . ASN B 1 157 ? -15.742 -9.906 -5.23 1 96.75 157 ASN B O 1
ATOM 2823 N N . LEU B 1 158 ? -14.055 -11.164 -6.035 1 97.5 158 LEU B N 1
ATOM 2824 C CA . LEU B 1 158 ? -13.031 -10.211 -5.621 1 97.5 158 LEU B CA 1
ATOM 2825 C C . LEU B 1 158 ? -12.594 -9.336 -6.793 1 97.5 158 LEU B C 1
ATOM 2827 O O . LEU B 1 158 ? -11.766 -8.438 -6.629 1 97.5 158 LEU B O 1
ATOM 2831 N N . ALA B 1 159 ? -13.109 -9.68 -7.945 1 97.81 159 ALA B N 1
ATOM 2832 C CA . ALA B 1 159 ? -12.922 -8.789 -9.086 1 97.81 159 ALA B CA 1
ATOM 2833 C C . ALA B 1 159 ? -13.859 -7.582 -9 1 97.81 159 ALA B C 1
ATOM 2835 O O . ALA B 1 159 ? -14.945 -7.586 -9.586 1 97.81 159 ALA B O 1
ATOM 2836 N N . ILE B 1 160 ? -13.43 -6.555 -8.383 1 96.56 160 ILE B N 1
ATOM 2837 C CA . ILE B 1 160 ? -14.305 -5.473 -7.965 1 96.56 160 ILE B CA 1
ATOM 2838 C C . ILE B 1 160 ? -14.203 -4.312 -8.953 1 96.56 160 ILE B C 1
ATOM 2840 O O . ILE B 1 160 ? -15.219 -3.832 -9.461 1 96.56 160 ILE B O 1
ATOM 2844 N N . VAL B 1 161 ? -12.953 -3.904 -9.234 1 96.5 161 VAL B N 1
ATOM 2845 C CA . VAL B 1 161 ? -12.797 -2.756 -10.117 1 96.5 161 VAL B CA 1
ATOM 2846 C C . VAL B 1 161 ? -11.984 -3.158 -11.344 1 96.5 161 VAL B C 1
ATOM 2848 O O . VAL B 1 161 ? -11.758 -2.342 -12.242 1 96.5 161 VAL B O 1
ATOM 2851 N N . SER B 1 162 ? -11.492 -4.355 -11.383 1 96.94 162 SER B N 1
ATOM 2852 C CA . SER B 1 162 ? -10.75 -4.926 -12.508 1 96.94 162 SER B CA 1
ATOM 2853 C C . SER B 1 162 ? -10.922 -6.438 -12.57 1 96.94 162 SER B C 1
ATOM 2855 O O . SER B 1 162 ? -11.539 -7.035 -11.688 1 96.94 162 SER B O 1
ATOM 2857 N N . LYS B 1 163 ? -10.438 -6.988 -13.586 1 98 163 LYS B N 1
ATOM 2858 C CA . LYS B 1 163 ? -10.539 -8.438 -13.75 1 98 163 LYS B CA 1
ATOM 2859 C C . LYS B 1 163 ? -9.586 -9.164 -12.812 1 98 163 LYS B C 1
ATOM 2861 O O . LYS B 1 163 ? -9.664 -10.383 -12.648 1 98 163 LYS B O 1
ATOM 2866 N N . ILE B 1 164 ? -8.656 -8.43 -12.297 1 98.31 164 ILE B N 1
ATOM 2867 C CA . ILE B 1 164 ? -7.75 -8.969 -11.289 1 98.31 164 ILE B CA 1
ATOM 2868 C C . ILE B 1 164 ? -8.375 -8.828 -9.906 1 98.31 164 ILE B C 1
ATOM 2870 O O . ILE B 1 164 ? -8.859 -7.75 -9.539 1 98.31 164 ILE B O 1
ATOM 2874 N N . PRO B 1 165 ? -8.398 -9.945 -9.125 1 98.44 165 PRO B N 1
ATOM 2875 C CA . PRO B 1 165 ? -8.969 -9.852 -7.777 1 98.44 165 PRO B CA 1
ATOM 2876 C C . PRO B 1 165 ? -8.336 -8.742 -6.941 1 98.44 165 PRO B C 1
ATOM 2878 O O . PRO B 1 165 ? -7.133 -8.508 -7.035 1 98.44 165 PRO B O 1
ATOM 2881 N N . GLU B 1 166 ? -9.07 -8.125 -6.074 1 98.38 166 GLU B N 1
ATOM 2882 C CA . GLU B 1 166 ? -8.727 -6.91 -5.344 1 98.38 166 GLU B CA 1
ATOM 2883 C C . GLU B 1 166 ? -7.438 -7.094 -4.543 1 98.38 166 GLU B C 1
ATOM 2885 O O . GLU B 1 166 ? -6.559 -6.23 -4.562 1 98.38 166 GLU B O 1
ATOM 2890 N N . PRO B 1 167 ? -7.242 -8.258 -3.807 1 98.5 167 PRO B N 1
ATOM 2891 C CA . PRO B 1 167 ? -5.992 -8.398 -3.057 1 98.5 167 PRO B CA 1
ATOM 2892 C C . PRO B 1 167 ? -4.754 -8.32 -3.947 1 98.5 167 PRO B C 1
ATOM 2894 O O . PRO B 1 167 ? -3.777 -7.66 -3.596 1 98.5 167 PRO B O 1
ATOM 2897 N N . ALA B 1 168 ? -4.801 -8.945 -5.102 1 98.75 168 ALA B N 1
ATOM 2898 C CA . ALA B 1 168 ? -3.678 -8.938 -6.035 1 98.75 168 ALA B CA 1
ATOM 2899 C C . ALA B 1 168 ? -3.516 -7.562 -6.684 1 98.75 168 ALA B C 1
ATOM 2901 O O . ALA B 1 168 ? -2.393 -7.09 -6.875 1 98.75 168 ALA B O 1
ATOM 2902 N N . ARG B 1 169 ? -4.641 -6.965 -7.016 1 98.5 169 ARG B N 1
ATOM 2903 C CA . ARG B 1 169 ? -4.605 -5.629 -7.605 1 98.5 169 ARG B CA 1
ATOM 2904 C C . ARG B 1 169 ? -3.951 -4.629 -6.656 1 98.5 169 ARG B C 1
ATOM 2906 O O . ARG B 1 169 ? -3.102 -3.838 -7.07 1 98.5 169 ARG B O 1
ATOM 2913 N N . VAL B 1 170 ? -4.348 -4.699 -5.441 1 98.62 170 VAL B N 1
ATOM 2914 C CA . VAL B 1 170 ? -3.838 -3.781 -4.43 1 98.62 170 VAL B CA 1
ATOM 2915 C C . VAL B 1 170 ? -2.352 -4.043 -4.199 1 98.62 170 VAL B C 1
ATOM 2917 O O . VAL B 1 170 ? -1.555 -3.104 -4.121 1 98.62 170 VAL B O 1
ATOM 2920 N N . ALA B 1 171 ? -1.966 -5.312 -4.082 1 98.81 171 ALA B N 1
ATOM 2921 C CA . ALA B 1 171 ? -0.554 -5.656 -3.939 1 98.81 171 ALA B CA 1
ATOM 2922 C C . ALA B 1 171 ? 0.267 -5.098 -5.098 1 98.81 171 ALA B C 1
ATOM 2924 O O . ALA B 1 171 ? 1.35 -4.543 -4.887 1 98.81 171 ALA B O 1
ATOM 2925 N N . HIS B 1 172 ? -0.281 -5.227 -6.273 1 98.44 172 HIS B N 1
ATOM 2926 C CA . HIS B 1 172 ? 0.378 -4.73 -7.473 1 98.44 172 HIS B CA 1
ATOM 2927 C C . HIS B 1 172 ? 0.562 -3.217 -7.418 1 98.44 172 HIS B C 1
ATOM 2929 O O . HIS B 1 172 ? 1.65 -2.709 -7.695 1 98.44 172 HIS B O 1
ATOM 2935 N N . MET B 1 173 ? -0.44 -2.557 -7.016 1 97.81 173 MET B N 1
ATOM 2936 C CA . MET B 1 173 ? -0.422 -1.099 -6.949 1 97.81 173 MET B CA 1
ATOM 2937 C C . MET B 1 173 ? 0.589 -0.614 -5.918 1 97.81 173 MET B C 1
ATOM 2939 O O . MET B 1 173 ? 1.363 0.307 -6.184 1 97.81 173 MET B O 1
ATOM 2943 N N . ILE B 1 174 ? 0.576 -1.242 -4.773 1 98.75 174 ILE B N 1
ATOM 2944 C CA . ILE B 1 174 ? 1.51 -0.868 -3.717 1 98.75 174 ILE B CA 1
ATOM 2945 C C . ILE B 1 174 ? 2.941 -1.143 -4.172 1 98.75 174 ILE B C 1
ATOM 2947 O O . ILE B 1 174 ? 3.816 -0.283 -4.043 1 98.75 174 ILE B O 1
ATOM 2951 N N . ALA B 1 175 ? 3.16 -2.309 -4.742 1 98.62 175 ALA B N 1
ATOM 2952 C CA . ALA B 1 175 ? 4.496 -2.707 -5.18 1 98.62 175 ALA B CA 1
ATOM 2953 C C . ALA B 1 175 ? 5.059 -1.709 -6.188 1 98.62 175 ALA B C 1
ATOM 2955 O O . ALA B 1 175 ? 6.188 -1.23 -6.031 1 98.62 175 ALA B O 1
ATOM 2956 N N . ARG B 1 176 ? 4.297 -1.365 -7.16 1 97.38 176 ARG B N 1
ATOM 2957 C CA . ARG B 1 176 ? 4.738 -0.416 -8.18 1 97.38 176 ARG B CA 1
ATOM 2958 C C . ARG B 1 176 ? 4.922 0.977 -7.582 1 97.38 176 ARG B C 1
ATOM 2960 O O . ARG B 1 176 ? 5.922 1.646 -7.859 1 97.38 176 ARG B O 1
ATOM 2967 N N . GLY B 1 177 ? 3.977 1.374 -6.754 1 98.06 177 GLY B N 1
ATOM 2968 C CA . GLY B 1 177 ? 4.008 2.707 -6.176 1 98.06 177 GLY B CA 1
ATOM 2969 C C . GLY B 1 177 ? 5.219 2.945 -5.293 1 98.06 177 GLY B C 1
ATOM 2970 O O . GLY B 1 177 ? 5.816 4.023 -5.328 1 98.06 177 GLY B O 1
ATOM 2971 N N . VAL B 1 178 ? 5.625 1.965 -4.562 1 97.94 178 VAL B N 1
ATOM 2972 C CA . VAL B 1 178 ? 6.664 2.174 -3.562 1 97.94 178 VAL B CA 1
ATOM 2973 C C . VAL B 1 178 ? 8.039 1.966 -4.195 1 97.94 178 VAL B C 1
ATOM 2975 O O . VAL B 1 178 ? 9.047 2.445 -3.674 1 97.94 178 VAL B O 1
ATOM 2978 N N . THR B 1 179 ? 8.07 1.264 -5.309 1 96.88 179 THR B N 1
ATOM 2979 C CA . THR B 1 179 ? 9.383 0.975 -5.887 1 96.88 179 THR B CA 1
ATOM 2980 C C . THR B 1 179 ? 9.672 1.905 -7.062 1 96.88 179 THR B C 1
ATOM 2982 O O . THR B 1 179 ? 10.82 2.273 -7.301 1 96.88 179 THR B O 1
ATOM 2985 N N . LYS B 1 180 ? 8.633 2.316 -7.793 1 93.75 180 LYS B N 1
ATOM 2986 C CA . LYS B 1 180 ? 8.812 3.213 -8.93 1 93.75 180 LYS B CA 1
ATOM 2987 C C . LYS B 1 180 ? 8.516 4.66 -8.539 1 93.75 180 LYS B C 1
ATOM 2989 O O . LYS B 1 180 ? 8.867 5.59 -9.273 1 93.75 180 LYS B O 1
ATOM 2994 N N . GLY B 1 181 ? 7.809 4.832 -7.465 1 93.81 181 GLY B N 1
ATOM 2995 C CA . GLY B 1 181 ? 7.418 6.16 -7.02 1 93.81 181 GLY B CA 1
ATOM 2996 C C . GLY B 1 181 ? 5.98 6.504 -7.363 1 93.81 181 GLY B C 1
ATOM 2997 O O . GLY B 1 181 ? 5.398 7.414 -6.77 1 93.81 181 GLY B O 1
ATOM 2998 N N . ASP B 1 182 ? 5.488 5.793 -8.312 1 94.06 182 ASP B N 1
ATOM 2999 C CA . ASP B 1 182 ? 4.129 5.988 -8.805 1 94.06 182 ASP B CA 1
ATOM 3000 C C . ASP B 1 182 ? 3.562 4.691 -9.375 1 94.06 182 ASP B C 1
ATOM 3002 O O . ASP B 1 182 ? 4.195 4.051 -10.219 1 94.06 182 ASP B O 1
ATOM 3006 N N . SER B 1 183 ? 2.359 4.387 -8.883 1 92.38 183 SER B N 1
ATOM 3007 C CA . SER B 1 183 ? 1.786 3.109 -9.281 1 92.38 183 SER B CA 1
ATOM 3008 C C . SER B 1 183 ? 1.232 3.174 -10.703 1 92.38 183 SER B C 1
ATOM 3010 O O . SER B 1 183 ? 0.907 2.143 -11.297 1 92.38 183 SER B O 1
ATOM 3012 N N . SER B 1 184 ? 1.111 4.352 -11.234 1 84.94 184 SER B N 1
ATOM 3013 C CA . SER B 1 184 ? 0.522 4.504 -12.562 1 84.94 184 SER B CA 1
ATOM 3014 C C . SER B 1 184 ? 1.501 4.078 -13.656 1 84.94 184 SER B C 1
ATOM 3016 O O . SER B 1 184 ? 2.717 4.117 -13.453 1 84.94 184 SER B O 1
ATOM 3018 N N . LYS B 1 185 ? 0.939 3.547 -14.734 1 67.19 185 LYS B N 1
ATOM 3019 C CA . LYS B 1 185 ? 1.77 3.311 -15.914 1 67.19 185 LYS B CA 1
ATOM 3020 C C . LYS B 1 185 ? 2.223 4.625 -16.531 1 67.19 185 LYS B C 1
ATOM 3022 O O . LYS B 1 185 ? 1.491 5.617 -16.516 1 67.19 185 LYS B O 1
ATOM 3027 N N . PRO B 1 186 ? 3.598 4.75 -16.875 1 52.81 186 PRO B N 1
ATOM 3028 C CA . PRO B 1 186 ? 4.066 6 -17.469 1 52.81 186 PRO B CA 1
ATOM 3029 C C . PRO B 1 186 ? 3.127 6.531 -18.547 1 52.81 186 PRO B C 1
ATOM 3031 O O . PRO B 1 186 ? 2.5 5.75 -19.266 1 52.81 186 PRO B O 1
ATOM 3034 N N . ARG B 1 187 ? 2.752 7.844 -18.422 1 41.16 187 ARG B N 1
ATOM 3035 C CA . ARG B 1 187 ? 2.029 8.438 -19.547 1 41.16 187 ARG B CA 1
ATOM 3036 C C . ARG B 1 187 ? 2.822 8.305 -20.844 1 41.16 187 ARG B C 1
ATOM 3038 O O . ARG B 1 187 ? 4.055 8.352 -20.828 1 41.16 187 ARG B O 1
ATOM 3045 N N . ALA B 1 188 ? 2.238 7.637 -21.969 1 36.16 188 ALA B N 1
ATOM 3046 C CA . ALA B 1 188 ? 2.859 7.738 -23.281 1 36.16 188 ALA B CA 1
ATOM 3047 C C . ALA B 1 188 ? 3.418 9.141 -23.516 1 36.16 188 ALA B C 1
ATOM 3049 O O . ALA B 1 188 ? 2.668 10.117 -23.547 1 36.16 188 ALA B O 1
ATOM 3050 N N . GLY B 1 189 ? 4.461 9.641 -23.172 1 31.06 189 GLY B N 1
ATOM 3051 C CA . GLY B 1 189 ? 5.012 10.938 -23.547 1 31.06 189 GLY B CA 1
ATOM 3052 C C . GLY B 1 189 ? 4.809 11.273 -25 1 31.06 189 GLY B C 1
ATOM 3053 O O . GLY B 1 189 ? 4.438 10.414 -25.812 1 31.06 189 GLY B O 1
ATOM 3054 N N . GLY B 1 190 ? 5.395 12.672 -25.5 1 29.16 190 GLY B N 1
ATOM 3055 C CA . GLY B 1 190 ? 5.492 13.539 -26.656 1 29.16 190 GLY B CA 1
ATOM 3056 C C . GLY B 1 190 ? 6.074 12.844 -27.875 1 29.16 190 GLY B C 1
ATOM 3057 O O . GLY B 1 190 ? 7.07 12.125 -27.766 1 29.16 190 GLY B O 1
ATOM 3058 N N . ASP B 1 191 ? 5.359 12.609 -28.969 1 27.52 191 ASP B N 1
ATOM 3059 C CA . ASP B 1 191 ? 5.719 12.633 -30.375 1 27.52 191 ASP B CA 1
ATOM 3060 C C . ASP B 1 191 ? 6.77 13.703 -30.656 1 27.52 191 ASP B C 1
ATOM 3062 O O . ASP B 1 191 ? 6.684 14.812 -30.141 1 27.52 191 ASP B O 1
ATOM 3066 N N . SER B 1 192 ? 8.086 13.391 -30.984 1 26.86 192 SER B N 1
ATOM 3067 C CA . SER B 1 192 ? 8.875 14.211 -31.906 1 26.86 192 SER B CA 1
ATOM 3068 C C . SER B 1 192 ? 8.008 14.75 -33.031 1 26.86 192 SER B C 1
ATOM 3070 O O . SER B 1 192 ? 7.195 14.016 -33.594 1 26.86 192 SER B O 1
ATOM 3072 N N . ASN B 1 193 ? 7.617 16.047 -33.062 1 26.5 193 ASN B N 1
ATOM 3073 C CA . ASN B 1 193 ? 7.16 16.75 -34.25 1 26.5 193 ASN B CA 1
ATOM 3074 C C . ASN B 1 193 ? 7.973 16.328 -35.469 1 26.5 193 ASN B C 1
ATOM 3076 O O . ASN B 1 193 ? 9.188 16.547 -35.531 1 26.5 193 ASN B O 1
ATOM 3080 N N . PRO B 1 194 ? 7.637 15.336 -36.281 1 29.69 194 PRO B N 1
ATOM 3081 C CA . PRO B 1 194 ? 8.305 15.312 -37.594 1 29.69 194 PRO B CA 1
ATOM 3082 C C . PRO B 1 194 ? 8.383 16.688 -38.25 1 29.69 194 PRO B C 1
ATOM 3084 O O . PRO B 1 194 ? 7.465 17.5 -38.094 1 29.69 194 PRO B O 1
ATOM 3087 N N . GLY B 1 195 ? 9.609 17.469 -38.062 1 24.48 195 GLY B N 1
ATOM 3088 C CA . GLY B 1 195 ? 9.82 18.641 -38.906 1 24.48 195 GLY B CA 1
ATOM 3089 C C . GLY B 1 195 ? 9.094 18.562 -40.219 1 24.48 195 GLY B C 1
ATOM 3090 O O . GLY B 1 195 ? 8.656 17.484 -40.656 1 24.48 195 GLY B O 1
ATOM 3091 N N . PRO B 1 196 ? 8.555 19.719 -40.688 1 24.19 196 PRO B N 1
ATOM 3092 C CA . PRO B 1 196 ? 7.926 19.75 -42 1 24.19 196 PRO B CA 1
ATOM 3093 C C . PRO B 1 196 ? 8.688 18.922 -43.031 1 24.19 196 PRO B C 1
ATOM 3095 O O . PRO B 1 196 ? 9.914 18.781 -42.938 1 24.19 196 PRO B O 1
ATOM 3098 N N . ALA B 1 197 ? 8.117 17.766 -43.312 1 24.22 197 ALA B N 1
ATOM 3099 C CA . ALA B 1 197 ? 8.609 17.234 -44.594 1 24.22 197 ALA B CA 1
ATOM 3100 C C . ALA B 1 197 ? 8.938 18.344 -45.562 1 24.22 197 ALA B C 1
ATOM 3102 O O . ALA B 1 197 ? 8.039 19.078 -46 1 24.22 197 ALA B O 1
ATOM 3103 N N . GLY B 1 198 ? 10.125 19.125 -45.156 1 19.42 198 GLY B N 1
ATOM 3104 C CA . GLY B 1 198 ? 10.711 19.797 -46.281 1 19.42 198 GLY B CA 1
ATOM 3105 C C . GLY B 1 198 ? 11.156 18.844 -47.375 1 19.42 198 GLY B C 1
ATOM 3106 O O . GLY B 1 198 ? 11.469 17.688 -47.125 1 19.42 198 GLY B O 1
#

Solvent-accessible surface area (backbone atoms only — not comparable to full-atom values): 20799 Å² total; per-residue (Å²): 131,70,98,69,54,24,32,31,2,30,22,45,25,53,77,49,87,92,74,46,65,55,32,43,34,23,34,20,28,14,44,66,62,44,80,75,42,23,32,32,49,75,34,44,49,56,32,79,47,42,32,60,48,52,46,50,53,43,68,72,37,96,50,46,90,58,47,65,30,38,32,29,52,40,58,51,34,50,72,60,10,51,43,40,57,66,63,40,28,72,75,65,71,40,29,37,36,32,37,34,80,61,80,83,55,70,66,52,55,53,49,33,61,71,74,27,86,66,39,62,60,39,55,54,70,33,51,69,81,47,74,42,78,36,99,64,37,59,26,27,32,30,44,42,82,56,54,71,67,63,50,44,51,52,41,45,71,31,27,74,91,38,41,52,31,38,28,27,45,49,7,38,32,47,17,26,3,69,57,66,30,42,36,65,76,81,75,84,65,86,67,80,77,79,67,76,88,117,132,69,99,68,54,25,31,35,2,29,23,45,24,53,78,49,86,92,73,46,65,57,32,44,33,23,34,20,29,16,44,66,62,43,79,74,41,24,32,32,49,75,33,44,49,56,32,79,46,44,32,60,48,51,45,51,54,44,70,73,37,95,52,43,90,58,48,65,30,38,32,28,53,41,58,52,33,50,70,60,10,54,43,39,58,67,63,39,29,73,75,67,71,40,28,38,36,33,36,35,80,61,78,83,53,71,66,53,55,54,50,35,61,71,74,28,87,66,40,61,59,40,55,53,70,34,51,70,79,46,74,43,77,34,98,62,38,60,25,28,33,29,45,41,82,56,55,70,68,62,48,45,51,51,41,44,71,32,28,74,92,39,41,52,30,37,27,27,46,50,6,37,32,48,16,25,2,68,57,66,32,40,36,64,76,78,75,84,75,84,77,78,74,78,66,75,88,118

Secondary structure (DSSP, 8-state):
--TT-EEEEEEE----BTTBSEEEEEEEEEETTEEEEEEEEEEETT-S-HHHHHHHHHHTSTTGGGEEEEEEE-SEETTTEE--HHHHHHHH---EEEEESSPPPHHHHHHHHHHSTTHHHHHHHT---EEEEETTEEEEEEEESS-HHHHHHHHHHH-SSSSS-HHHHHHHHHHHHHHHSBSSPPPS----------/--TT-EEEEEEE----BTTBSEEEEEEEEEETTEEEEEEEEEEETT-S-HHHHHHHHHHTSTTGGGEEEEEEE-SEETTTEE--HHHHHHHH---EEEEESSPPPHHHHHHHHHHSTTHHHHHHHT---EEEEETTEEEEEEEESS-HHHHHHHHHHH-SSSSS-HHHHHHHHHHHHHHHSBSS--------------

Sequence (396 aa):
MKKFARFIGIDDGYFVRNVHKKTKLIGAITKHTILDGVLSREITIDGDDVSEKIIDMIKNSNHYYQIRGIILYGITFAGFNIADVELIYKNLGLPIIIVMERPPKDIFYKAIEKYKPNGIELIKKAGPIYKTKTPFGYTYYQVYGIDKDTASNIINNLAIVSKIPEPARVAHMIARGVTKGDSSKPRAGGDSNPGPAGMKKFARFIGIDDGYFVRNVHKKTKLIGAITKHTILDGVLSREITIDGDDVSEKIIDMIKNSNHYYQIRGIILYGITFAGFNIADVELIYKNLGLPIIIVMERPPKDIFYKAIEKYKPNGIELIKKAGPIYKTKTPFGYTYYQVYGIDKDTASNIINNLAIVSKIPEPARVAHMIARGVTKGDSSKPRAGGDSNPGPAG

Radius of gyration: 22.67 Å; Cα contacts (8 Å, |Δi|>4): 886; chains: 2; bounding box: 42×58×89 Å

Nearest PDB structures (foldseek):
  2qh9-assembly1_B  TM=9.157E-01  e=1.477E-18  Archaeoglobus fulgidus
  6ozp-assembly1_A  TM=6.520E-01  e=1.549E-08  Mus musculus
  6ozh-assembly1_C  TM=6.712E-01  e=7.428E-08  Ciona intestinalis
  4xpu-assembly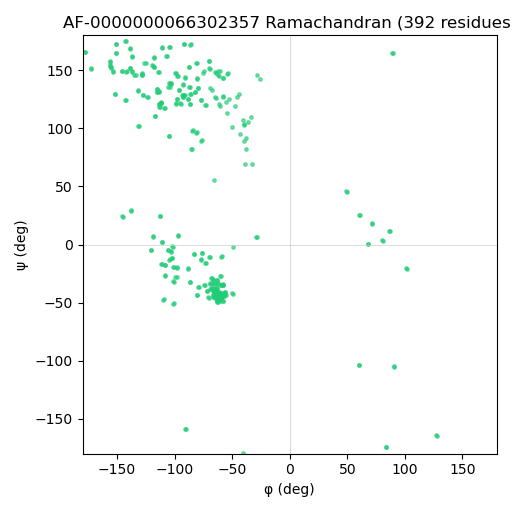1_A  TM=6.190E-01  e=5.621E-06  Escherichia coli S88
  8k87-assembly1_F  TM=5.499E-01  e=2.839E-02  Geobacter sulfurreducens

InterPro domains:
  IPR002802 Endonuclease dU [MF_00582] (5-180)
  IPR002802 Endonuclease dU [PF01949] (5-178)
  IPR002802 Endonuclease dU [PIRSF006380] (2-185)
  IPR002802 Endonuclease dU [PTHR39518] (2-184)